Protein AF-A0A930JVX4-F1 (afdb_monomer)

Foldseek 3Di:
DDDDDDDDDPPVVVVPPVVPPPDPDDDPPDFQKKWFWQDKDDDDPVVVVLVVCLVVLVLVVSLVVVCVSRPPDQGDQLRMGSDPPDDPQWDFSDDDPFKTWIWRPPPRTMIIMITIDTLVSLVVCCVPPNDDPSGDPRSVVSVVVVVVVVVVVVVPPPDDPVVVVLVVVCVVPVQAQEWEDDDQKTKGKDPSQVVLCVQVVFDWDADPVRIIMGMDGNVCCVVSVVSCVVVVHHYDYHHDDHVRPPPPPVPPPPPPPPDDDDDDDDDDDDDDPPADDPVLLVVLLVLLCVLCPLPFKFFFDFPDFAAQQFADPVDSFGWTFTMWGDDDSFIWTWTDTPPDDPPDIDIDGSSRGGSVCSVVVSVRSNVRQQALDQAPVRWGFRDWDKDADPVDPLWIWIWTATSNHTDDTFIDDSVVVVCVVVVVAGSVNVCCVGVVLRRADADDPCQQQFQAAPVRAGWPDWDWDAACDPVDPNHRFIWIWTHGVPDTDDTFGDDPNLVSCNVSRRHHSNVSCCCTCVLVVLALVNLPPQAADPPQDFDDWDWDADPVGWIWIKTQSDQLGIFDIDTDDPSVVCSVPPVVSHHSRSVCSVTCRVSSVVSSPDDGDDPPPDDDD

Sequence (613 aa):
MEEKVKPLVEQEKAVWRDSESLSDKKTAKKSEVFYSSVAYLQAGEDIKDISAMHKRGHLNKLLTTVASYDHGEAINLNSTFKSPLQNKGDELLRENKNYAVVYNSVVGGTYEVFRKVQAQEVKMNIERYGLSENSTNDVKQLYKANESRTQKQSDSSSMSPIMKMYTSMKEQHPDALLLFRVGDSYKSYNEDAVKASKHLGIKLSSQQDGTKQVEFPKHELDKYLPMLIKAKERVAIADQVENILHKQETQSKRQEEDVKLDNHRNPQKPSETIGATSDQQQKFIDDIKAAMGTTRMVVLPDFGTQKGVVAGTGEDKGISLSRVYAWNDNISFAGSVPGDDSQKRRYYHPENICPEFYDYLVNEVKKATAPQLITENGQKVTSANLYESPKQEGKYFFYARLDGVGLHPKAVKPQDVEAFMKQELSVKDMFEKYYPTKMAKQLGKEDFDSLKLSDGNELTKFRVYKQRNEEKSHFGEYLLYAEMGNKRFHATPLSHDQLDAYFDRTQSKGQIAEKVIGEQLHLKSAYEKYKLPENIPVQEVRVRKVPEGDWLISVSLGDKGQTPERKVSSNDLYSLFKSKTATREQLAAKYLTEDIKDLSRSRPLERSQGLKI

Structure (mmCIF, N/CA/C/O backbone):
data_AF-A0A930JVX4-F1
#
_entry.id   AF-A0A930JVX4-F1
#
loop_
_atom_site.group_PDB
_atom_site.id
_atom_site.type_symbol
_atom_site.label_atom_id
_atom_site.label_alt_id
_atom_site.label_comp_id
_atom_site.label_asym_id
_atom_site.label_entity_id
_atom_site.label_seq_id
_atom_site.pdbx_PDB_ins_code
_atom_site.Cartn_x
_atom_site.Cartn_y
_atom_site.Cartn_z
_atom_site.occupancy
_atom_site.B_iso_or_equiv
_atom_site.auth_seq_id
_atom_site.auth_comp_id
_atom_site.auth_asym_id
_atom_site.auth_atom_id
_atom_site.pdbx_PDB_model_num
ATOM 1 N N . MET A 1 1 ? 21.991 68.937 -26.548 1.00 41.44 1 MET A N 1
ATOM 2 C CA . MET A 1 1 ? 21.622 68.935 -25.119 1.00 41.44 1 MET A CA 1
ATOM 3 C C . MET A 1 1 ? 21.530 67.481 -24.719 1.00 41.44 1 MET A C 1
ATOM 5 O O . MET A 1 1 ? 20.616 66.796 -25.147 1.00 41.44 1 MET A O 1
ATOM 9 N N . GLU A 1 2 ? 22.602 66.989 -24.103 1.00 29.86 2 GLU A N 1
ATOM 10 C CA . GLU A 1 2 ? 22.829 65.569 -23.835 1.00 29.86 2 GLU A CA 1
ATOM 11 C C . GLU A 1 2 ? 22.023 65.117 -22.618 1.00 29.86 2 GLU A C 1
ATOM 13 O O . GLU A 1 2 ? 22.307 65.505 -21.486 1.00 29.86 2 GLU A O 1
ATOM 18 N N . GLU A 1 3 ? 21.034 64.268 -22.863 1.00 33.31 3 GLU A N 1
ATOM 19 C CA . GLU A 1 3 ? 20.280 63.566 -21.837 1.00 33.31 3 GLU A CA 1
ATOM 20 C C . GLU A 1 3 ? 21.001 62.242 -21.537 1.00 33.31 3 GLU A C 1
ATOM 22 O O . GLU A 1 3 ? 20.939 61.274 -22.296 1.00 33.31 3 GLU A O 1
ATOM 27 N N . LYS A 1 4 ? 21.782 62.219 -20.449 1.00 34.03 4 LYS A N 1
ATOM 28 C CA . LYS A 1 4 ? 22.441 61.007 -19.947 1.00 34.03 4 LYS A CA 1
ATOM 29 C C . LYS A 1 4 ? 21.495 60.258 -19.013 1.00 34.03 4 LYS A C 1
ATOM 31 O O . LYS A 1 4 ? 21.389 60.584 -17.834 1.00 34.03 4 LYS A O 1
ATOM 36 N N . VAL A 1 5 ? 20.874 59.206 -19.535 1.00 42.16 5 VAL A N 1
ATOM 37 C CA . VAL A 1 5 ? 20.213 58.162 -18.743 1.00 42.16 5 VAL A CA 1
ATOM 38 C C . VAL A 1 5 ? 21.284 57.345 -18.005 1.00 42.16 5 VAL A C 1
ATOM 40 O O . VAL A 1 5 ? 22.182 56.774 -18.624 1.00 42.16 5 VAL A O 1
ATOM 43 N N . LYS A 1 6 ? 21.201 57.307 -16.669 1.00 33.81 6 LYS A N 1
ATOM 44 C CA . LYS A 1 6 ? 21.972 56.424 -15.773 1.00 33.81 6 LYS A CA 1
ATOM 45 C C . LYS A 1 6 ? 21.055 55.336 -15.172 1.00 33.81 6 LYS A C 1
ATOM 47 O O . LYS A 1 6 ? 19.844 55.532 -15.140 1.00 33.81 6 LYS A O 1
ATOM 52 N N . PRO A 1 7 ? 21.612 54.181 -14.754 1.00 34.09 7 PRO A N 1
ATOM 53 C CA . PRO A 1 7 ? 20.937 52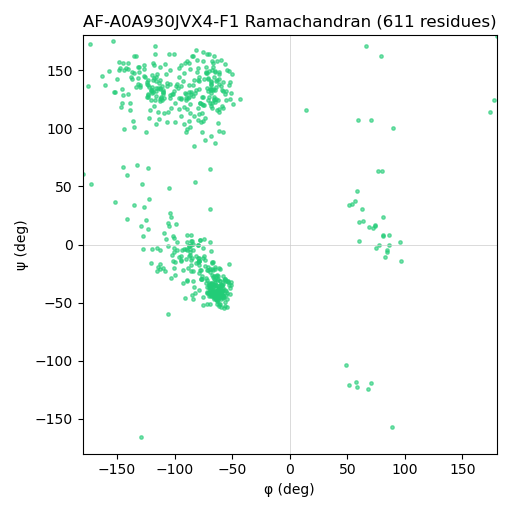.886 -14.835 1.00 34.09 7 PRO A CA 1
ATOM 54 C C . PRO A 1 7 ? 20.113 52.475 -13.603 1.00 34.09 7 PRO A C 1
ATOM 56 O O . PRO A 1 7 ? 20.364 52.867 -12.466 1.00 34.09 7 PRO A O 1
ATOM 59 N N . LEU A 1 8 ? 19.154 51.598 -13.892 1.00 34.72 8 LEU A N 1
ATOM 60 C CA . LEU A 1 8 ? 18.123 50.991 -13.053 1.00 34.72 8 LEU A CA 1
ATOM 61 C C . LEU A 1 8 ? 18.694 49.987 -12.018 1.00 34.72 8 LEU A C 1
ATOM 63 O O . LEU A 1 8 ? 18.449 48.792 -12.123 1.00 34.72 8 LEU A O 1
ATOM 67 N N . VAL A 1 9 ? 19.504 50.438 -11.049 1.00 38.50 9 VAL A N 1
ATOM 68 C CA . VAL A 1 9 ? 20.032 49.573 -9.954 1.00 38.50 9 VAL A CA 1
ATOM 69 C C . VAL A 1 9 ? 19.772 50.142 -8.544 1.00 38.50 9 VAL A C 1
ATOM 71 O O . VAL A 1 9 ? 19.993 49.462 -7.546 1.00 38.50 9 VAL A O 1
ATOM 74 N N . GLU A 1 10 ? 19.204 51.344 -8.412 1.00 36.34 10 GLU A N 1
ATOM 75 C CA . GLU A 1 10 ? 18.922 51.951 -7.094 1.00 36.34 10 GLU A CA 1
ATOM 76 C C . GLU A 1 10 ? 17.445 51.961 -6.667 1.00 36.34 10 GLU A C 1
ATOM 78 O O . GLU A 1 10 ? 17.151 52.331 -5.533 1.00 36.34 10 GLU A O 1
ATOM 83 N N . GLN A 1 11 ? 16.512 51.470 -7.491 1.00 36.12 11 GLN A N 1
ATOM 84 C CA . GLN A 1 11 ? 15.092 51.393 -7.104 1.00 36.12 11 GLN A CA 1
ATOM 85 C C . GLN A 1 11 ? 14.681 50.080 -6.406 1.00 36.12 11 GLN A C 1
ATOM 87 O O . GLN A 1 11 ? 13.644 50.050 -5.751 1.00 36.12 11 GLN A O 1
ATOM 92 N N . GLU A 1 12 ? 15.509 49.028 -6.415 1.00 32.38 12 GLU A N 1
ATOM 93 C CA . GLU A 1 12 ? 15.200 47.771 -5.699 1.00 32.38 12 GLU A CA 1
ATOM 94 C C . GLU A 1 12 ? 15.645 47.753 -4.224 1.00 32.38 12 GLU A C 1
ATOM 96 O O . GLU A 1 12 ? 15.236 46.876 -3.465 1.00 32.38 12 GLU A O 1
ATOM 101 N N . LYS A 1 13 ? 16.420 48.744 -3.758 1.00 32.72 13 LYS A N 1
ATOM 102 C CA . LYS A 1 13 ? 16.841 48.837 -2.342 1.00 32.72 13 LYS A CA 1
ATOM 103 C C . LYS A 1 13 ? 15.915 49.672 -1.449 1.00 32.72 13 LYS A C 1
ATOM 105 O O . LYS A 1 13 ? 16.140 49.718 -0.240 1.00 32.72 13 LYS A O 1
ATOM 110 N N . ALA A 1 14 ? 14.877 50.295 -2.011 1.00 33.25 14 ALA A N 1
ATOM 111 C CA . ALA A 1 14 ? 13.924 51.122 -1.263 1.00 33.25 14 ALA A CA 1
ATOM 112 C C . ALA A 1 14 ? 12.600 50.407 -0.923 1.00 33.25 14 ALA A C 1
ATOM 114 O O . ALA A 1 14 ? 11.895 50.853 -0.029 1.00 33.25 14 ALA A O 1
ATOM 115 N N . VAL A 1 15 ? 12.283 49.269 -1.554 1.00 33.72 15 VAL A N 1
ATOM 116 C CA . VAL A 1 15 ? 11.044 48.503 -1.273 1.00 33.72 15 VAL A CA 1
ATOM 117 C C . VAL A 1 15 ? 11.213 47.496 -0.118 1.00 33.72 15 VAL A C 1
ATOM 119 O O . VAL A 1 15 ? 10.236 46.979 0.409 1.00 33.72 15 VAL A O 1
ATOM 122 N N . TRP A 1 16 ? 12.443 47.270 0.355 1.00 30.09 16 TRP A N 1
ATOM 123 C CA . TRP A 1 16 ? 12.765 46.299 1.417 1.00 30.09 16 TRP A CA 1
ATOM 124 C C . TRP A 1 16 ? 13.080 46.918 2.792 1.00 30.09 16 TRP A C 1
ATOM 126 O O . TRP A 1 16 ? 13.657 46.242 3.638 1.00 30.09 16 TRP A O 1
ATOM 136 N N . ARG A 1 17 ? 12.737 48.193 3.042 1.00 28.42 17 ARG A N 1
ATOM 137 C CA . ARG A 1 17 ? 12.886 48.812 4.381 1.00 28.42 17 ARG A CA 1
ATOM 138 C C . ARG A 1 17 ? 11.587 49.178 5.094 1.00 28.42 17 ARG A C 1
ATOM 140 O O . ARG A 1 17 ? 11.613 49.287 6.312 1.00 28.42 17 ARG A O 1
ATOM 147 N N . ASP A 1 18 ? 10.458 49.242 4.391 1.00 28.66 18 ASP A N 1
ATOM 148 C CA . ASP A 1 18 ? 9.159 49.538 5.021 1.00 28.66 18 ASP A CA 1
ATOM 149 C C . ASP A 1 18 ? 8.317 48.286 5.331 1.00 28.66 18 ASP A C 1
ATOM 151 O O . ASP A 1 18 ? 7.228 48.384 5.890 1.00 28.66 18 ASP A O 1
ATOM 155 N N . SER A 1 19 ? 8.831 47.082 5.054 1.00 30.16 19 SER A N 1
ATOM 156 C CA . SER A 1 19 ? 8.215 45.817 5.487 1.00 30.16 19 SER A CA 1
ATOM 157 C C . SER A 1 19 ? 8.693 45.330 6.863 1.00 30.16 19 SER A C 1
ATOM 159 O O . SER A 1 19 ? 8.290 44.254 7.298 1.00 30.16 19 SER A O 1
ATOM 161 N N . GLU A 1 20 ? 9.555 46.084 7.554 1.00 30.00 20 GLU A N 1
ATOM 162 C CA . GLU A 1 20 ? 10.169 45.677 8.831 1.00 30.00 20 GLU A CA 1
ATOM 163 C C . GLU A 1 20 ? 9.580 46.398 10.061 1.00 30.00 20 GLU A C 1
ATOM 165 O O . GLU A 1 20 ? 10.175 46.393 11.135 1.00 30.00 20 GLU A O 1
ATOM 170 N N . SER A 1 21 ? 8.387 46.997 9.946 1.00 32.22 21 SER A N 1
ATOM 171 C CA . SER A 1 21 ? 7.728 47.669 11.082 1.00 32.22 21 SER A CA 1
ATOM 172 C C . SER A 1 21 ? 6.207 47.488 11.177 1.00 32.22 21 SER A C 1
ATOM 174 O O . SER A 1 21 ? 5.545 48.254 11.867 1.00 32.22 21 SER A O 1
ATOM 176 N N . LEU A 1 22 ? 5.630 46.448 10.563 1.00 32.62 22 LEU A N 1
ATOM 177 C CA . LEU A 1 22 ? 4.221 46.066 10.765 1.00 32.62 22 LEU A CA 1
ATOM 178 C C . LEU A 1 22 ? 4.040 44.537 10.706 1.00 32.62 22 LEU A C 1
ATOM 180 O O . LEU A 1 22 ? 3.395 44.001 9.811 1.00 32.62 22 LEU A O 1
ATOM 184 N N . SER A 1 23 ? 4.603 43.806 11.673 1.00 28.00 23 SER A N 1
ATOM 185 C CA . SER A 1 23 ? 4.149 42.436 11.981 1.00 28.00 23 SER A CA 1
ATOM 186 C C . SER A 1 23 ? 4.374 42.019 13.441 1.00 28.00 23 SER A C 1
ATOM 188 O O . SER A 1 23 ? 4.585 40.850 13.747 1.00 28.00 23 SER A O 1
ATOM 190 N N . ASP A 1 24 ? 4.213 42.950 14.382 1.00 37.25 24 ASP A N 1
ATOM 191 C CA . ASP A 1 24 ? 3.929 42.591 15.773 1.00 37.25 24 ASP A CA 1
ATOM 192 C C . ASP A 1 24 ? 2.424 42.336 15.943 1.00 37.25 24 ASP A C 1
ATOM 194 O O . ASP A 1 24 ? 1.664 43.234 16.310 1.00 37.25 24 ASP A O 1
ATOM 198 N N . LYS A 1 25 ? 1.984 41.102 15.644 1.00 32.69 25 LYS A N 1
ATOM 199 C CA . LYS A 1 25 ? 0.933 40.356 16.377 1.00 32.69 25 LYS A CA 1
ATOM 200 C C . LYS A 1 25 ? 0.642 38.994 15.726 1.00 32.69 25 LYS A C 1
ATOM 202 O O . LYS A 1 25 ? 0.213 38.910 14.583 1.00 32.69 25 LYS A O 1
ATOM 207 N N . LYS A 1 26 ? 0.781 37.951 16.559 1.00 34.94 26 LYS A N 1
ATOM 208 C CA . LYS A 1 26 ? 0.507 36.511 16.351 1.00 34.94 26 LYS A CA 1
ATOM 209 C C . LYS A 1 26 ? 1.529 35.720 15.521 1.00 34.94 26 LYS A C 1
ATOM 211 O O . LYS A 1 26 ? 1.190 35.062 14.545 1.00 34.94 26 LYS A O 1
ATOM 216 N N . THR A 1 27 ? 2.757 35.635 16.026 1.00 27.08 27 THR A N 1
ATOM 217 C CA . THR A 1 27 ? 3.623 34.469 15.796 1.00 27.08 27 THR A CA 1
ATOM 218 C C . THR A 1 27 ? 3.336 33.395 16.852 1.00 27.08 27 THR A C 1
ATOM 220 O O . THR A 1 27 ? 3.450 33.629 18.057 1.00 27.08 27 THR A O 1
ATOM 223 N N . ALA A 1 28 ? 2.942 32.196 16.414 1.00 31.52 28 ALA A N 1
ATOM 224 C CA . ALA A 1 28 ? 2.941 31.012 17.266 1.00 31.52 28 ALA A CA 1
ATOM 225 C C . ALA A 1 28 ? 4.386 30.749 17.718 1.00 31.52 28 ALA A C 1
ATOM 227 O O . ALA A 1 28 ? 5.281 30.532 16.901 1.00 31.52 28 ALA A O 1
ATOM 228 N N . LYS A 1 29 ? 4.633 30.841 19.026 1.00 33.97 29 LYS A N 1
ATOM 229 C CA . LYS A 1 29 ? 5.962 30.676 19.622 1.00 33.97 29 LYS A CA 1
ATOM 230 C C . LYS A 1 29 ? 6.465 29.255 19.321 1.00 33.97 29 LYS A C 1
ATOM 232 O O . LYS A 1 29 ? 5.869 28.297 19.804 1.00 33.97 29 LYS A O 1
ATOM 237 N N . LYS A 1 30 ? 7.535 29.121 18.523 1.00 38.88 30 LYS A N 1
ATOM 238 C CA . LYS A 1 30 ? 8.221 27.845 18.241 1.00 38.88 30 LYS A CA 1
ATOM 239 C C . LYS A 1 30 ? 8.494 27.133 19.574 1.00 38.88 30 LYS A C 1
ATOM 241 O O . LYS A 1 30 ? 9.112 27.726 20.457 1.00 38.88 30 LYS A O 1
ATOM 246 N N . SER A 1 31 ? 7.964 25.923 19.752 1.00 57.25 31 SER A N 1
ATOM 247 C CA . SER A 1 31 ? 8.104 25.176 21.004 1.00 57.25 31 SER A CA 1
ATOM 248 C C . SER A 1 31 ? 9.573 24.820 21.248 1.00 57.25 31 SER A C 1
ATOM 250 O O . SER A 1 31 ? 10.286 24.395 20.339 1.00 57.25 31 SER A O 1
ATOM 252 N N . GLU A 1 32 ? 10.041 25.060 22.472 1.00 80.88 32 GLU A N 1
ATOM 253 C CA . GLU A 1 32 ? 11.412 24.774 22.905 1.00 80.88 32 GLU A CA 1
ATOM 254 C C . GLU A 1 32 ? 11.618 23.248 22.985 1.00 80.88 32 GLU A C 1
ATOM 256 O O . GLU A 1 32 ? 10.752 22.535 23.498 1.00 80.88 32 GLU A O 1
ATOM 261 N N . VAL A 1 33 ? 12.732 22.744 22.445 1.00 90.56 33 VAL A N 1
ATOM 262 C CA . VAL A 1 33 ? 13.052 21.305 22.357 1.00 90.56 33 VAL A CA 1
ATOM 263 C C . VAL A 1 33 ? 14.099 20.947 23.411 1.00 90.56 33 VAL A C 1
ATOM 265 O O . VAL A 1 33 ? 15.060 21.687 23.600 1.00 90.56 33 VAL A O 1
ATOM 268 N N . PHE A 1 34 ? 13.916 19.803 24.064 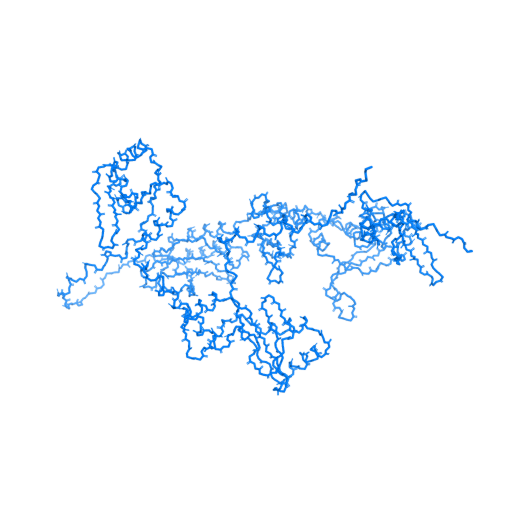1.00 92.75 34 PHE A N 1
ATOM 269 C CA . PHE A 1 34 ? 14.822 19.205 25.042 1.00 92.75 34 PHE A CA 1
ATOM 270 C C . PHE A 1 34 ? 15.331 17.846 24.532 1.00 92.75 34 PHE A C 1
ATOM 272 O O . PHE A 1 34 ? 14.762 17.263 23.612 1.00 92.75 34 PHE A O 1
ATOM 279 N N . TYR A 1 35 ? 16.398 17.339 25.138 1.00 93.12 35 TYR A N 1
ATOM 280 C CA . TYR A 1 35 ? 17.109 16.114 24.789 1.00 93.12 35 TYR A CA 1
ATOM 281 C C . TYR A 1 35 ? 17.107 15.189 26.005 1.00 93.12 35 TYR A C 1
ATOM 283 O O . TYR A 1 35 ? 17.768 15.487 26.994 1.00 93.12 35 TYR A O 1
ATOM 291 N N . SER A 1 36 ? 16.347 14.096 25.952 1.00 91.75 36 SER A N 1
ATOM 292 C CA . SER A 1 36 ? 16.261 13.092 27.020 1.00 91.75 36 SER A CA 1
ATOM 293 C C . SER A 1 36 ? 17.146 11.898 26.682 1.00 91.75 36 SER A C 1
ATOM 295 O O . SER A 1 36 ? 16.978 11.311 25.614 1.00 91.75 36 SER A O 1
ATOM 297 N N . SER A 1 37 ? 18.110 11.568 27.540 1.00 89.62 37 SER A N 1
ATOM 298 C CA . SER A 1 37 ? 19.012 10.430 27.325 1.00 89.62 37 SER A CA 1
ATOM 299 C C . SER A 1 37 ? 18.229 9.122 27.415 1.00 89.62 37 SER A C 1
ATOM 301 O O . SER A 1 37 ? 17.581 8.860 28.431 1.00 89.62 37 SER A O 1
ATOM 303 N N . VAL A 1 38 ? 18.271 8.326 26.343 1.00 87.38 38 VAL A N 1
ATOM 304 C CA . VAL A 1 38 ? 17.557 7.039 26.223 1.00 87.38 38 VAL A CA 1
ATOM 305 C C . VAL A 1 38 ? 18.500 5.841 26.164 1.00 87.38 38 VAL A C 1
ATOM 307 O O . VAL A 1 38 ? 18.087 4.729 26.474 1.00 87.38 38 VAL A O 1
ATOM 310 N N . ALA A 1 39 ? 19.765 6.048 25.792 1.00 84.56 39 ALA A N 1
ATOM 311 C CA . ALA A 1 39 ? 20.780 5.001 25.813 1.00 84.56 39 ALA A CA 1
ATOM 312 C C . ALA A 1 39 ? 22.178 5.598 26.006 1.00 84.56 39 ALA A C 1
ATOM 314 O O . ALA A 1 39 ? 22.571 6.512 25.280 1.00 84.56 39 ALA A O 1
ATOM 315 N N . TYR A 1 40 ? 22.942 5.030 26.939 1.00 85.06 40 TYR A N 1
ATOM 316 C CA . TYR A 1 40 ? 24.351 5.341 27.173 1.00 85.06 40 TYR A CA 1
ATOM 317 C C . TYR A 1 40 ? 25.189 4.083 26.928 1.00 85.06 40 TYR A C 1
ATOM 319 O O . TYR A 1 40 ? 24.981 3.057 27.576 1.00 85.06 40 TYR A O 1
ATOM 327 N N . LEU A 1 41 ? 26.112 4.142 25.967 1.00 83.12 41 LEU A N 1
ATOM 328 C CA . LEU A 1 41 ? 26.872 2.993 25.481 1.00 83.12 41 LEU A CA 1
ATOM 329 C C . LEU A 1 41 ? 28.362 3.158 25.811 1.00 83.12 41 LEU A C 1
ATOM 331 O O . LEU A 1 41 ? 29.051 4.019 25.253 1.00 83.12 41 LEU A O 1
ATOM 335 N N . GLN A 1 42 ? 28.864 2.281 26.685 1.00 76.44 42 GLN A N 1
ATOM 336 C CA . GLN A 1 42 ? 30.272 2.172 27.076 1.00 76.44 42 GLN A CA 1
ATOM 337 C C . GLN A 1 42 ? 30.741 0.709 26.973 1.00 76.44 42 GLN A C 1
ATOM 339 O O . GLN A 1 42 ? 29.984 -0.186 27.318 1.00 76.44 42 GLN A O 1
ATOM 344 N N . ALA A 1 43 ? 31.950 0.495 26.429 1.00 63.44 43 ALA A N 1
ATOM 345 C CA . ALA A 1 43 ? 32.648 -0.780 26.154 1.00 63.44 43 ALA A CA 1
ATOM 346 C C . ALA A 1 43 ? 31.837 -2.112 26.206 1.00 63.44 43 ALA A C 1
ATOM 348 O O . ALA A 1 43 ? 31.444 -2.573 27.271 1.00 63.44 43 ALA A O 1
ATOM 349 N N . GLY A 1 44 ? 31.716 -2.805 25.061 1.00 61.12 44 GLY A N 1
ATOM 350 C CA . GLY A 1 44 ? 31.066 -4.123 24.912 1.00 61.12 44 GLY A CA 1
ATOM 351 C C . GLY A 1 44 ? 31.102 -4.634 23.459 1.00 61.12 44 GLY A C 1
ATOM 352 O O . GLY A 1 44 ? 31.626 -3.936 22.584 1.00 61.12 44 GLY A O 1
ATOM 353 N N . GLU A 1 45 ? 30.565 -5.832 23.172 1.00 54.00 45 GLU A N 1
ATOM 354 C CA . GLU A 1 45 ? 30.489 -6.363 21.791 1.00 54.00 45 GLU A CA 1
ATOM 355 C C . GLU A 1 45 ? 29.648 -5.468 20.865 1.00 54.00 45 GLU A C 1
ATOM 357 O O . GLU A 1 45 ? 30.065 -5.215 19.734 1.00 54.00 45 GLU A O 1
ATOM 362 N N . ASP A 1 46 ? 28.579 -4.861 21.387 1.00 55.06 46 ASP A N 1
ATOM 363 C CA . ASP A 1 46 ? 27.659 -3.988 20.639 1.00 55.06 46 ASP A CA 1
ATOM 364 C C . ASP A 1 46 ? 28.296 -2.665 20.163 1.00 55.06 46 ASP A C 1
ATOM 366 O O . ASP A 1 46 ? 27.854 -2.050 19.191 1.00 55.06 46 ASP A O 1
ATOM 370 N N . ILE A 1 47 ? 29.386 -2.219 20.800 1.00 72.69 47 ILE A N 1
ATOM 371 C CA . ILE A 1 47 ? 30.066 -0.961 20.443 1.00 72.69 47 ILE A CA 1
ATOM 372 C C . ILE A 1 47 ? 31.072 -1.162 19.312 1.00 72.69 47 ILE A C 1
ATOM 374 O O . ILE A 1 47 ? 31.440 -0.190 18.648 1.00 72.69 47 ILE A O 1
ATOM 378 N N . LYS A 1 48 ? 31.499 -2.401 19.029 1.00 77.38 48 LYS A N 1
ATOM 379 C CA . LYS A 1 48 ? 32.421 -2.674 17.914 1.00 77.38 48 LYS A CA 1
ATOM 380 C C . LYS A 1 48 ? 31.806 -2.232 16.588 1.00 77.38 48 LYS A C 1
ATOM 382 O O . LYS A 1 48 ? 32.462 -1.528 15.817 1.00 77.38 48 LYS A O 1
ATOM 387 N N . ASP A 1 49 ? 30.535 -2.557 16.376 1.00 79.25 49 ASP A N 1
ATOM 388 C CA . ASP A 1 49 ? 29.808 -2.206 15.158 1.00 79.25 49 ASP A CA 1
ATOM 389 C C . ASP A 1 49 ? 29.497 -0.709 15.082 1.00 79.25 49 ASP A C 1
ATOM 391 O O . ASP A 1 49 ? 29.683 -0.090 14.032 1.00 79.25 49 ASP A O 1
ATOM 395 N N . ILE A 1 50 ? 29.101 -0.092 16.200 1.00 83.81 50 ILE A N 1
ATOM 396 C CA . ILE A 1 50 ? 28.831 1.353 16.278 1.00 83.81 50 ILE A CA 1
ATOM 397 C C . ILE A 1 50 ? 30.113 2.159 16.028 1.00 83.81 50 ILE A C 1
ATOM 399 O O . ILE A 1 50 ? 30.124 3.072 15.201 1.00 83.81 50 ILE A O 1
ATOM 403 N N . SER A 1 51 ? 31.222 1.767 16.656 1.00 82.62 51 SER A N 1
ATOM 404 C CA . SER A 1 51 ? 32.542 2.374 16.462 1.00 82.62 51 SER A CA 1
ATOM 405 C C . SER A 1 51 ? 33.056 2.187 15.034 1.00 82.62 51 SER A C 1
ATOM 407 O O . SER A 1 51 ? 33.581 3.127 14.434 1.00 82.62 51 SER A O 1
ATOM 409 N N . ALA A 1 52 ? 32.852 1.010 14.431 1.00 83.69 52 ALA A N 1
ATOM 410 C CA . ALA A 1 52 ? 33.188 0.773 13.030 1.00 83.69 52 ALA A CA 1
ATOM 411 C C . ALA A 1 52 ? 32.351 1.646 12.079 1.00 83.69 52 ALA A C 1
ATOM 413 O O . ALA A 1 52 ? 32.894 2.195 11.118 1.00 83.69 52 ALA A O 1
ATOM 414 N N . MET A 1 53 ? 31.050 1.815 12.345 1.00 86.19 53 MET A N 1
ATOM 415 C CA . MET A 1 53 ? 30.172 2.692 11.563 1.00 86.19 53 MET A CA 1
ATOM 416 C C . MET A 1 53 ? 30.565 4.164 11.685 1.00 86.19 53 MET A C 1
ATOM 418 O O . MET A 1 53 ? 30.576 4.862 10.670 1.00 86.19 53 MET A O 1
ATOM 422 N N . HIS A 1 54 ? 30.936 4.615 12.886 1.00 87.25 54 HIS A N 1
ATOM 423 C CA . HIS A 1 54 ? 31.445 5.964 13.113 1.00 87.25 54 HIS A CA 1
ATOM 424 C C . HIS A 1 54 ? 32.746 6.197 12.328 1.00 87.25 54 HIS A C 1
ATOM 426 O O . HIS A 1 54 ? 32.807 7.115 11.512 1.00 87.25 54 HIS A O 1
ATOM 432 N N . LYS A 1 55 ? 33.740 5.305 12.457 1.00 86.00 55 LYS A N 1
ATOM 433 C CA . LYS A 1 55 ? 35.028 5.404 11.739 1.00 86.00 55 LYS A CA 1
ATOM 434 C C . LYS A 1 55 ? 34.887 5.376 10.213 1.00 86.00 55 LYS A C 1
ATOM 436 O O . LYS A 1 55 ? 35.688 5.988 9.518 1.00 86.00 55 LYS A O 1
ATOM 441 N N . ARG A 1 56 ? 33.884 4.667 9.682 1.00 86.69 56 ARG A N 1
ATOM 442 C CA . ARG A 1 56 ? 33.589 4.588 8.236 1.00 86.69 56 ARG A CA 1
ATOM 443 C C . ARG A 1 56 ? 32.703 5.735 7.723 1.00 86.69 56 ARG A C 1
ATOM 445 O O . ARG A 1 56 ? 32.368 5.749 6.543 1.00 86.69 56 ARG A O 1
ATOM 452 N N . GLY A 1 57 ? 32.287 6.669 8.584 1.00 83.62 57 GLY A N 1
ATOM 453 C CA . GLY A 1 57 ? 31.443 7.810 8.208 1.00 83.62 57 GLY A CA 1
ATOM 454 C C . GLY A 1 57 ? 29.973 7.463 7.931 1.00 83.62 57 GLY A C 1
ATOM 455 O O . GLY A 1 57 ? 29.241 8.264 7.349 1.00 83.62 57 GLY A O 1
ATOM 456 N N . HIS A 1 58 ? 29.488 6.289 8.347 1.00 87.12 58 HIS A N 1
ATOM 457 C CA . HIS A 1 58 ? 28.107 5.843 8.114 1.00 87.12 58 HIS A CA 1
ATOM 458 C C . HIS A 1 58 ? 27.111 6.427 9.136 1.00 87.12 58 HIS A C 1
ATOM 460 O O . HIS A 1 58 ? 26.333 5.700 9.755 1.00 87.12 58 HIS A O 1
ATOM 466 N N . LEU A 1 59 ? 27.098 7.754 9.289 1.00 82.31 59 LEU A N 1
ATOM 467 C CA . LEU A 1 59 ? 26.380 8.467 10.357 1.00 82.31 59 LEU A CA 1
ATOM 468 C C . LEU A 1 59 ? 24.852 8.248 10.351 1.00 82.31 59 LEU A C 1
ATOM 470 O O . LEU A 1 59 ? 24.241 8.152 11.411 1.00 82.31 59 LEU A O 1
ATOM 474 N N . ASN A 1 60 ? 24.219 8.108 9.179 1.00 80.19 60 ASN A N 1
ATOM 475 C CA . ASN A 1 60 ? 22.773 7.830 9.091 1.00 80.19 60 ASN A CA 1
ATOM 476 C C . ASN A 1 60 ? 22.420 6.406 9.558 1.00 80.19 60 ASN A C 1
ATOM 478 O O . ASN A 1 60 ? 21.384 6.194 10.192 1.00 80.19 60 ASN A O 1
ATOM 482 N N . LYS A 1 61 ? 23.280 5.427 9.240 1.00 81.31 61 LYS A N 1
ATOM 483 C CA . LYS A 1 61 ? 23.105 4.038 9.679 1.00 81.31 61 LYS A CA 1
ATOM 484 C C . LYS A 1 61 ? 23.335 3.940 11.184 1.00 81.31 61 LYS A C 1
ATOM 486 O O . LYS A 1 61 ? 22.504 3.361 11.869 1.00 81.31 61 LYS A O 1
ATOM 491 N N . LEU A 1 62 ? 24.378 4.610 11.680 1.00 82.00 62 LEU A N 1
ATOM 492 C CA . LEU A 1 62 ? 24.671 4.742 13.104 1.00 82.00 62 LEU A CA 1
ATOM 493 C C . LEU A 1 62 ? 23.468 5.307 13.868 1.00 82.00 62 LEU A C 1
ATOM 495 O O . LEU A 1 62 ? 22.987 4.636 14.770 1.00 82.00 62 LEU A O 1
ATOM 499 N N . LEU A 1 63 ? 22.921 6.459 13.451 1.00 83.25 63 LEU A N 1
ATOM 500 C CA . LEU A 1 63 ? 21.733 7.070 14.066 1.00 83.25 63 LEU A CA 1
ATOM 501 C C . LEU A 1 63 ? 20.530 6.115 14.099 1.00 83.25 63 LEU A C 1
ATOM 503 O O . LEU A 1 63 ? 19.812 6.071 15.089 1.00 83.25 63 LEU A O 1
ATOM 507 N N . THR A 1 64 ? 20.319 5.338 13.034 1.00 82.50 64 THR A N 1
ATOM 508 C CA . THR A 1 64 ? 19.212 4.371 12.961 1.00 82.50 64 THR A CA 1
ATOM 509 C C . THR A 1 64 ? 19.423 3.192 13.912 1.00 82.50 64 THR A C 1
ATOM 511 O O . THR A 1 64 ? 18.486 2.798 14.598 1.00 82.50 64 THR A O 1
ATOM 514 N N . THR A 1 65 ? 20.640 2.643 13.967 1.00 82.19 65 THR A N 1
ATOM 515 C CA . THR A 1 65 ? 20.992 1.527 14.855 1.00 82.19 65 THR A CA 1
ATOM 516 C C . THR A 1 65 ? 20.920 1.935 16.319 1.00 82.19 65 THR A C 1
ATOM 518 O O . THR A 1 65 ? 20.365 1.207 17.127 1.00 82.19 65 THR A O 1
ATOM 521 N N . VAL A 1 66 ? 21.439 3.106 16.686 1.00 78.81 66 VAL A N 1
ATOM 522 C CA . VAL A 1 66 ? 21.421 3.522 18.094 1.00 78.81 66 VAL A CA 1
ATOM 523 C C . VAL A 1 66 ? 20.034 4.006 18.542 1.00 78.81 66 VAL A C 1
ATOM 525 O O . VAL A 1 66 ? 19.669 3.821 19.696 1.00 78.81 66 VAL A O 1
ATOM 528 N N . ALA A 1 67 ? 19.205 4.524 17.627 1.00 81.44 67 ALA A N 1
ATOM 529 C CA . ALA A 1 67 ? 17.808 4.853 17.922 1.00 81.44 67 ALA A CA 1
ATOM 530 C C . ALA A 1 67 ? 16.921 3.617 18.165 1.00 81.44 67 ALA A C 1
ATOM 532 O O . ALA A 1 67 ? 15.880 3.754 18.797 1.00 81.44 67 ALA A O 1
ATOM 533 N N . SER A 1 68 ? 17.294 2.412 17.705 1.00 80.56 68 SER A N 1
ATOM 534 C CA . SER A 1 68 ? 16.513 1.198 18.005 1.00 80.56 68 SER A CA 1
ATOM 535 C C . SER A 1 68 ? 16.673 0.692 19.440 1.00 80.56 68 SER A C 1
ATOM 537 O O . SER A 1 68 ? 15.918 -0.188 19.836 1.00 80.56 68 SER A O 1
ATOM 539 N N . TYR A 1 69 ? 17.623 1.231 20.211 1.00 77.50 69 TYR A N 1
ATOM 540 C CA . TYR A 1 69 ? 17.741 0.951 21.649 1.00 77.50 69 TYR A CA 1
ATOM 541 C C . TYR A 1 69 ? 16.681 1.685 22.474 1.00 77.50 69 TYR A C 1
ATOM 543 O O . TYR A 1 69 ? 16.506 1.393 23.655 1.00 77.50 69 TYR A O 1
ATOM 551 N N . ASP A 1 70 ? 15.966 2.627 21.860 1.00 81.31 70 ASP A N 1
ATOM 552 C CA . ASP A 1 70 ? 14.863 3.308 22.502 1.00 81.31 70 ASP A CA 1
ATOM 553 C C . ASP A 1 70 ? 13.567 2.481 22.417 1.00 81.31 70 ASP A C 1
ATOM 555 O O . ASP A 1 70 ? 12.961 2.333 21.353 1.00 81.31 70 ASP A O 1
ATOM 559 N N . HIS A 1 71 ? 13.120 1.972 23.566 1.00 72.69 71 HIS A N 1
ATOM 560 C CA . HIS A 1 71 ? 11.921 1.141 23.697 1.00 72.69 71 HIS A CA 1
ATOM 561 C C . HIS A 1 71 ? 10.634 1.948 23.946 1.00 72.69 71 HIS A C 1
ATOM 563 O O . HIS A 1 71 ? 9.581 1.363 24.203 1.00 72.69 71 HIS A O 1
ATOM 569 N N . GLY A 1 72 ? 10.681 3.283 23.849 1.00 68.25 72 GLY A N 1
ATOM 570 C CA . GLY A 1 72 ? 9.490 4.123 24.007 1.00 68.25 72 GLY A CA 1
ATOM 571 C C . GLY A 1 72 ? 9.102 4.383 25.464 1.00 68.25 72 GLY A C 1
ATOM 572 O O . GLY A 1 72 ? 7.944 4.684 25.748 1.00 68.25 72 GLY A O 1
ATOM 573 N N . GLU A 1 73 ? 10.056 4.274 26.389 1.00 70.88 73 GLU A N 1
ATOM 574 C CA . GLU A 1 73 ? 9.835 4.543 27.812 1.00 70.88 73 GLU A CA 1
ATOM 575 C C . GLU A 1 73 ? 9.506 6.025 28.075 1.00 70.88 73 GLU A C 1
ATOM 577 O O . GLU A 1 73 ? 9.737 6.906 27.230 1.00 70.88 73 GLU A O 1
ATOM 582 N N . ALA A 1 74 ? 8.934 6.294 29.255 1.00 69.81 74 ALA A N 1
ATOM 583 C CA . ALA A 1 74 ? 8.670 7.651 29.717 1.00 69.81 74 ALA A CA 1
ATOM 584 C C . ALA A 1 74 ? 9.985 8.435 29.852 1.00 69.81 74 ALA A C 1
ATOM 586 O O . ALA A 1 74 ? 11.003 7.889 30.272 1.00 69.81 74 ALA A O 1
ATOM 587 N N . ILE A 1 75 ? 9.956 9.724 29.508 1.00 81.44 75 ILE A N 1
ATOM 588 C CA . ILE A 1 75 ? 11.143 10.583 29.575 1.00 81.44 75 ILE A CA 1
ATOM 589 C C . ILE A 1 75 ? 11.682 10.647 31.009 1.00 81.44 75 ILE A C 1
ATOM 591 O O . ILE A 1 75 ? 10.919 10.795 31.965 1.00 81.44 75 ILE A O 1
ATOM 595 N N . ASN A 1 76 ? 13.002 10.555 31.158 1.00 81.69 76 ASN A N 1
ATOM 596 C CA . ASN A 1 76 ? 13.651 10.616 32.461 1.00 81.69 76 ASN A CA 1
ATOM 597 C C . ASN A 1 76 ? 14.098 12.056 32.752 1.00 81.69 76 ASN A C 1
ATOM 599 O O . ASN A 1 76 ? 15.014 12.585 32.117 1.00 81.69 76 ASN A O 1
ATOM 603 N N . LEU A 1 77 ? 13.452 12.711 33.720 1.00 85.19 77 LEU A N 1
ATOM 604 C CA . LEU A 1 77 ? 13.725 14.111 34.074 1.00 85.19 77 LEU A CA 1
ATOM 605 C C . LEU A 1 77 ? 15.137 14.337 34.647 1.00 85.19 77 LEU A C 1
ATOM 607 O O . LEU A 1 77 ? 15.639 15.462 34.600 1.00 85.19 77 LEU A O 1
ATOM 611 N N . ASN A 1 78 ? 15.800 13.285 35.138 1.00 86.94 78 ASN A N 1
ATOM 612 C CA . ASN A 1 78 ? 17.171 13.350 35.658 1.00 86.94 78 ASN A CA 1
ATOM 613 C C . ASN A 1 78 ? 18.225 13.363 34.539 1.00 86.94 78 ASN A C 1
ATOM 615 O O . ASN A 1 78 ? 19.359 13.765 34.775 1.00 86.94 78 ASN A O 1
ATOM 619 N N . SER A 1 79 ? 17.852 12.961 33.322 1.00 88.25 79 SER A N 1
ATOM 620 C CA . SER A 1 79 ? 18.730 12.925 32.145 1.00 88.25 79 SER A CA 1
ATOM 621 C C . SER A 1 79 ? 18.139 13.671 30.941 1.00 88.25 79 SER A C 1
ATOM 623 O O . SER A 1 79 ? 18.363 13.299 29.790 1.00 88.25 79 SER A O 1
ATOM 625 N N . THR A 1 80 ? 17.369 14.736 31.194 1.00 89.81 80 THR A N 1
ATOM 626 C CA . THR A 1 80 ? 16.763 15.584 30.154 1.00 89.81 80 THR A CA 1
ATOM 627 C C . THR A 1 80 ? 17.367 16.985 30.156 1.00 89.81 80 THR A C 1
ATOM 629 O O . THR A 1 80 ? 17.327 17.664 31.174 1.00 89.81 80 THR A O 1
ATOM 632 N N . PHE A 1 81 ? 17.878 17.456 29.021 1.00 91.00 81 PHE A N 1
ATOM 633 C CA . PHE A 1 81 ? 18.686 18.678 28.922 1.00 91.00 81 PHE A CA 1
ATOM 634 C C . PHE A 1 81 ? 18.242 19.585 27.765 1.00 91.00 81 PHE A C 1
ATOM 636 O O . PHE A 1 81 ? 17.570 19.136 26.842 1.00 91.00 81 PHE A O 1
ATOM 643 N N . LYS A 1 82 ? 18.629 20.865 27.761 1.00 90.88 82 LYS A N 1
ATOM 644 C CA . LYS A 1 82 ? 18.389 21.782 26.623 1.00 90.88 82 LYS A CA 1
ATOM 645 C C . LYS A 1 82 ? 19.366 21.578 25.464 1.00 90.88 82 LYS A C 1
ATOM 647 O O . LYS A 1 82 ? 19.069 21.954 24.334 1.00 90.88 82 LYS A O 1
ATOM 652 N N . SER A 1 83 ? 20.521 20.986 25.743 1.00 90.69 83 SER A N 1
ATOM 653 C CA . SER A 1 83 ? 21.562 20.651 24.769 1.00 90.69 83 SER A CA 1
ATOM 654 C C . SER A 1 83 ? 21.910 19.168 24.899 1.00 90.69 83 SER A C 1
ATOM 656 O O . SER A 1 83 ? 21.907 18.666 26.016 1.00 90.69 83 SER A O 1
ATOM 658 N N . PRO A 1 84 ? 22.239 18.442 23.823 1.00 89.62 84 PRO A N 1
ATOM 659 C CA . PRO A 1 84 ? 22.739 17.074 23.942 1.00 89.62 84 PRO A CA 1
ATOM 660 C C . PRO A 1 84 ? 24.231 17.026 24.331 1.00 89.62 84 PRO A C 1
ATOM 662 O O . PRO A 1 84 ? 24.720 15.981 24.729 1.00 89.62 84 PRO A O 1
ATOM 665 N N . LEU A 1 85 ? 24.961 18.145 24.232 1.00 91.69 85 LEU A N 1
ATOM 666 C CA . LEU A 1 85 ? 26.381 18.241 24.594 1.00 91.69 85 LEU A CA 1
ATOM 667 C C . LEU A 1 85 ? 26.506 18.644 26.067 1.00 91.69 85 LEU A C 1
ATOM 669 O O . LEU A 1 85 ? 26.386 19.830 26.385 1.00 91.69 85 LEU A O 1
ATOM 673 N N . GLN A 1 86 ? 26.685 17.665 26.952 1.00 86.75 86 GLN A N 1
ATOM 674 C CA . GLN A 1 86 ? 26.664 17.853 28.408 1.00 86.75 86 GLN A CA 1
ATOM 675 C C . GLN A 1 86 ? 28.059 17.864 29.033 1.00 86.75 86 GLN A C 1
ATOM 677 O O . GLN A 1 86 ? 28.283 18.529 30.044 1.00 86.75 86 GLN A O 1
ATOM 682 N N . ASN A 1 87 ? 29.012 17.166 28.421 1.00 85.50 87 ASN A N 1
ATOM 683 C CA . ASN A 1 87 ? 30.341 16.944 28.965 1.00 85.50 87 ASN A CA 1
ATOM 684 C C . ASN A 1 87 ? 31.431 17.537 28.066 1.00 85.50 87 ASN A C 1
ATOM 686 O O . ASN A 1 87 ? 31.291 17.700 26.852 1.00 85.50 87 ASN A O 1
ATOM 690 N N . LYS A 1 88 ? 32.585 17.838 28.668 1.00 81.44 88 LYS A N 1
ATOM 691 C CA . LYS A 1 88 ? 33.765 18.270 27.915 1.00 81.44 88 LYS A CA 1
ATOM 692 C C . LYS A 1 88 ? 34.248 17.117 27.027 1.00 81.44 88 LYS A C 1
ATOM 694 O O . LYS A 1 88 ? 34.550 16.039 27.531 1.00 81.44 88 LYS A O 1
ATOM 699 N N . GLY A 1 89 ? 34.360 17.372 25.725 1.00 83.25 89 GLY A N 1
ATOM 700 C CA . GLY A 1 89 ? 34.747 16.362 24.735 1.00 83.25 89 GLY A CA 1
ATOM 701 C C . GLY A 1 89 ? 33.580 15.681 24.021 1.00 83.25 89 GLY A C 1
ATOM 702 O O . GLY A 1 89 ? 33.840 14.808 23.194 1.00 83.25 89 GLY A O 1
ATOM 703 N N . ASP A 1 90 ? 32.340 16.082 24.318 1.00 89.75 90 ASP A N 1
ATOM 704 C CA . ASP A 1 90 ? 31.156 15.682 23.560 1.00 89.75 90 ASP A CA 1
ATOM 705 C C . ASP A 1 90 ? 31.169 16.304 22.158 1.00 89.75 90 ASP A C 1
ATOM 707 O O . ASP A 1 90 ? 31.314 17.517 21.989 1.00 89.75 90 ASP A O 1
ATOM 711 N N . GLU A 1 91 ? 30.955 15.465 21.153 1.00 89.38 91 GLU A N 1
ATOM 712 C CA . GLU A 1 91 ? 30.801 15.840 19.754 1.00 89.38 91 GLU A CA 1
ATOM 713 C C . GLU A 1 91 ? 29.456 15.328 19.229 1.00 89.38 91 GLU A C 1
ATOM 715 O O . GLU A 1 91 ? 29.137 14.141 19.334 1.00 89.38 91 GLU A O 1
ATOM 720 N N . LEU A 1 92 ? 28.650 16.221 18.646 1.00 92.06 92 LEU A N 1
ATOM 721 C CA . LEU A 1 92 ? 27.393 15.839 18.005 1.00 92.06 92 LEU A CA 1
ATOM 722 C C . LEU A 1 92 ? 27.697 15.173 16.659 1.00 92.06 92 LEU A C 1
ATOM 724 O O . LEU A 1 92 ? 28.013 15.853 15.685 1.00 92.06 92 LEU A O 1
ATOM 728 N N . LEU A 1 93 ? 27.536 13.854 16.582 1.00 89.81 93 LEU A N 1
ATOM 729 C CA . LEU A 1 93 ? 27.803 13.103 15.355 1.00 89.81 93 LEU A CA 1
ATOM 730 C C . LEU A 1 93 ? 26.701 13.284 14.312 1.00 89.81 93 LEU A C 1
ATOM 732 O O . LEU A 1 93 ? 26.963 13.437 13.116 1.00 89.81 93 LEU A O 1
ATOM 736 N N . ARG A 1 94 ? 25.438 13.203 14.744 1.00 91.38 94 ARG A N 1
ATOM 737 C CA . ARG A 1 94 ? 24.271 13.328 13.864 1.00 91.38 94 ARG A CA 1
ATOM 738 C C . ARG A 1 94 ? 23.011 13.610 14.668 1.00 91.38 94 ARG A C 1
ATOM 740 O O . ARG A 1 94 ? 22.810 13.032 15.732 1.00 91.38 94 ARG A O 1
ATOM 747 N N . GLU A 1 95 ? 22.115 14.408 14.099 1.00 91.94 95 GLU A N 1
ATOM 748 C CA . GLU A 1 95 ? 20.752 14.575 14.598 1.00 91.94 95 GLU A CA 1
ATOM 749 C C . GLU A 1 95 ? 19.708 14.445 13.481 1.00 91.94 95 GLU A C 1
ATOM 751 O O . GLU A 1 95 ? 19.985 14.707 12.309 1.00 91.94 95 GLU A O 1
ATOM 756 N N . ASN A 1 96 ? 18.499 14.026 13.851 1.00 87.81 96 ASN A N 1
ATOM 757 C CA . ASN A 1 96 ? 17.292 14.115 13.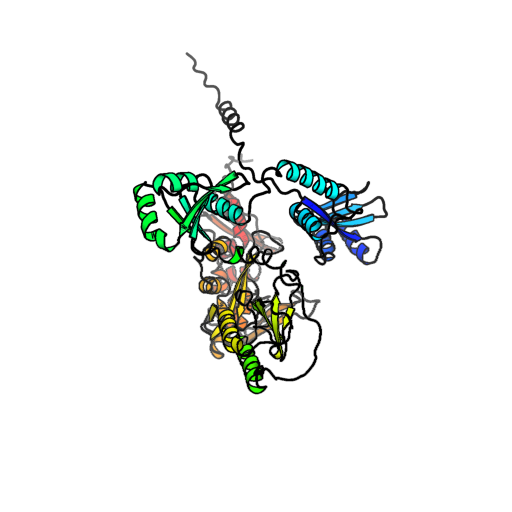031 1.00 87.81 96 ASN A CA 1
ATOM 758 C C . ASN A 1 96 ? 16.154 14.776 13.840 1.00 87.81 96 ASN A C 1
ATOM 760 O O . ASN A 1 96 ? 16.399 15.394 14.878 1.00 87.81 96 ASN A O 1
ATOM 764 N N . LYS A 1 97 ? 14.902 14.679 13.367 1.00 86.31 97 LYS A N 1
ATOM 765 C CA . LYS A 1 97 ? 13.736 15.275 14.045 1.00 86.31 97 LYS A CA 1
ATOM 766 C C . LYS A 1 97 ? 13.505 14.721 15.462 1.00 86.31 97 LYS A C 1
ATOM 768 O O . LYS A 1 97 ? 13.042 15.465 16.319 1.00 86.31 97 LYS A O 1
ATOM 773 N N . ASN A 1 98 ? 13.851 13.457 15.706 1.00 88.25 98 ASN A N 1
ATOM 774 C CA . ASN A 1 98 ? 13.475 12.721 16.915 1.00 88.25 98 ASN A CA 1
ATOM 775 C C . ASN A 1 98 ? 14.670 12.331 17.794 1.00 88.25 98 ASN A C 1
ATOM 777 O O . ASN A 1 98 ? 14.474 12.107 18.980 1.00 88.25 98 ASN A O 1
ATOM 781 N N . TYR A 1 99 ? 15.883 12.240 17.243 1.00 91.75 99 TYR A N 1
ATOM 782 C CA . TYR A 1 99 ? 17.058 11.725 17.947 1.00 91.75 99 TYR A CA 1
ATOM 783 C C . TYR A 1 99 ? 18.330 12.514 17.633 1.00 91.75 99 TYR A C 1
ATOM 785 O O . TYR A 1 99 ? 18.497 13.031 16.526 1.00 91.75 99 TYR A O 1
ATOM 793 N N . ALA A 1 100 ? 19.247 12.548 18.595 1.00 91.50 100 ALA A N 1
ATOM 794 C CA . ALA A 1 100 ? 20.609 13.049 18.454 1.00 91.50 100 ALA A CA 1
ATOM 795 C C . ALA A 1 100 ? 21.599 12.038 19.039 1.00 91.50 100 ALA A C 1
ATOM 797 O O . ALA A 1 100 ? 21.303 11.396 20.045 1.00 91.50 100 ALA A O 1
ATOM 798 N N . VAL A 1 101 ? 22.761 11.895 18.401 1.00 91.94 101 VAL A N 1
ATOM 799 C CA . VAL A 1 101 ? 23.823 10.991 18.857 1.00 91.94 101 VAL A CA 1
ATOM 800 C C . VAL A 1 101 ? 25.078 11.783 19.130 1.00 91.94 101 VAL A C 1
ATOM 802 O O . VAL A 1 101 ? 25.581 12.485 18.248 1.00 91.94 101 VAL A O 1
ATOM 805 N N . VAL A 1 102 ? 25.575 11.633 20.348 1.00 91.56 102 VAL A N 1
ATOM 806 C CA . VAL A 1 102 ? 26.759 12.312 20.854 1.00 91.56 102 VAL A CA 1
ATOM 807 C C . VAL A 1 102 ? 27.847 11.284 21.098 1.00 91.56 102 VAL A C 1
ATOM 809 O O . VAL A 1 102 ? 27.580 10.185 21.578 1.00 91.56 102 VAL A O 1
ATOM 812 N N . TYR A 1 103 ? 29.071 11.637 20.732 1.00 90.94 103 TYR A N 1
ATOM 813 C CA . TYR A 1 103 ? 30.258 10.841 20.994 1.00 90.94 103 TYR A CA 1
ATOM 814 C C . TYR A 1 103 ? 31.199 11.600 21.914 1.00 90.94 103 TYR A C 1
ATOM 816 O O . TYR A 1 103 ? 31.504 12.760 21.648 1.00 90.94 103 TYR A O 1
ATOM 824 N N . ASN A 1 104 ? 31.691 10.945 22.964 1.00 88.31 104 ASN A N 1
ATOM 825 C CA . ASN A 1 104 ? 32.687 11.528 23.853 1.00 88.31 104 ASN A CA 1
ATOM 826 C C . ASN A 1 104 ? 34.043 10.838 23.668 1.00 88.31 104 ASN A C 1
ATOM 828 O O . ASN A 1 104 ? 34.232 9.668 24.010 1.00 88.31 104 ASN A O 1
ATOM 832 N N . SER A 1 105 ? 35.012 11.591 23.145 1.00 82.12 105 SER A N 1
ATOM 833 C CA . SER A 1 105 ? 36.371 11.100 22.874 1.00 82.12 105 SER A CA 1
ATOM 834 C C . SER A 1 105 ? 37.280 11.041 24.110 1.00 82.12 105 SER A C 1
ATOM 836 O O . SER A 1 105 ? 38.322 10.389 24.071 1.00 82.12 105 SER A O 1
ATOM 838 N N . VAL A 1 106 ? 36.896 11.697 25.207 1.00 79.44 106 VAL A N 1
ATOM 839 C CA . VAL A 1 106 ? 37.726 11.894 26.406 1.00 79.44 106 VAL A CA 1
ATOM 840 C C . VAL A 1 106 ? 37.559 10.747 27.406 1.00 79.44 106 VAL A C 1
ATOM 842 O O . VAL A 1 106 ? 38.512 10.393 28.096 1.00 79.44 106 VAL A O 1
ATOM 845 N N . VAL A 1 107 ? 36.384 10.112 27.452 1.00 66.75 107 VAL A N 1
ATOM 846 C CA . VAL A 1 107 ? 36.057 9.032 28.404 1.00 66.75 107 VAL A CA 1
ATOM 847 C C . VAL A 1 107 ? 36.069 7.658 27.718 1.00 66.75 107 VAL A C 1
ATOM 849 O O . VAL A 1 107 ? 35.135 6.871 27.822 1.00 66.75 107 VAL A O 1
ATOM 852 N N . GLY A 1 108 ? 37.126 7.354 26.960 1.00 64.31 108 GLY A N 1
ATOM 853 C CA . GLY A 1 108 ? 37.295 6.031 26.339 1.00 64.31 108 GLY A CA 1
ATOM 854 C C . GLY A 1 108 ? 36.385 5.741 25.135 1.00 64.31 108 GLY A C 1
ATOM 855 O O . GLY A 1 108 ? 36.275 4.584 24.735 1.00 64.31 108 GLY A O 1
ATOM 856 N N . GLY A 1 109 ? 35.773 6.769 24.533 1.00 77.94 109 GLY A N 1
ATOM 857 C CA . GLY A 1 109 ? 34.986 6.647 23.303 1.00 77.94 109 GLY A CA 1
ATOM 858 C C . GLY A 1 109 ? 33.565 6.132 23.532 1.00 77.94 109 GLY A C 1
ATOM 859 O O . GLY A 1 109 ? 33.219 5.055 23.041 1.00 77.94 109 GLY A O 1
ATOM 860 N N . THR A 1 110 ? 32.746 6.887 24.265 1.00 85.38 110 THR A N 1
ATOM 861 C CA . THR A 1 110 ? 31.347 6.530 24.560 1.00 85.38 110 THR A CA 1
ATOM 862 C C . THR A 1 110 ? 30.373 7.156 23.571 1.00 85.38 110 THR A C 1
ATOM 864 O O . THR A 1 110 ? 30.668 8.183 22.959 1.00 85.38 110 THR A O 1
ATOM 867 N N . TYR A 1 111 ? 29.210 6.520 23.409 1.00 87.50 111 TYR A N 1
ATOM 868 C CA . TYR A 1 111 ? 28.106 7.044 22.606 1.00 87.50 111 TYR A CA 1
ATOM 869 C C . TYR A 1 111 ? 26.883 7.239 23.492 1.00 87.50 111 TYR A C 1
ATOM 871 O O . TYR A 1 111 ? 26.498 6.327 24.220 1.00 87.50 111 TYR A O 1
ATOM 879 N N . GLU A 1 112 ? 26.246 8.397 23.386 1.00 89.94 112 GLU A N 1
ATOM 880 C CA . GLU A 1 112 ? 24.993 8.690 24.072 1.00 89.94 112 GLU A CA 1
ATOM 881 C C . GLU A 1 112 ? 23.915 9.075 23.059 1.00 89.94 112 GLU A C 1
ATOM 883 O O . GLU A 1 112 ? 24.159 9.819 22.102 1.00 89.94 112 GLU A O 1
ATOM 888 N N . VAL A 1 113 ? 22.719 8.521 23.249 1.00 89.19 113 VAL A N 1
ATOM 889 C CA . VAL A 1 113 ? 21.558 8.735 22.386 1.00 89.19 113 VAL A CA 1
ATOM 890 C C . VAL A 1 113 ? 20.530 9.548 23.143 1.00 89.19 113 VAL A C 1
ATOM 892 O O . VAL A 1 113 ? 20.044 9.139 24.196 1.00 89.19 113 VAL A O 1
ATOM 895 N N . PHE A 1 114 ? 20.142 10.669 22.551 1.00 92.50 114 PHE A N 1
ATOM 896 C CA . PHE A 1 114 ? 19.113 11.543 23.084 1.00 92.50 114 PHE A CA 1
ATOM 897 C C . PHE A 1 114 ? 17.861 11.497 22.217 1.00 92.50 114 PHE A C 1
ATOM 899 O O . PHE A 1 114 ? 17.947 11.697 21.005 1.00 92.50 114 PHE A O 1
ATOM 906 N N . ARG A 1 115 ? 16.691 11.322 22.835 1.00 92.75 115 ARG A N 1
ATOM 907 C CA . ARG A 1 115 ? 15.386 11.590 22.223 1.00 92.75 115 ARG A CA 1
ATOM 908 C C . ARG A 1 115 ? 15.071 13.084 22.331 1.00 92.75 115 ARG A C 1
ATOM 910 O O . ARG A 1 115 ? 15.153 13.663 23.414 1.00 92.75 115 ARG A O 1
ATOM 917 N N . LYS A 1 116 ? 14.678 13.711 21.223 1.00 92.75 116 LYS A N 1
ATOM 918 C CA . LYS A 1 116 ? 14.156 15.082 21.184 1.00 92.75 116 LYS A CA 1
ATOM 919 C C . LYS A 1 116 ? 12.722 15.095 21.702 1.00 92.75 116 LYS A C 1
ATOM 921 O O . LYS A 1 116 ? 11.852 14.440 21.136 1.00 92.75 116 LYS A O 1
ATOM 926 N N . VAL A 1 117 ? 12.481 15.861 22.758 1.00 90.25 117 VAL A N 1
ATOM 927 C CA . VAL A 1 117 ? 11.193 15.954 23.456 1.00 90.25 117 VAL A CA 1
ATOM 928 C C . VAL A 1 117 ? 10.763 17.413 23.532 1.00 90.25 117 VAL A C 1
ATOM 930 O O . VAL A 1 117 ? 11.591 18.319 23.634 1.00 90.25 117 VAL A O 1
ATOM 933 N N . GLN A 1 118 ? 9.465 17.680 23.433 1.00 91.25 118 GLN A N 1
ATOM 934 C CA . GLN A 1 118 ? 8.966 19.057 23.464 1.00 91.25 118 GLN A CA 1
ATOM 935 C C . GLN A 1 118 ? 8.889 19.567 24.904 1.00 91.25 118 GLN A C 1
ATOM 937 O O . GLN A 1 118 ? 8.543 18.816 25.814 1.00 91.25 118 GLN A O 1
ATOM 942 N N . ALA A 1 119 ? 9.097 20.867 25.122 1.00 86.38 119 ALA A N 1
ATOM 943 C CA . ALA A 1 119 ? 8.951 21.474 26.448 1.00 86.38 119 ALA A CA 1
ATOM 944 C C . ALA A 1 119 ? 7.580 21.193 27.089 1.00 86.38 119 ALA A C 1
ATOM 946 O O . ALA A 1 119 ? 7.486 21.063 28.305 1.00 86.38 119 ALA A O 1
ATOM 947 N N . GLN A 1 120 ? 6.517 21.077 26.283 1.00 81.62 120 GLN A N 1
ATOM 948 C CA . GLN A 1 120 ? 5.182 20.733 26.776 1.00 81.62 120 GLN A CA 1
ATOM 949 C C . GLN A 1 120 ? 5.117 19.306 27.338 1.00 81.62 120 GLN A C 1
ATOM 951 O O . GLN A 1 120 ? 4.450 19.077 28.339 1.00 81.62 120 GLN A O 1
ATOM 956 N N . GLU A 1 121 ? 5.835 18.359 26.738 1.00 83.25 121 GLU A N 1
ATOM 957 C CA . GLU A 1 121 ? 5.925 16.978 27.217 1.00 83.25 121 GLU A CA 1
ATOM 958 C C . GLU A 1 121 ? 6.710 16.893 28.530 1.00 83.25 121 GLU A C 1
ATOM 960 O O . GLU A 1 121 ? 6.260 16.239 29.468 1.00 83.25 121 GLU A O 1
ATOM 965 N N . VAL A 1 122 ? 7.813 17.646 28.642 1.00 81.62 122 VAL A N 1
ATOM 966 C CA . VAL A 1 122 ? 8.570 17.790 29.899 1.00 81.62 122 VAL A CA 1
ATOM 967 C C . VAL A 1 122 ? 7.680 18.363 31.006 1.00 81.62 122 VAL A C 1
ATOM 969 O O . VAL A 1 122 ? 7.672 17.841 32.117 1.00 81.62 122 VAL A O 1
ATOM 972 N N . LYS A 1 123 ? 6.868 19.384 30.699 1.00 84.19 123 LYS A N 1
ATOM 973 C CA . LYS A 1 123 ? 5.906 19.967 31.651 1.00 84.19 123 LYS A CA 1
ATOM 974 C C . LYS A 1 123 ? 4.837 18.976 32.092 1.00 84.19 123 LYS A C 1
ATOM 976 O O . LYS A 1 123 ? 4.634 18.825 33.289 1.00 84.19 123 LYS A O 1
ATOM 981 N N . MET A 1 124 ? 4.202 18.277 31.150 1.00 75.88 124 MET A N 1
ATOM 982 C CA . MET A 1 124 ? 3.202 17.254 31.474 1.00 75.88 124 MET A CA 1
ATOM 983 C C . MET A 1 124 ? 3.801 16.135 32.332 1.00 75.88 124 MET A C 1
ATOM 985 O O . MET A 1 124 ? 3.126 15.612 33.213 1.00 75.88 124 MET A O 1
ATOM 989 N N . ASN A 1 125 ? 5.068 15.774 32.108 1.00 78.56 125 ASN A N 1
ATOM 990 C CA . ASN A 1 125 ? 5.755 14.773 32.918 1.00 78.56 125 ASN A CA 1
ATOM 991 C C . ASN A 1 125 ? 5.992 15.274 34.358 1.00 78.56 125 ASN A C 1
ATOM 993 O O . ASN A 1 125 ? 5.688 14.548 35.302 1.00 78.56 125 ASN A O 1
ATOM 997 N N . ILE A 1 126 ? 6.403 16.537 34.537 1.00 79.62 126 ILE A N 1
ATOM 998 C CA . ILE A 1 126 ? 6.516 17.169 35.866 1.00 79.62 126 ILE A CA 1
ATOM 999 C C . ILE A 1 126 ? 5.150 17.259 36.565 1.00 79.62 126 ILE A C 1
ATOM 1001 O O . ILE A 1 126 ? 5.052 16.956 37.749 1.00 79.62 126 ILE A O 1
ATOM 1005 N N . GLU A 1 127 ? 4.087 17.649 35.857 1.00 75.50 127 GLU A N 1
ATOM 1006 C CA . GLU A 1 127 ? 2.725 17.726 36.413 1.00 75.50 127 GLU A CA 1
ATOM 1007 C C . GLU A 1 127 ? 2.197 16.348 36.837 1.00 75.50 127 GLU A C 1
ATOM 1009 O O . GLU A 1 127 ? 1.480 16.232 37.829 1.00 75.50 127 GLU A O 1
ATOM 1014 N N . ARG A 1 128 ? 2.565 15.297 36.095 1.00 66.25 128 ARG A N 1
ATOM 1015 C CA . ARG A 1 128 ? 2.088 13.930 36.322 1.00 66.25 128 ARG A CA 1
ATOM 1016 C C . ARG A 1 128 ? 2.865 13.179 37.403 1.00 66.25 128 ARG A C 1
ATOM 1018 O O . ARG A 1 128 ? 2.258 12.389 38.121 1.00 66.25 128 ARG A O 1
ATOM 1025 N N . TYR A 1 129 ? 4.178 13.386 37.502 1.00 69.38 129 TYR A N 1
ATOM 1026 C CA . TYR A 1 129 ? 5.065 12.599 38.372 1.00 69.38 129 TYR A CA 1
ATOM 1027 C C . TYR A 1 129 ? 5.792 13.427 39.442 1.00 69.38 129 TYR A C 1
ATOM 1029 O O . TYR A 1 129 ? 6.473 12.862 40.295 1.00 69.38 129 TYR A O 1
ATOM 1037 N N . GLY A 1 130 ? 5.620 14.750 39.433 1.00 73.06 130 GLY A N 1
ATOM 1038 C CA . GLY A 1 130 ? 6.340 15.675 40.301 1.00 73.06 130 GLY A CA 1
ATOM 1039 C C . GLY A 1 130 ? 7.760 15.972 39.809 1.00 73.06 130 GLY A C 1
ATOM 1040 O O . GLY A 1 130 ? 8.339 15.255 38.992 1.00 73.06 130 GLY A O 1
ATOM 1041 N N . LEU A 1 131 ? 8.342 17.062 40.313 1.00 80.25 131 LEU A N 1
ATOM 1042 C CA . LEU A 1 131 ? 9.736 17.414 40.052 1.00 80.25 131 LEU A CA 1
ATOM 1043 C C . LEU A 1 131 ? 10.640 16.716 41.077 1.00 80.25 131 LEU A C 1
ATOM 1045 O O . LEU A 1 131 ? 10.601 17.042 42.261 1.00 80.25 131 LEU A O 1
ATOM 1049 N N . SER A 1 132 ? 11.475 15.776 40.630 1.00 75.19 132 SER A N 1
ATOM 1050 C CA . SER A 1 132 ? 12.457 15.115 41.502 1.00 75.19 132 SER A CA 1
ATOM 1051 C C . SER A 1 132 ? 13.613 16.057 41.865 1.00 75.19 132 SER A C 1
ATOM 1053 O O . SER A 1 132 ? 14.049 16.853 41.025 1.00 75.19 132 SER A O 1
ATOM 1055 N N . GLU A 1 133 ? 14.187 15.913 43.065 1.00 75.81 133 GLU A N 1
ATOM 1056 C CA . GLU A 1 133 ? 15.420 16.612 43.467 1.00 75.81 133 GLU A CA 1
ATOM 1057 C C . GLU A 1 133 ? 16.593 16.338 42.516 1.00 75.81 133 GLU A C 1
ATOM 1059 O O . GLU A 1 133 ? 17.412 17.228 42.283 1.00 75.81 133 GLU A O 1
ATOM 1064 N N . ASN A 1 134 ? 16.628 15.159 41.891 1.00 78.56 134 ASN A N 1
ATOM 1065 C CA . ASN A 1 134 ? 17.676 14.752 40.952 1.00 78.56 134 ASN A CA 1
ATOM 1066 C C . ASN A 1 134 ? 17.441 15.244 39.513 1.00 78.56 134 ASN A C 1
ATOM 1068 O O . ASN A 1 134 ? 18.269 14.987 38.641 1.00 78.56 134 ASN A O 1
ATOM 1072 N N . SER A 1 135 ? 16.347 15.973 39.255 1.00 85.94 135 SER A N 1
ATOM 1073 C CA . SER A 1 135 ? 16.065 16.529 37.926 1.00 85.94 135 SER A CA 1
ATOM 1074 C C . SER A 1 135 ? 17.169 17.498 37.498 1.00 85.94 135 SER A C 1
ATOM 1076 O O . SER A 1 135 ? 17.748 18.213 38.331 1.00 85.94 135 SER A O 1
ATOM 1078 N N . THR A 1 136 ? 17.435 17.575 36.196 1.00 88.81 136 THR A N 1
ATOM 1079 C CA . THR A 1 136 ? 18.483 18.455 35.660 1.00 88.81 136 THR A CA 1
ATOM 1080 C C . THR A 1 136 ? 18.181 19.936 35.926 1.00 88.81 136 THR A C 1
ATOM 1082 O O . THR A 1 136 ? 17.032 20.350 36.125 1.00 88.81 136 THR A O 1
ATOM 1085 N N . ASN A 1 137 ? 19.222 20.774 35.902 1.00 86.56 137 ASN A N 1
ATOM 1086 C CA . ASN A 1 137 ? 19.064 22.224 36.063 1.00 86.56 137 ASN A CA 1
ATOM 1087 C C . ASN A 1 137 ? 18.175 22.834 34.973 1.00 86.56 137 ASN A C 1
ATOM 1089 O O . ASN A 1 137 ? 17.394 23.736 35.264 1.00 86.56 137 ASN A O 1
ATOM 1093 N N . ASP A 1 138 ? 18.240 22.305 33.754 1.00 88.31 138 ASP A N 1
ATOM 1094 C CA . ASP A 1 138 ? 17.416 22.730 32.624 1.00 88.31 138 ASP A CA 1
ATOM 1095 C C . ASP A 1 138 ? 15.921 22.471 32.861 1.00 88.31 138 ASP A C 1
ATOM 1097 O O . ASP A 1 138 ? 15.087 23.349 32.622 1.00 88.31 138 ASP A O 1
ATOM 1101 N N . VAL A 1 139 ? 15.578 21.294 33.394 1.00 87.00 139 VAL A N 1
ATOM 1102 C CA . VAL A 1 139 ? 14.202 20.927 33.767 1.00 87.00 139 VAL A CA 1
ATOM 1103 C C . VAL A 1 139 ? 13.719 21.782 34.945 1.00 87.00 139 VAL A C 1
ATOM 1105 O O . VAL A 1 139 ? 12.608 22.316 34.917 1.00 87.00 139 VAL A O 1
ATOM 1108 N N . LYS A 1 140 ? 14.571 22.003 35.954 1.00 87.38 140 LYS A N 1
ATOM 1109 C CA . LYS A 1 140 ? 14.269 22.878 37.102 1.00 87.38 140 LYS A CA 1
ATOM 1110 C C . LYS A 1 140 ? 14.053 24.335 36.683 1.00 87.38 140 LYS A C 1
ATOM 1112 O O . LYS A 1 140 ? 13.161 25.000 37.207 1.00 87.38 140 LYS A O 1
ATOM 1117 N N . GLN A 1 141 ? 14.840 24.845 35.738 1.00 85.62 141 GLN A N 1
ATOM 1118 C CA . GLN A 1 141 ? 14.660 26.187 35.181 1.00 85.62 141 GLN A CA 1
ATOM 1119 C C . GLN A 1 141 ? 13.365 26.292 34.377 1.00 85.62 141 GLN A C 1
ATOM 1121 O O . GLN A 1 141 ? 12.654 27.286 34.516 1.00 85.62 141 GLN A O 1
ATOM 1126 N N . LEU A 1 142 ? 13.029 25.268 33.582 1.00 86.56 142 LEU A N 1
ATOM 1127 C CA . LEU A 1 142 ? 11.754 25.207 32.866 1.00 86.56 142 LEU A CA 1
ATOM 1128 C C . LEU A 1 142 ? 10.572 25.275 33.842 1.00 86.56 142 LEU A C 1
ATOM 1130 O O . LEU A 1 142 ? 9.633 26.030 33.596 1.00 86.56 142 LEU A O 1
ATOM 1134 N N . TYR A 1 143 ? 10.646 24.542 34.956 1.00 83.50 143 TYR A N 1
ATOM 1135 C CA . TYR A 1 143 ? 9.634 24.555 36.012 1.00 83.50 143 TYR A CA 1
ATOM 1136 C C . TYR A 1 143 ? 9.502 25.937 36.678 1.00 83.50 143 TYR A C 1
ATOM 1138 O O . TYR A 1 143 ? 8.414 26.511 36.682 1.00 83.50 143 TYR A O 1
ATOM 1146 N N . LYS A 1 144 ? 10.613 26.539 37.129 1.00 81.81 144 LYS A N 1
ATOM 1147 C CA . LYS A 1 144 ? 10.628 27.877 37.760 1.00 81.81 144 LYS A CA 1
ATOM 1148 C C . LYS A 1 144 ? 10.144 28.990 36.825 1.00 81.81 144 LYS A C 1
ATOM 1150 O O . LYS A 1 144 ? 9.409 29.889 37.237 1.00 81.81 144 LYS A O 1
ATOM 1155 N N . ALA A 1 145 ? 10.529 28.936 35.549 1.00 75.44 145 ALA A N 1
ATOM 1156 C CA . ALA A 1 145 ? 10.057 29.873 34.532 1.00 75.44 145 ALA A CA 1
ATOM 1157 C C . ALA A 1 145 ? 8.551 29.721 34.267 1.00 75.44 145 ALA A C 1
ATOM 1159 O O . ALA A 1 145 ? 7.890 30.697 33.906 1.00 75.44 145 ALA A O 1
ATOM 1160 N N . ASN A 1 146 ? 8.010 28.511 34.452 1.00 66.56 146 ASN A N 1
ATOM 1161 C CA . ASN A 1 146 ? 6.579 28.258 34.389 1.00 66.56 146 ASN A CA 1
ATOM 1162 C C . ASN A 1 146 ? 5.883 28.853 35.618 1.00 66.56 146 ASN A C 1
ATOM 1164 O O . ASN A 1 146 ? 5.004 29.672 35.407 1.00 66.56 146 ASN A O 1
ATOM 1168 N N . GLU A 1 147 ? 6.335 28.580 36.852 1.00 59.31 147 GLU A N 1
ATOM 1169 C CA . GLU A 1 147 ? 5.772 29.167 38.091 1.00 59.31 147 GLU A CA 1
ATOM 1170 C C . GLU A 1 147 ? 5.740 30.703 38.066 1.00 59.31 147 GLU A C 1
ATOM 1172 O O . GLU A 1 147 ? 4.732 31.315 38.415 1.00 59.31 147 GLU A O 1
ATOM 1177 N N . SER A 1 148 ? 6.805 31.332 37.559 1.00 51.28 148 SER A N 1
ATOM 1178 C CA . SER A 1 148 ? 6.901 32.793 37.394 1.00 51.28 148 SER A CA 1
ATOM 1179 C C . SER A 1 148 ? 5.885 33.341 36.380 1.00 51.28 148 SER A C 1
ATOM 1181 O O . SER A 1 148 ? 5.435 34.484 36.477 1.00 51.28 148 SER A O 1
ATOM 1183 N N . ARG A 1 149 ? 5.524 32.530 35.376 1.00 50.44 149 ARG A N 1
ATOM 1184 C CA . ARG A 1 149 ? 4.468 32.829 34.399 1.00 50.44 149 ARG A CA 1
ATOM 1185 C C . ARG A 1 149 ? 3.084 32.582 34.986 1.00 50.44 149 ARG A C 1
ATOM 1187 O O . ARG A 1 149 ? 2.208 33.408 34.758 1.00 50.44 149 ARG A O 1
ATOM 1194 N N . THR A 1 150 ? 2.903 31.521 35.771 1.00 40.53 150 THR A N 1
ATOM 1195 C CA . THR A 1 150 ? 1.635 31.200 36.436 1.00 40.53 150 THR A CA 1
ATOM 1196 C C . THR A 1 150 ? 1.284 32.226 37.516 1.00 40.53 150 THR A C 1
ATOM 1198 O O . THR A 1 150 ? 0.122 32.598 37.616 1.00 40.53 150 THR A O 1
ATOM 1201 N N . GLN A 1 151 ? 2.266 32.782 38.239 1.00 41.47 151 GLN A N 1
ATOM 1202 C CA . GLN A 1 151 ? 2.058 33.883 39.199 1.00 41.47 151 GLN A CA 1
ATOM 1203 C C . GLN A 1 151 ? 1.728 35.234 38.540 1.00 41.47 151 GLN A C 1
ATOM 1205 O O . GLN A 1 151 ? 1.110 36.089 39.162 1.00 41.47 151 GLN A O 1
ATOM 1210 N N . LYS A 1 152 ? 2.084 35.442 37.265 1.00 38.34 152 LYS A N 1
ATOM 1211 C CA . LYS A 1 152 ? 1.660 36.626 36.488 1.00 38.34 152 LYS A CA 1
ATOM 1212 C C . LYS A 1 152 ? 0.297 36.441 35.804 1.00 38.34 152 LYS A C 1
ATOM 1214 O O . LYS A 1 152 ? -0.218 37.380 35.206 1.00 38.34 152 LYS A O 1
ATOM 1219 N N . GLN A 1 153 ? -0.268 35.234 35.876 1.00 37.12 153 GLN A N 1
ATOM 1220 C CA . GLN A 1 153 ? -1.557 34.838 35.297 1.00 37.12 153 GLN A CA 1
ATOM 1221 C C . GLN A 1 153 ? -2.596 34.458 36.374 1.00 37.12 153 GLN A C 1
ATOM 1223 O O . GLN A 1 153 ? -3.755 34.189 36.050 1.00 37.12 153 GLN A O 1
ATOM 1228 N N . SER A 1 154 ? -2.203 34.478 37.655 1.00 30.83 154 SER A N 1
ATOM 1229 C CA . SER A 1 154 ? -3.028 34.105 38.809 1.00 30.83 154 SER A CA 1
ATOM 1230 C C . SER A 1 154 ? -4.016 35.176 39.277 1.00 30.83 154 SER A C 1
ATOM 1232 O O . SER A 1 154 ? -4.821 34.867 40.147 1.00 30.83 154 SER A O 1
ATOM 1234 N N . ASP A 1 155 ? -4.073 36.352 38.644 1.00 37.28 155 ASP A N 1
ATOM 1235 C CA . ASP A 1 155 ? -5.179 37.313 38.838 1.00 37.28 155 ASP A CA 1
ATOM 1236 C C . ASP A 1 155 ? -6.459 36.929 38.057 1.00 37.28 155 ASP A C 1
ATOM 1238 O O . ASP A 1 155 ? -7.450 37.651 38.078 1.00 37.28 155 ASP A O 1
ATOM 1242 N N . SER A 1 156 ? -6.481 35.770 37.378 1.00 36.16 156 SER A N 1
ATOM 1243 C CA . SER A 1 156 ? -7.642 35.295 36.593 1.00 36.16 156 SER A CA 1
ATOM 1244 C C . SER A 1 156 ? -8.087 33.854 36.893 1.00 36.16 156 SER A C 1
ATOM 1246 O O . SER A 1 156 ? -8.842 33.254 36.128 1.00 36.16 156 SER A O 1
ATOM 1248 N N . SER A 1 157 ? -7.641 33.267 38.009 1.00 34.72 157 SER A N 1
ATOM 1249 C CA . SER A 1 157 ? -7.864 31.841 38.322 1.00 34.72 157 SER A CA 1
ATOM 1250 C C . SER A 1 157 ? -8.955 31.548 39.366 1.00 34.72 157 SER A C 1
ATOM 1252 O O . SER A 1 157 ? -8.973 30.466 39.944 1.00 34.72 157 SER A O 1
ATOM 1254 N N . SER A 1 158 ? -9.917 32.459 39.557 1.00 40.41 158 SER A N 1
ATOM 1255 C CA . SER A 1 158 ? -11.121 32.232 40.382 1.00 40.41 158 SER A CA 1
ATOM 1256 C C . SER A 1 158 ? -12.396 31.927 39.577 1.00 40.41 158 SER A C 1
ATOM 1258 O O . SER A 1 158 ? -13.478 31.845 40.152 1.00 40.41 158 SER A O 1
ATOM 1260 N N . MET A 1 159 ? -12.322 31.744 38.251 1.00 49.88 159 MET A N 1
ATOM 1261 C CA . MET A 1 159 ? -13.529 31.529 37.440 1.00 49.88 159 MET A CA 1
ATOM 1262 C C . MET A 1 159 ? -14.078 30.095 37.550 1.00 49.88 159 MET A C 1
ATOM 1264 O O . MET A 1 159 ? -13.400 29.121 37.205 1.00 49.88 159 MET A O 1
ATOM 1268 N N . SER A 1 160 ? -15.343 29.992 37.979 1.00 62.28 160 SER A N 1
ATOM 1269 C CA . SER A 1 160 ? -16.154 28.763 38.022 1.00 62.28 160 SER A CA 1
ATOM 1270 C C . SER A 1 160 ? -16.130 27.992 36.683 1.00 62.28 160 SER A C 1
ATOM 1272 O O . SER A 1 160 ? -16.084 28.621 35.622 1.00 62.28 160 SER A O 1
ATOM 1274 N N . PRO A 1 161 ? -16.200 26.642 36.676 1.00 61.12 161 PRO A N 1
ATOM 1275 C CA . PRO A 1 161 ? -16.244 25.832 35.450 1.00 61.12 161 PRO A CA 1
ATOM 1276 C C . PRO A 1 161 ? -17.311 26.274 34.437 1.00 61.12 161 PRO A C 1
ATOM 1278 O O . PRO A 1 161 ? -17.064 26.245 33.233 1.00 61.12 161 PRO A O 1
ATOM 1281 N N . ILE A 1 162 ? -18.463 26.751 34.921 1.00 64.19 162 ILE A N 1
ATOM 1282 C CA . ILE A 1 162 ? -19.543 27.291 34.081 1.00 64.19 162 ILE A CA 1
ATOM 1283 C C . ILE A 1 162 ? -19.104 28.593 33.394 1.00 64.19 162 ILE A C 1
ATOM 1285 O O . ILE A 1 162 ? -19.357 28.771 32.206 1.00 64.19 162 ILE A O 1
ATOM 1289 N N . MET A 1 163 ? -18.362 29.460 34.092 1.00 70.62 163 MET A N 1
ATOM 1290 C CA . MET A 1 163 ? -17.827 30.702 33.521 1.00 70.62 163 MET A CA 1
ATOM 1291 C C . MET A 1 163 ? -16.748 30.446 32.469 1.00 70.62 163 MET A C 1
ATOM 1293 O O . MET A 1 163 ? -16.675 31.171 31.484 1.00 70.62 163 MET A O 1
ATOM 1297 N N . LYS A 1 164 ? -15.945 29.383 32.612 1.00 71.50 164 LYS A N 1
ATOM 1298 C CA . LYS A 1 164 ? -14.977 28.990 31.572 1.00 71.50 164 LYS A CA 1
ATOM 1299 C C . LYS A 1 164 ? -15.676 28.585 30.273 1.00 71.50 164 LYS A C 1
ATOM 1301 O O . LYS A 1 164 ? -15.249 28.994 29.196 1.00 71.50 164 LYS A O 1
ATOM 1306 N N . MET A 1 165 ? -16.764 27.821 30.377 1.00 66.88 165 MET A N 1
ATOM 1307 C CA . MET A 1 165 ? -17.553 27.421 29.210 1.00 66.88 165 MET A CA 1
ATOM 1308 C C . MET A 1 165 ? -18.297 28.610 28.593 1.00 66.88 165 MET A C 1
ATOM 1310 O O . MET A 1 165 ? -18.312 28.750 27.372 1.00 66.88 165 MET A O 1
ATOM 1314 N N . TYR A 1 166 ? -18.824 29.503 29.435 1.00 74.31 166 TYR A N 1
ATOM 1315 C CA . TYR A 1 166 ? -19.440 30.755 29.003 1.00 74.31 166 TYR A CA 1
ATOM 1316 C C . TYR A 1 166 ? -18.478 31.606 28.169 1.00 74.31 166 TYR A C 1
ATOM 1318 O O . TYR A 1 166 ? -18.794 31.972 27.039 1.00 74.31 166 TYR A O 1
ATOM 1326 N N . THR A 1 167 ? -17.277 31.868 28.692 1.00 76.50 167 THR A N 1
ATOM 1327 C CA . THR A 1 167 ? -16.254 32.663 28.002 1.00 76.50 167 THR A CA 1
ATOM 1328 C C . THR A 1 167 ? -15.828 32.009 26.689 1.00 76.50 167 THR A C 1
ATOM 1330 O O . THR A 1 167 ? -15.751 32.691 25.673 1.00 76.50 167 THR A O 1
ATOM 1333 N N . SER A 1 168 ? -15.635 30.686 26.667 1.00 76.12 168 SER A N 1
ATOM 1334 C CA . SER A 1 168 ? -15.254 29.968 25.443 1.00 76.12 168 SER A CA 1
ATOM 1335 C C . SER A 1 168 ? -16.330 30.031 24.349 1.00 76.12 168 SER A C 1
ATOM 1337 O O . SER A 1 168 ? -16.002 30.255 23.185 1.00 76.12 168 SER A O 1
ATOM 1339 N N . MET A 1 169 ? -17.616 29.899 24.698 1.00 74.69 169 MET A N 1
ATOM 1340 C CA . MET A 1 169 ? -18.703 30.061 23.720 1.00 74.69 169 MET A CA 1
ATOM 1341 C C . MET A 1 169 ? -18.860 31.516 23.271 1.00 74.69 169 MET A C 1
ATOM 1343 O O . MET A 1 169 ? -19.161 31.774 22.106 1.00 74.69 169 MET A O 1
ATOM 1347 N N . LYS A 1 170 ? -18.602 32.478 24.164 1.00 78.56 170 LYS A N 1
ATOM 1348 C CA . LYS A 1 170 ? -18.626 33.902 23.823 1.00 78.56 170 LYS A CA 1
ATOM 1349 C C . LYS A 1 170 ? -17.500 34.297 22.869 1.00 78.56 170 LYS A C 1
ATOM 1351 O O . LYS A 1 170 ? -17.717 35.140 22.008 1.00 78.56 170 LYS A O 1
ATOM 1356 N N . GLU A 1 171 ? -16.331 33.666 22.961 1.00 80.06 171 GLU A N 1
ATOM 1357 C CA . GLU A 1 171 ? -15.246 33.855 21.989 1.00 80.06 171 GLU A CA 1
ATOM 1358 C C . GLU A 1 171 ? -15.624 33.367 20.583 1.00 80.06 171 GLU A C 1
ATOM 1360 O O . GLU A 1 171 ? -15.227 33.981 19.594 1.00 80.06 171 GLU A O 1
ATOM 1365 N N . GLN A 1 172 ? -16.410 32.290 20.482 1.00 73.00 172 GLN A N 1
ATOM 1366 C CA . GLN A 1 172 ? -16.899 31.770 19.198 1.00 73.00 172 GLN A CA 1
ATOM 1367 C C . GLN A 1 172 ? -18.049 32.613 18.625 1.00 73.00 172 GLN A C 1
ATOM 1369 O O . GLN A 1 172 ? -18.189 32.718 17.406 1.00 73.00 172 GLN A O 1
ATOM 1374 N N . HIS A 1 173 ? -18.844 33.242 19.496 1.00 74.88 173 HIS A N 1
ATOM 1375 C CA . HIS A 1 173 ? -20.006 34.055 19.130 1.00 74.88 173 HIS A CA 1
ATOM 1376 C C . HIS A 1 173 ? -20.012 35.411 19.865 1.00 74.88 173 HIS A C 1
ATOM 1378 O O . HIS A 1 173 ? -20.865 35.650 20.728 1.00 74.88 173 HIS A O 1
ATOM 1384 N N . PRO A 1 174 ? -19.076 36.327 19.546 1.00 80.19 174 PRO A N 1
ATOM 1385 C CA . PRO A 1 174 ? -18.928 37.590 20.274 1.00 80.19 174 PRO A CA 1
ATOM 1386 C C . PRO A 1 174 ? -20.118 38.540 20.074 1.00 80.19 174 PRO A C 1
ATOM 1388 O O . PRO A 1 174 ? -20.414 39.357 20.946 1.00 80.19 174 PRO A O 1
ATOM 1391 N N . ASP A 1 175 ? -20.819 38.419 18.945 1.00 78.19 175 ASP A N 1
ATOM 1392 C CA . ASP A 1 175 ? -21.954 39.250 18.541 1.00 78.19 175 ASP A CA 1
ATOM 1393 C C . ASP A 1 175 ? -23.317 38.729 19.028 1.00 78.19 175 ASP A C 1
ATOM 1395 O O . ASP A 1 175 ? -24.325 39.409 18.834 1.00 78.19 175 ASP A O 1
ATOM 1399 N N . ALA A 1 176 ? -23.363 37.557 19.672 1.00 82.75 176 ALA A N 1
ATOM 1400 C CA . ALA A 1 176 ? -24.598 36.952 20.165 1.00 82.75 176 ALA A CA 1
ATOM 1401 C C . ALA A 1 176 ? -24.725 37.038 21.693 1.00 82.75 176 ALA A C 1
ATOM 1403 O O . ALA A 1 176 ? -23.775 36.764 22.425 1.00 82.75 176 ALA A O 1
ATOM 1404 N N . LEU A 1 177 ? -25.913 37.380 22.186 1.00 88.69 177 LEU A N 1
ATOM 1405 C CA . LEU A 1 177 ? -26.307 37.286 23.588 1.00 88.69 177 LEU A CA 1
ATOM 1406 C C . LEU A 1 177 ? -26.547 35.814 23.941 1.00 88.69 177 LEU A C 1
ATOM 1408 O O . LEU A 1 177 ? -27.414 35.169 23.349 1.00 88.69 177 LEU A O 1
ATOM 1412 N N . LEU A 1 178 ? -25.789 35.289 24.904 1.00 87.75 178 LEU A N 1
ATOM 1413 C CA . LEU A 1 178 ? -25.862 33.881 25.298 1.00 87.75 178 LEU A CA 1
ATOM 1414 C C . LEU A 1 178 ? -26.874 33.654 26.429 1.00 87.75 178 LEU A C 1
ATOM 1416 O O . LEU A 1 178 ? -26.828 34.324 27.466 1.00 87.75 178 LEU A O 1
ATOM 1420 N N . LEU A 1 179 ? -27.755 32.672 26.230 1.00 87.50 179 LEU A N 1
ATOM 1421 C CA . LEU A 1 179 ? -28.666 32.117 27.231 1.00 87.50 179 LEU A CA 1
ATOM 1422 C C . LEU A 1 179 ? -28.262 30.667 27.525 1.00 87.50 179 LEU A C 1
ATOM 1424 O O . LEU A 1 179 ? -28.473 29.776 26.705 1.00 87.50 179 LEU A O 1
ATOM 1428 N N . PHE A 1 180 ? -27.685 30.427 28.700 1.00 86.12 180 PHE A N 1
ATOM 1429 C CA . PHE A 1 180 ? -27.275 29.102 29.160 1.00 86.12 180 PHE A CA 1
ATOM 1430 C C . PHE A 1 180 ? -28.360 28.459 30.011 1.00 86.12 180 PHE A C 1
ATOM 1432 O O . PHE A 1 180 ? -28.763 29.025 31.026 1.00 86.12 180 PHE A O 1
ATOM 1439 N N . ARG A 1 181 ? -28.794 27.253 29.648 1.00 82.81 181 ARG A N 1
ATOM 1440 C CA . ARG A 1 181 ? -29.712 26.476 30.473 1.00 82.81 181 ARG A CA 1
ATOM 1441 C C . ARG A 1 181 ? -28.957 25.791 31.605 1.00 82.81 181 ARG A C 1
ATOM 1443 O O . ARG A 1 181 ? -28.096 24.940 31.381 1.00 82.81 181 ARG A O 1
ATOM 1450 N N . VAL A 1 182 ? -29.303 26.164 32.830 1.00 76.50 182 VAL A N 1
ATOM 1451 C CA . VAL A 1 182 ? -28.728 25.628 34.065 1.00 76.50 182 VAL A CA 1
ATOM 1452 C C . VAL A 1 182 ? -29.896 25.112 34.904 1.00 76.50 182 VAL A C 1
ATOM 1454 O O . VAL A 1 182 ? -30.586 25.889 35.559 1.00 76.50 182 VAL A O 1
ATOM 1457 N N . GLY A 1 183 ? -30.160 23.804 34.829 1.00 75.12 183 GLY A N 1
ATOM 1458 C CA . GLY A 1 183 ? -31.355 23.190 35.417 1.00 75.12 183 GLY A CA 1
ATOM 1459 C C . GLY A 1 183 ? -32.641 23.624 34.700 1.00 75.12 183 GLY A C 1
ATOM 1460 O O . GLY A 1 183 ? -32.766 23.469 33.480 1.00 75.12 183 GLY A O 1
ATOM 1461 N N . ASP A 1 184 ? -33.591 24.180 35.455 1.00 78.69 184 ASP A N 1
ATOM 1462 C CA . ASP A 1 184 ? -34.892 24.636 34.938 1.00 78.69 184 ASP A CA 1
ATOM 1463 C C . ASP A 1 184 ? -34.964 26.155 34.678 1.00 78.69 184 ASP A C 1
ATOM 1465 O O . ASP A 1 184 ? -36.043 26.723 34.519 1.00 78.69 184 ASP A O 1
ATOM 1469 N N . SER A 1 185 ? -33.808 26.819 34.592 1.00 82.50 185 SER A N 1
ATOM 1470 C CA . SER A 1 185 ? -33.699 28.253 34.303 1.00 82.50 185 SER A CA 1
ATOM 1471 C C . SER A 1 185 ? -32.683 28.539 33.196 1.00 82.50 185 SER A C 1
ATOM 1473 O O . SER A 1 185 ? -31.693 27.818 33.038 1.00 82.50 185 SER A O 1
ATOM 1475 N N . TYR A 1 186 ? -32.881 29.641 32.469 1.00 85.88 186 TYR A N 1
ATOM 1476 C CA . TYR A 1 186 ? -31.853 30.234 31.613 1.00 85.88 186 TYR A CA 1
ATOM 1477 C C . TYR A 1 186 ? -31.104 31.330 32.354 1.00 85.88 186 TYR A C 1
ATOM 1479 O O . TYR A 1 186 ? -31.715 32.176 33.006 1.00 85.88 186 TYR A O 1
ATOM 1487 N N . LYS A 1 187 ? -29.779 31.334 32.206 1.00 88.06 187 LYS A N 1
ATOM 1488 C CA . LYS A 1 187 ? -28.865 32.312 32.791 1.00 88.06 187 LYS A CA 1
ATOM 1489 C C . LYS A 1 187 ? -28.030 32.991 31.713 1.00 88.06 187 LYS A C 1
ATOM 1491 O O . LYS A 1 187 ? -27.578 32.353 30.765 1.00 88.06 187 LYS A O 1
ATOM 1496 N N . SER A 1 188 ? -27.792 34.283 31.884 1.00 86.56 188 SER A N 1
ATOM 1497 C CA . SER A 1 188 ? -26.825 35.055 31.100 1.00 86.56 188 SER A CA 1
ATOM 1498 C C . SER A 1 188 ? -25.869 35.768 32.048 1.00 86.56 188 SER A C 1
ATOM 1500 O O . SER A 1 188 ? -26.267 36.088 33.173 1.00 86.56 188 SER A O 1
ATOM 1502 N N . TYR A 1 189 ? -24.628 36.011 31.619 1.00 87.12 189 TYR A N 1
ATOM 1503 C CA . TYR A 1 189 ? -23.548 36.487 32.488 1.00 87.12 189 TYR A CA 1
ATOM 1504 C C . TYR A 1 189 ? -22.872 37.755 31.938 1.00 87.12 189 TYR A C 1
ATOM 1506 O O . TYR A 1 189 ? -22.863 38.025 30.738 1.00 87.12 189 TYR A O 1
ATOM 1514 N N . ASN A 1 190 ? -22.287 38.549 32.836 1.00 85.56 190 ASN A N 1
ATOM 1515 C CA . ASN A 1 190 ? -21.512 39.758 32.559 1.00 85.56 190 ASN A CA 1
ATOM 1516 C C . ASN A 1 190 ? -22.231 40.765 31.643 1.00 85.56 190 ASN A C 1
ATOM 1518 O O . ASN A 1 190 ? -23.290 41.281 32.001 1.00 85.56 190 ASN A O 1
ATOM 1522 N N . GLU A 1 191 ? -21.645 41.107 30.496 1.00 85.12 191 GLU A N 1
ATOM 1523 C CA . GLU A 1 191 ? -22.174 42.130 29.586 1.00 85.12 191 GLU A CA 1
ATOM 1524 C C . GLU A 1 191 ? -23.532 41.735 28.998 1.00 85.12 191 GLU A C 1
ATOM 1526 O O . GLU A 1 191 ? -24.430 42.571 28.882 1.00 85.12 191 GLU A O 1
ATOM 1531 N N . ASP A 1 192 ? -23.713 40.449 28.704 1.00 86.69 192 ASP A N 1
ATOM 1532 C CA . ASP A 1 192 ? -24.969 39.916 28.185 1.00 86.69 192 ASP A CA 1
ATOM 1533 C C . ASP A 1 192 ? -26.063 39.939 29.257 1.00 86.69 192 ASP A C 1
ATOM 1535 O O . ASP A 1 192 ? -27.206 40.274 28.953 1.00 86.69 192 ASP A O 1
ATOM 1539 N N . ALA A 1 193 ? -25.708 39.719 30.529 1.00 87.69 193 ALA A N 1
ATOM 1540 C CA . ALA A 1 193 ? -26.630 39.888 31.651 1.00 87.69 193 ALA A CA 1
ATOM 1541 C C . ALA A 1 193 ? -27.113 41.341 31.787 1.00 87.69 193 ALA A C 1
ATOM 1543 O O . ALA A 1 193 ? -28.292 41.585 32.035 1.00 87.69 193 ALA A O 1
ATOM 1544 N N . VAL A 1 194 ? -26.227 42.325 31.591 1.00 86.31 194 VAL A N 1
ATOM 1545 C CA . VAL A 1 194 ? -26.603 43.751 31.626 1.00 86.31 194 VAL A CA 1
ATOM 1546 C C . VAL A 1 194 ? -27.556 44.089 30.477 1.00 86.31 194 VAL A C 1
ATOM 1548 O O . VAL A 1 194 ? -28.565 44.765 30.694 1.00 86.31 194 VAL A O 1
ATOM 1551 N N . LYS A 1 195 ? -27.282 43.582 29.268 1.00 86.62 195 LYS A N 1
ATOM 1552 C CA . LYS A 1 195 ? -28.169 43.747 28.106 1.00 86.62 195 LYS A CA 1
ATOM 1553 C C . LYS A 1 195 ? -29.518 43.062 28.323 1.00 86.62 195 LYS A C 1
ATOM 1555 O O . LYS A 1 195 ? -30.553 43.683 28.092 1.00 86.62 195 LYS A O 1
ATOM 1560 N N . ALA A 1 196 ? -29.521 41.821 28.802 1.00 86.56 196 ALA A N 1
ATOM 1561 C CA . ALA A 1 196 ? -30.735 41.065 29.086 1.00 86.56 196 ALA A CA 1
ATOM 1562 C C . ALA A 1 196 ? -31.576 41.753 30.171 1.00 86.56 196 ALA A C 1
ATOM 1564 O O . ALA A 1 196 ? -32.770 41.951 29.978 1.00 86.56 196 ALA A O 1
ATOM 1565 N N . SER A 1 197 ? -30.960 42.213 31.266 1.00 91.00 197 SER A N 1
ATOM 1566 C CA . SER A 1 197 ? -31.650 42.939 32.344 1.00 91.00 197 SER A CA 1
ATOM 1567 C C . SER A 1 197 ? -32.370 44.184 31.822 1.00 91.00 197 SER A C 1
ATOM 1569 O O . SER A 1 197 ? -33.545 44.396 32.124 1.00 91.00 197 SER A O 1
ATOM 1571 N N . LYS A 1 198 ? -31.696 44.974 30.976 1.00 88.88 198 LYS A N 1
ATOM 1572 C CA . LYS A 1 198 ? -32.253 46.207 30.407 1.00 88.88 198 LYS A CA 1
ATOM 1573 C C . LYS A 1 198 ? -33.445 45.951 29.480 1.00 88.88 198 LYS A C 1
ATOM 1575 O O . LYS A 1 198 ? -34.419 46.694 29.541 1.00 88.88 198 LYS A O 1
ATOM 1580 N N . HIS A 1 199 ? -33.368 44.936 28.619 1.00 87.25 199 HIS A N 1
ATOM 1581 C CA . HIS A 1 199 ? -34.413 44.656 27.626 1.00 87.25 199 HIS A CA 1
ATOM 1582 C C . HIS A 1 199 ? -35.577 43.829 28.182 1.00 87.25 199 HIS A C 1
ATOM 1584 O O . HIS A 1 199 ? -36.711 43.997 27.740 1.00 87.25 199 HIS A O 1
ATOM 1590 N N . LEU A 1 200 ? -35.309 42.947 29.147 1.00 86.81 200 LEU A N 1
ATOM 1591 C CA . LEU A 1 200 ? -36.306 42.045 29.729 1.00 86.81 200 LEU A CA 1
ATOM 1592 C C . LEU A 1 200 ? -36.947 42.600 31.008 1.00 86.81 200 LEU A C 1
ATOM 1594 O O . LEU A 1 200 ? -37.948 42.058 31.470 1.00 86.81 200 LEU A O 1
ATOM 1598 N N . GLY A 1 201 ? -36.375 43.654 31.602 1.00 82.69 201 GLY A N 1
ATOM 1599 C CA . GLY A 1 201 ? -36.829 44.210 32.880 1.00 82.69 201 GLY A CA 1
ATOM 1600 C C . GLY A 1 201 ? -36.562 43.292 34.079 1.00 82.69 201 GLY A C 1
ATOM 1601 O O . GLY A 1 201 ? -37.143 43.484 35.145 1.00 82.69 201 GLY A O 1
ATOM 1602 N N . ILE A 1 202 ? -35.700 42.284 33.915 1.00 88.31 202 ILE A N 1
ATOM 1603 C CA . ILE A 1 202 ? -35.339 41.337 34.974 1.00 88.31 202 ILE A CA 1
ATOM 1604 C C . ILE A 1 202 ? -34.221 41.946 35.820 1.00 88.31 202 ILE A C 1
ATOM 1606 O O . ILE A 1 202 ? -33.270 42.528 35.293 1.00 88.31 202 ILE A O 1
ATOM 1610 N N . LYS A 1 203 ? -34.316 41.809 37.145 1.00 86.00 203 LYS A N 1
ATOM 1611 C CA . LYS A 1 203 ? -33.331 42.356 38.082 1.00 86.00 203 LYS A CA 1
ATOM 1612 C C . LYS A 1 203 ? -31.949 41.728 37.855 1.00 86.00 203 LYS A C 1
ATOM 1614 O O . LYS A 1 203 ? -31.793 40.513 37.932 1.00 86.00 203 LYS A O 1
ATOM 1619 N N . LEU A 1 204 ? -30.941 42.570 37.629 1.00 86.75 204 LEU A N 1
ATOM 1620 C CA . LEU A 1 204 ? -29.542 42.152 37.559 1.00 86.75 204 LEU A CA 1
ATOM 1621 C C . LEU A 1 204 ? -29.048 41.749 38.954 1.00 86.75 204 LEU A C 1
ATOM 1623 O O . LEU A 1 204 ? -29.157 42.530 39.902 1.00 86.75 204 LEU A O 1
ATOM 1627 N N . SER A 1 205 ? -28.483 40.552 39.078 1.00 80.00 205 SER A N 1
ATOM 1628 C CA . SER A 1 205 ? -27.850 40.074 40.311 1.00 80.00 205 SER A CA 1
ATOM 1629 C C . SER A 1 205 ? -26.329 40.047 40.150 1.00 80.00 205 SER A C 1
ATOM 1631 O O . SER A 1 205 ? -25.826 39.847 39.047 1.00 80.00 205 SER A O 1
ATOM 1633 N N . SER A 1 206 ? -25.586 40.304 41.229 1.00 78.31 206 SER A N 1
ATOM 1634 C CA . SER A 1 206 ? -24.118 40.286 41.231 1.00 78.31 206 SER A CA 1
ATOM 1635 C C . SER A 1 206 ? -23.634 39.300 42.285 1.00 78.31 206 SER A C 1
ATOM 1637 O O . SER A 1 206 ? -24.074 39.366 43.432 1.00 78.31 206 SER A O 1
ATOM 1639 N N . GLN A 1 207 ? -22.747 38.392 41.896 1.00 73.44 207 GLN A N 1
ATOM 1640 C CA . GLN A 1 207 ? -22.137 37.409 42.785 1.00 73.44 207 GLN A CA 1
ATOM 1641 C C . GLN A 1 207 ? -20.905 38.008 43.496 1.00 73.44 207 GLN A C 1
ATOM 1643 O O . GLN A 1 207 ? -20.398 39.061 43.099 1.00 73.44 207 GLN A O 1
ATOM 1648 N N . GLN A 1 208 ? -20.454 37.376 44.588 1.00 62.66 208 GLN A N 1
ATOM 1649 C CA . GLN A 1 208 ? -19.344 37.861 45.432 1.00 62.66 208 GLN A CA 1
ATOM 1650 C C . GLN A 1 208 ? -18.001 37.975 44.687 1.00 62.66 208 GLN A C 1
ATOM 1652 O O . GLN A 1 208 ? -17.127 38.721 45.115 1.00 62.66 208 GLN A O 1
ATOM 1657 N N . ASP A 1 209 ? -17.852 37.272 43.565 1.00 59.22 209 ASP A N 1
ATOM 1658 C CA . ASP A 1 209 ? -16.695 37.304 42.665 1.00 59.22 209 ASP A CA 1
ATOM 1659 C C . ASP A 1 209 ? -16.762 38.440 41.619 1.00 59.22 209 ASP A C 1
ATOM 1661 O O . ASP A 1 209 ? -15.881 38.551 40.769 1.00 59.22 209 ASP A O 1
ATOM 1665 N N . GLY A 1 210 ? -17.800 39.285 41.668 1.00 69.31 210 GLY A N 1
ATOM 1666 C CA . GLY A 1 210 ? -18.028 40.382 40.724 1.00 69.31 210 GLY A CA 1
ATOM 1667 C C . GLY A 1 210 ? -18.782 39.984 39.450 1.00 69.31 210 GLY A C 1
ATOM 1668 O O . GLY A 1 210 ? -19.062 40.854 38.620 1.00 69.31 210 GLY A O 1
ATOM 1669 N N . THR A 1 211 ? -19.158 38.710 39.292 1.00 78.31 211 THR A N 1
ATOM 1670 C CA . THR A 1 211 ? -19.908 38.227 38.125 1.00 78.31 211 THR A CA 1
ATOM 1671 C C . THR A 1 211 ? -21.347 38.745 38.158 1.00 78.31 211 THR A C 1
ATOM 1673 O O . THR A 1 211 ? -22.089 38.518 39.116 1.00 78.31 211 THR A O 1
ATOM 1676 N N . LYS A 1 212 ? -21.775 39.427 37.089 1.00 84.88 212 LYS A N 1
ATOM 1677 C CA . LYS A 1 212 ? -23.169 39.877 36.911 1.00 84.88 212 LYS A CA 1
ATOM 1678 C C . LYS A 1 212 ? -23.981 38.776 36.236 1.00 84.88 212 LYS A C 1
ATOM 1680 O O . LYS A 1 212 ? -23.495 38.199 35.271 1.00 84.88 212 LYS A O 1
ATOM 1685 N N . GLN A 1 213 ? -25.205 38.508 36.680 1.00 87.38 213 GLN A N 1
ATOM 1686 C CA . GLN A 1 213 ? -26.073 37.503 36.064 1.00 87.38 213 GLN A CA 1
ATOM 1687 C C . GLN A 1 213 ? -27.557 37.894 36.072 1.00 87.38 213 GLN A C 1
ATOM 1689 O O . GLN A 1 213 ? -28.041 38.588 36.975 1.00 87.38 213 GLN A O 1
ATOM 1694 N N . VAL A 1 214 ? -28.274 37.412 35.060 1.00 86.75 214 VAL A N 1
ATOM 1695 C CA . VAL A 1 214 ? -29.740 37.451 34.952 1.00 86.75 214 VAL A CA 1
ATOM 1696 C C . VAL A 1 214 ? -30.235 36.027 34.777 1.00 86.75 214 VAL A C 1
ATOM 1698 O O . VAL A 1 214 ? -29.650 35.275 34.001 1.00 86.75 214 VAL A O 1
ATOM 1701 N N . GLU A 1 215 ? -31.309 35.683 35.481 1.00 89.06 215 GLU A N 1
ATOM 1702 C CA . GLU A 1 215 ? -31.926 34.360 35.457 1.00 89.06 215 GLU A CA 1
ATOM 1703 C C . GLU A 1 215 ? -33.441 34.478 35.261 1.00 89.06 215 GLU A C 1
ATOM 1705 O O . GLU A 1 215 ? -34.072 35.341 35.873 1.00 89.06 215 GLU A O 1
ATOM 1710 N N . PHE A 1 216 ? -34.020 33.609 34.430 1.00 87.25 216 PHE A N 1
ATOM 1711 C CA . PHE A 1 216 ? -35.469 33.415 34.344 1.00 87.25 216 PHE A CA 1
ATOM 1712 C C . PHE A 1 216 ? -35.827 31.935 34.124 1.00 87.25 216 PHE A C 1
ATOM 1714 O O . PHE A 1 216 ? -35.025 31.200 33.538 1.00 87.25 216 PHE A O 1
ATOM 1721 N N . PRO A 1 217 ? -37.015 31.481 34.566 1.00 87.88 217 PRO A N 1
ATOM 1722 C CA . PRO A 1 217 ? -37.442 30.092 34.405 1.00 87.88 217 PRO A CA 1
ATOM 1723 C C . PRO A 1 217 ? -37.542 29.671 32.937 1.00 87.88 217 PRO A C 1
ATOM 1725 O O . PRO A 1 217 ? -37.951 30.457 32.083 1.00 87.88 217 PRO A O 1
ATOM 1728 N N . LYS A 1 218 ? -37.250 28.404 32.632 1.00 86.25 218 LYS A N 1
ATOM 1729 C CA . LYS A 1 218 ? -37.262 27.853 31.267 1.00 86.25 218 LYS A CA 1
ATOM 1730 C C . LYS A 1 218 ? -38.569 28.134 30.523 1.00 86.25 218 LYS A C 1
ATOM 1732 O O . LYS A 1 218 ? -38.542 28.496 29.351 1.00 86.25 218 LYS A O 1
ATOM 1737 N N . HIS A 1 219 ? -39.705 27.987 31.199 1.00 85.75 219 HIS A N 1
ATOM 1738 C CA . HIS A 1 219 ? -41.021 28.204 30.597 1.00 85.75 219 HIS A CA 1
ATOM 1739 C C . HIS A 1 219 ? -41.287 29.673 30.214 1.00 85.75 219 HIS A C 1
ATOM 1741 O O . HIS A 1 219 ? -42.198 29.941 29.439 1.00 85.75 219 HIS A O 1
ATOM 1747 N N . GLU A 1 220 ? -40.494 30.630 30.710 1.00 87.25 220 GLU A N 1
ATOM 1748 C CA . GLU A 1 220 ? -40.577 32.038 30.306 1.00 87.25 220 GLU A CA 1
ATOM 1749 C C . GLU A 1 220 ? -39.726 32.370 29.068 1.00 87.25 220 GLU A C 1
ATOM 1751 O O . GLU A 1 220 ? -39.753 33.505 28.585 1.00 87.25 220 GLU A O 1
ATOM 1756 N N . LEU A 1 221 ? -38.996 31.402 28.501 1.00 88.50 221 LEU A N 1
ATOM 1757 C CA . LEU A 1 221 ? -38.200 31.618 27.289 1.00 88.50 221 LEU A CA 1
ATOM 1758 C C . LEU A 1 221 ? -39.057 32.100 26.116 1.00 88.50 221 LEU A C 1
ATOM 1760 O O . LEU A 1 221 ? -38.695 33.077 25.465 1.00 88.50 221 LEU A O 1
ATOM 1764 N N . ASP A 1 222 ? -40.220 31.488 25.897 1.00 84.75 222 ASP A N 1
ATOM 1765 C CA . ASP A 1 222 ? -41.122 31.845 24.794 1.00 84.75 222 ASP A CA 1
ATOM 1766 C C . ASP A 1 222 ? -41.688 33.269 24.926 1.00 84.75 222 ASP A C 1
ATOM 1768 O O . ASP A 1 222 ? -42.077 33.896 23.940 1.00 84.75 222 ASP A O 1
ATOM 1772 N N . LYS A 1 223 ? -41.679 33.820 26.144 1.00 89.06 223 LYS A N 1
ATOM 1773 C CA . LYS A 1 223 ? -42.069 35.202 26.441 1.00 89.06 223 LYS A CA 1
ATOM 1774 C C . LYS A 1 223 ? -40.910 36.178 26.227 1.00 89.06 223 LYS A C 1
ATOM 1776 O O . LYS A 1 223 ? -41.113 37.247 25.650 1.00 89.06 223 LYS A O 1
ATOM 1781 N N . TYR A 1 224 ? -39.701 35.834 26.674 1.00 89.25 224 TYR A N 1
ATOM 1782 C CA . TYR A 1 224 ? -38.554 36.749 26.679 1.00 89.25 224 TYR A CA 1
ATOM 1783 C C . TYR A 1 224 ? -37.720 36.729 25.397 1.00 89.25 224 TYR A C 1
ATOM 1785 O O . TYR A 1 224 ? -37.196 37.769 24.989 1.00 89.25 224 TYR A O 1
ATOM 1793 N N . LEU A 1 225 ? -37.637 35.590 24.714 1.00 88.12 225 LEU A N 1
ATOM 1794 C CA . LEU A 1 225 ? -36.885 35.460 23.471 1.00 88.12 225 LEU A CA 1
ATOM 1795 C C . LEU A 1 225 ? -37.383 36.441 22.387 1.00 88.12 225 LEU A C 1
ATOM 1797 O O . LEU A 1 225 ? -36.554 37.173 21.841 1.00 88.12 225 LEU A O 1
ATOM 1801 N N . PRO A 1 226 ? -38.701 36.598 22.129 1.00 88.44 226 PRO A N 1
ATOM 1802 C CA . PRO A 1 226 ? -39.184 37.582 21.157 1.00 88.44 226 PRO A CA 1
ATOM 1803 C C . PRO A 1 226 ? -38.844 39.034 21.519 1.00 88.44 226 PRO A C 1
ATOM 1805 O O . PRO A 1 226 ? -38.681 39.864 20.624 1.00 88.44 226 PRO A O 1
ATOM 1808 N N . MET A 1 227 ? -38.733 39.365 22.810 1.00 88.19 227 MET A N 1
ATOM 1809 C CA . MET A 1 227 ? -38.378 40.716 23.264 1.00 88.19 227 MET A CA 1
ATOM 1810 C C . MET A 1 227 ? -36.916 41.049 22.942 1.00 88.19 227 MET A C 1
ATOM 1812 O O . MET A 1 227 ? -36.637 42.145 22.457 1.00 88.19 227 MET A O 1
ATOM 1816 N N . LEU A 1 228 ? -36.001 40.093 23.133 1.00 88.25 228 LEU A N 1
ATOM 1817 C CA . LEU A 1 228 ? -34.585 40.248 22.778 1.00 88.25 228 LEU A CA 1
ATOM 1818 C C . LEU A 1 228 ? -34.388 40.370 21.262 1.00 88.25 228 LEU A C 1
ATOM 1820 O O . LEU A 1 228 ? -33.662 41.249 20.801 1.00 88.25 228 LEU A O 1
ATOM 1824 N N . ILE A 1 229 ? -35.101 39.555 20.480 1.00 88.25 229 ILE A N 1
ATOM 1825 C CA . ILE A 1 229 ? -35.044 39.624 19.014 1.00 88.25 229 ILE A CA 1
ATOM 1826 C C . ILE A 1 229 ? -35.602 40.964 18.503 1.00 88.25 229 ILE A C 1
ATOM 1828 O O . ILE A 1 229 ? -35.004 41.588 17.625 1.00 88.25 229 ILE A O 1
ATOM 1832 N N . LYS A 1 230 ? -36.702 41.474 19.083 1.00 86.38 230 LYS A N 1
ATOM 1833 C CA . LYS A 1 230 ? -37.240 42.813 18.759 1.00 86.38 230 LYS A CA 1
ATOM 1834 C C . LYS A 1 230 ? -36.274 43.944 19.115 1.00 86.38 230 LYS A C 1
ATOM 1836 O O . LYS A 1 230 ? -36.253 44.957 18.419 1.00 86.38 230 LYS A O 1
ATOM 1841 N N . ALA A 1 231 ? -35.454 43.761 20.147 1.00 84.62 231 ALA A N 1
ATOM 1842 C CA . ALA A 1 231 ? -34.377 44.681 20.506 1.00 84.62 231 ALA A CA 1
ATOM 1843 C C . ALA A 1 231 ? -33.159 44.612 19.558 1.00 84.62 231 ALA A C 1
ATOM 1845 O O . ALA A 1 231 ? -32.177 45.315 19.784 1.00 84.62 231 ALA A O 1
ATOM 1846 N N . LYS A 1 232 ? -33.236 43.822 18.473 1.00 85.81 232 LYS A N 1
ATOM 1847 C CA . LYS A 1 232 ? -32.165 43.571 17.492 1.00 85.81 232 LYS A CA 1
ATOM 1848 C C . LYS A 1 232 ? -30.931 42.871 18.073 1.00 85.81 232 LYS A C 1
ATOM 1850 O O . LYS A 1 232 ? -29.868 42.911 17.458 1.00 85.81 232 LYS A O 1
ATOM 1855 N N . GLU A 1 233 ? -31.066 42.199 19.213 1.00 86.56 233 GLU A N 1
ATOM 1856 C CA . GLU A 1 233 ? -30.002 41.350 19.749 1.00 86.56 233 GLU A CA 1
ATOM 1857 C C . GLU A 1 233 ? -30.039 39.986 19.044 1.00 86.56 233 GLU A C 1
ATOM 1859 O O . GLU A 1 233 ? -31.098 39.366 18.909 1.00 86.56 233 GLU A O 1
ATOM 1864 N N . ARG A 1 234 ? -28.881 39.493 18.593 1.00 86.50 234 ARG A N 1
ATOM 1865 C CA . ARG A 1 234 ? -28.746 38.104 18.130 1.00 86.50 234 ARG A CA 1
ATOM 1866 C C . ARG A 1 234 ? -28.665 37.223 19.368 1.00 86.50 234 ARG A C 1
ATOM 1868 O O . ARG A 1 234 ? -27.781 37.438 20.184 1.00 86.50 234 ARG A O 1
ATOM 1875 N N . VAL A 1 235 ? -29.561 36.256 19.531 1.00 87.44 235 VAL A N 1
ATOM 1876 C CA . VAL A 1 235 ? -29.601 35.410 20.736 1.00 87.44 235 VAL A CA 1
ATOM 1877 C C . VAL A 1 235 ? -29.156 33.993 20.395 1.00 87.44 235 VAL A C 1
ATOM 1879 O O . VAL A 1 235 ? -29.629 33.418 19.417 1.00 87.44 235 VAL A O 1
ATOM 1882 N N . ALA A 1 236 ? -28.264 33.430 21.208 1.00 85.81 236 ALA A N 1
ATOM 1883 C CA . ALA A 1 236 ? -27.821 32.043 21.125 1.00 85.81 236 ALA A CA 1
ATOM 1884 C C . ALA A 1 236 ? -28.229 31.292 22.403 1.00 85.81 236 ALA A C 1
ATOM 1886 O O . ALA A 1 236 ? -27.966 31.751 23.515 1.00 85.81 236 ALA A O 1
ATOM 1887 N N . ILE A 1 237 ? -28.898 30.149 22.236 1.00 85.12 237 ILE A N 1
ATOM 1888 C CA . ILE A 1 237 ? -29.464 29.341 23.326 1.00 85.12 237 ILE A CA 1
ATOM 1889 C C . ILE A 1 237 ? -28.637 28.061 23.465 1.00 85.12 237 ILE A C 1
ATOM 1891 O O . ILE A 1 237 ? -28.460 27.333 22.490 1.00 85.12 237 ILE A O 1
ATOM 1895 N N . ALA A 1 238 ? -28.138 27.785 24.670 1.00 81.88 238 ALA A N 1
ATOM 1896 C CA . ALA A 1 238 ? -27.338 26.605 24.992 1.00 81.88 238 ALA A CA 1
ATOM 1897 C C . ALA A 1 238 ? -28.084 25.717 26.005 1.00 81.88 238 ALA A C 1
ATOM 1899 O O . ALA A 1 238 ? -28.135 26.037 27.190 1.00 81.88 238 ALA A O 1
ATOM 1900 N N . ASP A 1 239 ? -28.668 24.605 25.540 1.00 68.44 239 ASP A N 1
ATOM 1901 C CA . ASP A 1 239 ? -29.713 23.862 26.269 1.00 68.44 239 ASP A CA 1
ATOM 1902 C C . ASP A 1 239 ? -29.261 22.687 27.158 1.00 68.44 239 ASP A C 1
ATOM 1904 O O . ASP A 1 239 ? -30.090 22.116 27.867 1.00 68.44 239 ASP A O 1
ATOM 1908 N N . GLN A 1 240 ? -27.977 22.319 27.179 1.00 53.12 240 GLN A N 1
ATOM 1909 C CA . GLN A 1 240 ? -27.493 21.165 27.955 1.00 53.12 240 GLN A CA 1
ATOM 1910 C C . GLN A 1 240 ? -26.205 21.464 28.732 1.00 53.12 240 GLN A C 1
ATOM 1912 O O . GLN A 1 240 ? -25.106 21.392 28.186 1.00 53.12 240 GLN A O 1
ATOM 1917 N N . VAL A 1 241 ? -26.341 21.723 30.041 1.00 51.62 241 VAL A N 1
ATOM 1918 C CA . VAL A 1 241 ? -25.225 21.767 31.014 1.00 51.62 241 VAL A CA 1
ATOM 1919 C C . VAL A 1 241 ? -25.582 21.026 32.319 1.00 51.62 241 VAL A C 1
ATOM 1921 O O . VAL A 1 241 ? -25.181 21.405 33.416 1.00 51.62 241 VAL A O 1
ATOM 1924 N N . GLU A 1 242 ? -26.361 19.945 32.247 1.00 47.00 242 GLU A N 1
ATOM 1925 C CA . GLU A 1 242 ? -26.813 19.217 33.451 1.00 47.00 242 GLU A CA 1
ATOM 1926 C C . GLU A 1 242 ? -25.699 18.378 34.114 1.00 47.00 242 GLU A C 1
ATOM 1928 O O . GLU A 1 242 ? -25.756 18.098 35.312 1.00 47.00 242 GLU A O 1
ATOM 1933 N N . ASN A 1 243 ? -24.609 18.078 33.399 1.00 45.72 243 ASN A N 1
ATOM 1934 C CA . ASN A 1 243 ? -23.494 17.275 33.923 1.00 45.72 243 ASN A CA 1
ATOM 1935 C C . ASN A 1 243 ? -22.520 18.023 34.865 1.00 45.72 243 ASN A C 1
ATOM 1937 O O . ASN A 1 243 ? -21.528 17.436 35.294 1.00 45.72 243 ASN A O 1
ATOM 1941 N N . ILE A 1 244 ? -22.771 19.296 35.214 1.00 41.09 244 ILE A N 1
ATOM 1942 C CA . ILE A 1 244 ? -21.839 20.109 36.031 1.00 41.09 244 ILE A CA 1
ATOM 1943 C C . ILE A 1 244 ? -22.370 20.403 37.454 1.00 41.09 244 ILE A C 1
ATOM 1945 O O . ILE A 1 244 ? -21.574 20.648 38.359 1.00 41.09 244 ILE A O 1
ATOM 1949 N N . LEU A 1 245 ? -23.683 20.307 37.711 1.00 39.94 245 LEU A N 1
ATOM 1950 C CA . LEU A 1 245 ? -24.280 20.717 39.000 1.00 39.94 245 LEU A CA 1
ATOM 1951 C C . LEU A 1 245 ? -24.325 19.619 40.080 1.00 39.94 245 LEU A C 1
ATOM 1953 O O . LEU A 1 245 ? -24.345 19.930 41.269 1.00 39.94 245 LEU A O 1
ATOM 1957 N N . HIS A 1 246 ? -24.241 18.337 39.711 1.00 40.00 246 HIS A N 1
ATOM 1958 C CA . HIS A 1 246 ? -24.349 17.212 40.659 1.00 40.00 246 HIS A CA 1
ATOM 1959 C C . HIS A 1 246 ? -23.168 17.062 41.645 1.00 40.00 246 HIS A C 1
ATOM 1961 O O . HIS A 1 246 ? -23.151 16.132 42.449 1.00 40.00 246 HIS A O 1
ATOM 1967 N N . LYS A 1 247 ? -22.176 17.964 41.615 1.00 37.41 247 LYS A N 1
ATOM 1968 C CA . LYS A 1 247 ? -21.040 17.964 42.554 1.00 37.41 247 LYS A CA 1
ATOM 1969 C C . LYS A 1 247 ? -21.142 18.971 43.704 1.00 37.41 247 LYS A C 1
ATOM 1971 O O . LYS A 1 247 ? -20.285 18.910 44.577 1.00 37.41 247 LYS A O 1
ATOM 1976 N N . GLN A 1 248 ? -22.135 19.868 43.740 1.00 33.94 248 GLN A N 1
ATOM 1977 C CA . GLN A 1 248 ? -22.189 20.924 44.772 1.00 33.94 248 GLN A CA 1
ATOM 1978 C C . GLN A 1 248 ? -23.372 20.832 45.751 1.00 33.94 248 GLN A C 1
ATOM 1980 O O . GLN A 1 248 ? -23.255 21.334 46.864 1.00 33.94 248 GLN A O 1
ATOM 1985 N N . GLU A 1 249 ? -24.457 20.119 45.435 1.00 33.31 249 GLU A N 1
ATOM 1986 C CA . GLU A 1 249 ? -25.606 20.004 46.359 1.00 33.31 249 GLU A CA 1
ATOM 1987 C C . GLU A 1 249 ? -25.473 18.874 47.400 1.00 33.31 249 GLU A C 1
ATOM 1989 O O . GLU A 1 249 ? -26.178 18.862 48.408 1.00 33.31 249 GLU A O 1
ATOM 1994 N N . THR A 1 250 ? -24.522 17.951 47.233 1.00 33.78 250 THR A N 1
ATOM 1995 C CA . THR A 1 250 ? -24.322 16.813 48.151 1.00 33.78 250 THR A CA 1
ATOM 1996 C C . THR A 1 250 ? -23.472 17.134 49.388 1.00 33.78 250 THR A C 1
ATOM 1998 O O . THR A 1 250 ? -23.341 16.274 50.259 1.00 33.78 250 THR A O 1
ATOM 2001 N N . GLN A 1 251 ? -22.903 18.343 49.497 1.00 35.12 251 GLN A N 1
ATOM 2002 C CA . GLN A 1 251 ? -22.006 18.730 50.601 1.00 35.12 251 GLN A CA 1
ATOM 2003 C C . GLN A 1 251 ? -22.652 19.605 51.691 1.00 35.12 251 GLN A C 1
ATOM 2005 O O . GLN A 1 251 ? -22.061 19.741 52.756 1.00 35.12 251 GLN A O 1
ATOM 2010 N N . SER A 1 252 ? -23.876 20.116 51.507 1.00 31.08 252 SER A N 1
ATOM 2011 C CA . SER A 1 252 ? -24.540 20.979 52.510 1.00 31.08 252 SER A CA 1
ATOM 2012 C C . SER A 1 252 ? -25.728 20.337 53.242 1.00 31.08 252 SER A C 1
ATOM 2014 O O . SER A 1 252 ? -26.425 21.022 53.979 1.00 31.08 252 SER A O 1
ATOM 2016 N N . LYS A 1 253 ? -25.953 19.023 53.091 1.00 31.58 253 LYS A N 1
ATOM 2017 C CA . LYS A 1 253 ? -26.997 18.270 53.825 1.00 31.58 253 LYS A CA 1
ATOM 2018 C C . LYS A 1 253 ? -26.478 17.047 54.604 1.00 31.58 253 LYS A C 1
ATOM 2020 O O . LYS A 1 253 ? -27.243 16.143 54.903 1.00 31.58 253 LYS A O 1
ATOM 2025 N N . ARG A 1 254 ? -25.181 16.990 54.935 1.00 32.34 254 ARG A N 1
ATOM 2026 C CA . ARG A 1 254 ? -24.578 15.894 55.736 1.00 32.34 254 ARG A CA 1
ATOM 2027 C C . ARG A 1 254 ? -23.892 16.376 57.016 1.00 32.34 254 ARG A C 1
ATOM 2029 O O . ARG A 1 254 ? -22.820 15.897 57.366 1.00 32.34 254 ARG A O 1
ATOM 2036 N N . GLN A 1 255 ? -24.490 17.346 57.693 1.00 30.83 255 GLN A N 1
ATOM 2037 C CA . GLN A 1 255 ? -24.114 17.729 59.055 1.00 30.83 255 GLN A CA 1
ATOM 2038 C C . GLN A 1 255 ? -25.384 18.048 59.840 1.00 30.83 255 GLN A C 1
ATOM 2040 O O . GLN A 1 255 ? -25.584 19.185 60.221 1.00 30.83 255 GLN A O 1
ATOM 2045 N N . GLU A 1 256 ? -26.280 17.071 59.971 1.00 28.22 256 GLU A N 1
ATOM 2046 C CA . GLU A 1 256 ? -27.399 17.065 60.929 1.00 28.22 256 GLU A CA 1
ATOM 2047 C C . GLU A 1 256 ? -28.176 15.751 60.748 1.00 28.22 256 GLU A C 1
ATOM 2049 O O . GLU A 1 256 ? -29.315 15.755 60.321 1.00 28.22 256 GLU A O 1
ATOM 2054 N N . GLU A 1 257 ? -27.525 14.603 60.958 1.00 29.97 257 GLU A N 1
ATOM 2055 C CA . GLU A 1 257 ? -28.193 13.314 61.245 1.00 29.97 257 GLU A CA 1
ATOM 2056 C C . GLU A 1 257 ? -27.133 12.260 61.621 1.00 29.97 257 GLU A C 1
ATOM 2058 O O . GLU A 1 257 ? -27.059 11.174 61.067 1.00 29.97 257 GLU A O 1
ATOM 2063 N N . ASP A 1 258 ? -26.271 12.607 62.581 1.00 26.44 258 ASP A N 1
ATOM 2064 C CA . ASP A 1 258 ? -25.417 11.651 63.300 1.00 26.44 258 ASP A CA 1
ATOM 2065 C C . ASP A 1 258 ? -25.696 11.794 64.801 1.00 26.44 258 ASP A C 1
ATOM 2067 O O . ASP A 1 258 ? -24.865 12.241 65.585 1.00 26.44 258 ASP A O 1
ATOM 2071 N N . VAL A 1 259 ? -26.920 11.447 65.213 1.00 29.67 259 VAL A N 1
ATOM 2072 C CA . VAL A 1 259 ? -27.192 10.982 66.579 1.00 29.67 259 VAL A CA 1
ATOM 2073 C C . VAL A 1 259 ? -28.310 9.937 66.510 1.00 29.67 259 VAL A C 1
ATOM 2075 O O . VAL A 1 259 ? -29.435 10.261 66.138 1.00 29.67 259 VAL A O 1
ATOM 2078 N N . LYS A 1 260 ? -27.999 8.729 67.004 1.00 26.53 260 LYS A N 1
ATOM 2079 C CA . LYS A 1 260 ? -28.883 7.585 67.330 1.00 26.53 260 LYS A CA 1
ATOM 2080 C C . LYS A 1 260 ? -29.131 6.577 66.195 1.00 26.53 260 LYS A C 1
ATOM 2082 O O . LYS A 1 260 ? -30.054 6.736 65.412 1.00 26.53 260 LYS A O 1
ATOM 2087 N N . LEU A 1 261 ? -28.423 5.443 66.217 1.00 27.34 261 LEU A N 1
ATOM 2088 C CA . LEU A 1 261 ? -28.868 4.221 66.915 1.00 27.34 261 LEU A CA 1
ATOM 2089 C C . LEU A 1 261 ? -27.905 3.054 66.635 1.00 27.34 261 LEU A C 1
ATOM 2091 O O . LEU A 1 261 ? -27.822 2.547 65.521 1.00 27.34 261 LEU A O 1
ATOM 2095 N N . ASP A 1 262 ? -27.229 2.613 67.695 1.00 24.64 262 ASP A N 1
ATOM 2096 C CA . ASP A 1 262 ? -26.576 1.309 67.787 1.00 24.64 262 ASP A CA 1
ATOM 2097 C C . ASP A 1 262 ? -27.596 0.200 68.099 1.00 24.64 262 ASP A C 1
ATOM 2099 O O . ASP A 1 262 ? -28.566 0.412 68.829 1.00 24.64 262 ASP A O 1
ATOM 2103 N N . ASN A 1 263 ? -27.256 -1.010 67.640 1.00 27.31 263 ASN A N 1
ATOM 2104 C CA . ASN A 1 263 ? -27.766 -2.334 68.026 1.00 27.31 263 ASN A CA 1
ATOM 2105 C C . ASN A 1 263 ? -29.206 -2.722 67.631 1.00 27.31 263 ASN A C 1
ATOM 2107 O O . ASN A 1 263 ? -30.164 -2.385 68.318 1.00 27.31 263 ASN A O 1
ATOM 2111 N N . HIS A 1 264 ? -29.335 -3.630 66.652 1.00 31.19 264 HIS A N 1
ATOM 2112 C CA . HIS A 1 264 ? -29.624 -5.061 66.897 1.00 31.19 264 HIS A CA 1
ATOM 2113 C C . HIS A 1 264 ? -29.600 -5.887 65.591 1.00 31.19 264 HIS A C 1
ATOM 2115 O O . HIS A 1 264 ? -30.154 -5.498 64.567 1.00 31.19 264 HIS A O 1
ATOM 2121 N N . ARG A 1 265 ? -28.972 -7.070 65.658 1.00 26.28 265 ARG A N 1
ATOM 2122 C CA . ARG A 1 265 ? -29.046 -8.166 64.672 1.00 26.28 265 ARG A CA 1
ATOM 2123 C C . ARG A 1 265 ? -30.446 -8.798 64.660 1.00 26.28 265 ARG A C 1
ATOM 2125 O O . ARG A 1 265 ? -30.919 -9.123 65.743 1.00 26.28 265 ARG A O 1
ATOM 2132 N N . ASN A 1 266 ? -31.012 -9.104 63.481 1.00 28.27 266 ASN A N 1
ATOM 2133 C CA . ASN A 1 266 ? -31.440 -10.461 63.049 1.00 28.27 266 ASN A CA 1
ATOM 2134 C C . ASN A 1 266 ? -31.914 -10.468 61.560 1.00 28.27 266 ASN A C 1
ATOM 2136 O O . ASN A 1 266 ? -31.916 -9.396 60.959 1.00 28.27 266 ASN A O 1
ATOM 2140 N N . PRO A 1 267 ? -32.209 -11.613 60.894 1.00 39.56 267 PRO A N 1
ATOM 2141 C CA . PRO A 1 267 ? -31.595 -11.966 59.615 1.00 39.56 267 PRO A CA 1
ATOM 2142 C C . PRO A 1 267 ? -32.594 -12.069 58.438 1.00 39.56 267 PRO A C 1
ATOM 2144 O O . PRO A 1 267 ? -33.804 -12.109 58.616 1.00 39.56 267 PRO A O 1
ATOM 2147 N N . GLN A 1 268 ? -32.038 -12.198 57.229 1.00 30.39 268 GLN A N 1
ATOM 2148 C CA . GLN A 1 268 ? -32.660 -12.766 56.020 1.00 30.39 268 GLN A CA 1
ATOM 2149 C C . GLN A 1 268 ? -33.945 -12.117 55.462 1.00 30.39 268 GLN A C 1
ATOM 2151 O O . GLN A 1 268 ? -35.068 -12.394 55.873 1.00 30.39 268 GLN A O 1
ATOM 2156 N N . LYS A 1 269 ? -33.762 -11.427 54.330 1.00 26.03 269 LYS A N 1
ATOM 2157 C CA . LYS A 1 269 ? -34.677 -11.485 53.181 1.00 26.03 269 LYS A CA 1
ATOM 2158 C C . LYS A 1 269 ? -33.819 -11.526 51.905 1.00 26.03 269 LYS A C 1
ATOM 2160 O O . LYS A 1 269 ? -32.985 -10.635 51.751 1.00 26.03 269 LYS A O 1
ATOM 2165 N N . PRO A 1 270 ? -33.932 -12.544 51.035 1.00 29.44 270 PRO A N 1
ATOM 2166 C CA . PRO A 1 270 ? -33.151 -12.596 49.805 1.00 29.44 270 PRO A CA 1
ATOM 2167 C C . PRO A 1 270 ? -33.741 -11.599 48.801 1.00 29.44 270 PRO A C 1
ATOM 2169 O O . PRO A 1 270 ? -34.910 -11.705 48.439 1.00 29.44 270 PRO A O 1
ATOM 2172 N N . SER A 1 271 ? -32.955 -10.615 48.361 1.00 28.78 271 SER A N 1
ATOM 2173 C CA . SER A 1 271 ? -33.244 -9.930 47.102 1.00 28.78 271 SER A CA 1
ATOM 2174 C C . SER A 1 271 ? -32.735 -10.829 45.981 1.00 28.78 271 SER A C 1
ATOM 2176 O O . SER A 1 271 ? -31.526 -10.985 45.812 1.00 28.78 271 SER A O 1
ATOM 2178 N N . GLU A 1 272 ? -33.652 -11.463 45.262 1.00 33.38 272 GLU A N 1
ATOM 2179 C CA . GLU A 1 272 ? -33.362 -12.177 44.023 1.00 33.38 272 GLU A CA 1
ATOM 2180 C C . GLU A 1 272 ? -32.807 -11.191 42.989 1.00 33.38 272 GLU A C 1
ATOM 2182 O O . GLU A 1 272 ? -33.543 -10.474 42.315 1.00 33.38 272 GLU A O 1
ATOM 2187 N N . THR A 1 273 ? -31.484 -11.143 42.863 1.00 33.59 273 THR A N 1
ATOM 2188 C CA . THR A 1 273 ? -30.835 -10.736 41.620 1.00 33.59 273 THR A CA 1
ATOM 2189 C C . THR A 1 273 ? -31.024 -11.907 40.662 1.00 33.59 273 THR A C 1
ATOM 2191 O O . THR A 1 273 ? -30.445 -12.973 40.874 1.00 33.59 273 THR A O 1
ATOM 2194 N N . ILE A 1 274 ? -31.872 -11.756 39.644 1.00 43.53 274 ILE A N 1
ATOM 2195 C CA . ILE A 1 274 ? -32.022 -12.765 38.590 1.00 43.53 274 ILE A CA 1
ATOM 2196 C C . ILE A 1 274 ? -30.710 -12.765 37.795 1.00 43.53 274 ILE A C 1
ATOM 2198 O O . ILE A 1 274 ? -30.502 -11.935 36.916 1.00 43.53 274 ILE A O 1
ATOM 2202 N N . GLY A 1 275 ? -29.775 -13.641 38.162 1.00 53.03 275 GLY A N 1
ATOM 2203 C CA . GLY A 1 275 ? -28.557 -13.870 37.390 1.00 53.03 275 GLY A CA 1
ATOM 2204 C C . GLY A 1 275 ? -28.890 -14.479 36.026 1.00 53.03 275 GLY A C 1
ATOM 2205 O O . GLY A 1 275 ? -29.863 -15.226 35.900 1.00 53.03 275 GLY A O 1
ATOM 2206 N N . ALA A 1 276 ? -28.085 -14.163 35.008 1.00 61.47 276 ALA A N 1
ATOM 2207 C CA . ALA A 1 276 ? -28.195 -14.775 33.686 1.00 61.47 276 ALA A CA 1
ATOM 2208 C C . ALA A 1 276 ? -28.173 -16.305 33.804 1.00 61.47 276 ALA A C 1
ATOM 2210 O O . ALA A 1 276 ? -27.354 -16.866 34.534 1.00 61.47 276 ALA A O 1
ATOM 2211 N N . THR A 1 277 ? -29.031 -16.997 33.057 1.00 74.31 277 THR A N 1
ATOM 2212 C CA . THR A 1 277 ? -28.872 -18.450 32.899 1.00 74.31 277 THR A CA 1
ATOM 2213 C C . THR A 1 277 ? -27.603 -18.751 32.094 1.00 74.31 277 THR A C 1
ATOM 2215 O O . THR A 1 277 ? -27.215 -17.968 31.222 1.00 74.31 277 THR A O 1
ATOM 2218 N N . SER A 1 278 ? -26.974 -19.905 32.343 1.00 78.56 278 SER A N 1
ATOM 2219 C CA . SER A 1 278 ? -25.784 -20.347 31.593 1.00 78.56 278 SER A CA 1
ATOM 2220 C C . SER A 1 278 ? -26.013 -20.325 30.073 1.00 78.56 278 SER A C 1
ATOM 2222 O O . SER A 1 278 ? -25.110 -19.970 29.318 1.00 78.56 278 SER A O 1
ATOM 2224 N N . ASP A 1 279 ? -27.233 -20.635 29.622 1.00 83.00 279 ASP A N 1
ATOM 2225 C CA . ASP A 1 279 ? -27.606 -20.642 28.203 1.00 83.00 279 ASP A CA 1
ATOM 2226 C C . ASP A 1 279 ? -27.685 -19.229 27.606 1.00 83.00 279 ASP A C 1
ATOM 2228 O O . ASP A 1 279 ? -27.207 -18.991 26.496 1.00 83.00 279 ASP A O 1
ATOM 2232 N N . GLN A 1 280 ? -28.252 -18.264 28.341 1.00 84.25 280 GLN A N 1
ATOM 2233 C CA . GLN A 1 280 ? -28.307 -16.861 27.907 1.00 84.25 280 GLN A CA 1
ATOM 2234 C C . GLN A 1 280 ? -26.908 -16.261 27.772 1.00 84.25 280 GLN A C 1
ATOM 2236 O O . GLN A 1 280 ? -26.630 -15.535 26.817 1.00 84.25 280 GLN A O 1
ATOM 2241 N N . GLN A 1 281 ? -26.021 -16.586 28.709 1.00 84.38 281 GLN A N 1
ATOM 2242 C CA . GLN A 1 281 ? -24.644 -16.120 28.683 1.00 84.38 281 GLN A CA 1
ATOM 2243 C C . GLN A 1 281 ? -23.851 -16.743 27.528 1.00 84.38 281 GLN A C 1
ATOM 2245 O O . GLN A 1 281 ? -23.134 -16.032 26.820 1.00 84.38 281 GLN A O 1
ATOM 2250 N N . GLN A 1 282 ? -23.997 -18.052 27.298 1.00 87.44 282 GLN A N 1
ATOM 2251 C CA . GLN A 1 282 ? -23.332 -18.719 26.181 1.00 87.44 282 GLN A CA 1
ATOM 2252 C C . GLN A 1 282 ? -23.811 -18.152 24.839 1.00 87.44 282 GLN A C 1
ATOM 2254 O O . GLN A 1 282 ? -22.991 -17.819 23.985 1.00 87.44 282 GLN A O 1
ATOM 2259 N N . LYS A 1 283 ? -25.122 -17.924 24.693 1.00 90.38 283 LYS A N 1
ATOM 2260 C CA . LYS A 1 283 ? -25.690 -17.273 23.508 1.00 90.38 283 LYS A CA 1
ATOM 2261 C C . LYS A 1 283 ? -25.106 -15.873 23.282 1.00 90.38 283 LYS A C 1
ATOM 2263 O O . LYS A 1 283 ? -24.749 -15.544 22.157 1.00 90.38 283 LYS A O 1
ATOM 2268 N N . PHE A 1 284 ? -24.957 -15.063 24.332 1.00 90.75 284 PHE A N 1
ATOM 2269 C CA . PHE A 1 284 ? -24.336 -13.737 24.232 1.00 90.75 284 PHE A CA 1
ATOM 2270 C C . PHE A 1 284 ? -22.879 -13.802 23.753 1.00 90.75 284 PHE A C 1
ATOM 2272 O O . PHE A 1 284 ? -22.476 -13.031 22.880 1.00 90.75 284 PHE A O 1
ATOM 2279 N N . ILE A 1 285 ? -22.095 -14.745 24.283 1.00 88.69 285 ILE A N 1
ATOM 2280 C CA . ILE A 1 285 ? -20.715 -14.990 23.841 1.00 88.69 285 ILE A CA 1
ATOM 2281 C C . ILE A 1 285 ? -20.694 -15.365 22.355 1.00 88.69 285 ILE A C 1
ATOM 2283 O O . ILE A 1 285 ? -19.907 -14.799 21.592 1.00 88.69 285 ILE A O 1
ATOM 2287 N N . ASP A 1 286 ? -21.570 -16.274 21.932 1.00 89.44 286 ASP A N 1
ATOM 2288 C CA . ASP A 1 286 ? -21.644 -16.735 20.545 1.00 89.44 286 ASP A CA 1
ATOM 2289 C C . ASP A 1 286 ? -22.087 -15.613 19.592 1.00 89.44 286 ASP A C 1
ATOM 2291 O O . ASP A 1 286 ? -21.486 -15.441 18.531 1.00 89.44 286 ASP A O 1
ATOM 2295 N N . ASP A 1 287 ? -23.055 -14.782 19.990 1.00 91.38 287 ASP A N 1
ATOM 2296 C CA . ASP A 1 287 ? -23.531 -13.633 19.211 1.00 91.38 287 ASP A CA 1
ATOM 2297 C C . ASP A 1 287 ? -22.448 -12.551 19.049 1.00 91.38 287 ASP A C 1
ATOM 2299 O O . ASP A 1 287 ? -22.277 -11.998 17.956 1.00 91.38 287 ASP A O 1
ATOM 2303 N N . ILE A 1 288 ? -21.668 -12.265 20.100 1.00 90.50 288 ILE A N 1
ATOM 2304 C CA . ILE A 1 288 ? -20.525 -11.343 20.014 1.00 90.50 288 ILE A CA 1
ATOM 2305 C C . ILE A 1 288 ? -19.425 -11.937 19.128 1.00 90.50 288 ILE A C 1
ATOM 2307 O O . ILE A 1 288 ? -18.894 -11.224 18.276 1.00 90.50 288 ILE A O 1
ATOM 2311 N N . LYS A 1 289 ? -19.096 -13.230 19.263 1.00 87.31 289 LYS A N 1
ATOM 2312 C CA . LYS A 1 289 ? -18.116 -13.897 18.384 1.00 87.31 289 LYS A CA 1
ATOM 2313 C C . LYS A 1 289 ? -18.562 -13.853 16.924 1.00 87.31 289 LYS A C 1
ATOM 2315 O O . LYS A 1 289 ? -17.761 -13.513 16.054 1.00 87.31 289 LYS A O 1
ATOM 2320 N N . ALA A 1 290 ? -19.834 -14.139 16.658 1.00 87.50 290 ALA A N 1
ATOM 2321 C CA . ALA A 1 290 ? -20.411 -14.071 15.322 1.00 87.50 290 ALA A CA 1
ATOM 2322 C C . ALA A 1 290 ? -20.345 -12.648 14.747 1.00 87.50 290 ALA A C 1
ATOM 2324 O O . ALA A 1 290 ? -20.013 -12.479 13.573 1.00 87.50 290 ALA A O 1
ATOM 2325 N N . ALA A 1 291 ? -20.599 -11.624 15.569 1.00 86.69 291 ALA A N 1
ATOM 2326 C CA . ALA A 1 291 ? -20.466 -10.227 15.167 1.00 86.69 291 ALA A CA 1
ATOM 2327 C C . ALA A 1 291 ? -19.001 -9.831 14.895 1.00 86.69 291 ALA A C 1
ATOM 2329 O O . ALA A 1 291 ? -18.714 -9.179 13.895 1.00 86.69 291 ALA A O 1
ATOM 2330 N N . MET A 1 292 ? -18.056 -10.253 15.740 1.00 81.88 292 MET A N 1
ATOM 2331 C CA . MET A 1 292 ? -16.631 -9.934 15.584 1.00 81.88 292 MET A CA 1
ATOM 2332 C C . MET A 1 292 ? -15.966 -10.676 14.415 1.00 81.88 292 MET A C 1
ATOM 2334 O O . MET A 1 292 ? -15.029 -10.145 13.805 1.00 81.88 292 MET A O 1
ATOM 2338 N N . GLY A 1 293 ? -16.425 -11.886 14.084 1.00 80.56 293 GLY A N 1
ATOM 2339 C CA . GLY A 1 293 ? -15.831 -12.728 13.048 1.00 80.56 293 GLY A CA 1
ATOM 2340 C C . GLY A 1 293 ? -14.352 -13.010 13.331 1.00 80.56 293 GLY A C 1
ATOM 2341 O O . GLY A 1 293 ? -14.001 -13.589 14.353 1.00 80.56 293 GLY A O 1
ATOM 2342 N N . THR A 1 294 ? -13.460 -12.577 12.434 1.00 73.19 294 THR A N 1
ATOM 2343 C CA . THR A 1 294 ? -11.995 -12.715 12.586 1.00 73.19 294 THR A CA 1
ATOM 2344 C C . THR A 1 294 ? -11.340 -11.552 13.348 1.00 73.19 294 THR A C 1
ATOM 2346 O O . THR A 1 294 ? -10.121 -11.536 13.552 1.00 73.19 294 THR A O 1
ATOM 2349 N N . THR A 1 295 ? -12.121 -10.554 13.770 1.00 71.50 295 THR A N 1
ATOM 2350 C CA . THR A 1 295 ? -11.622 -9.337 14.420 1.00 71.50 295 THR A CA 1
ATOM 2351 C C . THR A 1 295 ? -11.222 -9.618 15.866 1.00 71.50 295 THR A C 1
ATOM 2353 O O . THR A 1 295 ? -12.020 -10.102 16.657 1.00 71.50 295 THR A O 1
ATOM 2356 N N . ARG A 1 296 ? -9.986 -9.265 16.248 1.00 77.19 296 ARG A N 1
ATOM 2357 C CA . ARG A 1 296 ? -9.477 -9.480 17.620 1.00 77.19 296 ARG A CA 1
ATOM 2358 C C . ARG A 1 296 ? -9.862 -8.385 18.613 1.00 77.19 296 ARG A C 1
ATOM 2360 O O . ARG A 1 296 ? -9.814 -8.612 19.817 1.00 77.19 296 ARG A O 1
ATOM 2367 N N . MET A 1 297 ? -10.172 -7.184 18.128 1.00 83.19 297 MET A N 1
ATOM 2368 C CA . MET A 1 297 ? -10.514 -6.041 18.971 1.00 83.19 297 MET A CA 1
ATOM 2369 C C . MET A 1 297 ? -11.447 -5.091 18.233 1.00 83.19 297 MET A C 1
ATOM 2371 O O . MET A 1 297 ? -11.165 -4.711 17.097 1.00 83.19 297 MET A O 1
ATOM 2375 N N . VAL A 1 298 ? -12.526 -4.700 18.901 1.00 81.00 298 VAL A N 1
ATOM 2376 C CA . VAL A 1 298 ? -13.508 -3.729 18.422 1.00 81.00 298 VAL A CA 1
ATOM 2377 C C . VAL A 1 298 ? -13.555 -2.582 19.418 1.00 81.00 298 VAL A C 1
ATOM 2379 O O . VAL A 1 298 ? -13.624 -2.808 20.627 1.00 81.00 298 VAL A O 1
ATOM 2382 N N . VAL A 1 299 ? -13.488 -1.352 18.916 1.00 80.00 299 VAL A N 1
ATOM 2383 C CA . VAL A 1 299 ? -13.728 -0.154 19.724 1.00 80.00 299 VAL A CA 1
ATOM 2384 C C . VAL A 1 299 ? -15.224 0.118 19.694 1.00 80.00 299 VAL A C 1
ATOM 2386 O O . VAL A 1 299 ? -15.813 0.181 18.618 1.00 80.00 299 VAL A O 1
ATOM 2389 N N . LEU A 1 300 ? -15.823 0.244 20.870 1.00 79.69 300 LEU A N 1
ATOM 2390 C CA . LEU A 1 300 ? -17.220 0.625 21.020 1.00 79.69 300 LEU A CA 1
ATOM 2391 C C . LEU A 1 300 ? -17.327 2.156 21.045 1.00 79.69 300 LEU A C 1
ATOM 2393 O O . LEU A 1 300 ? -16.372 2.820 21.470 1.00 79.69 300 LEU A O 1
ATOM 2397 N N . PRO A 1 301 ? -18.456 2.731 20.598 1.00 69.31 301 PRO A N 1
ATOM 2398 C CA . PRO A 1 301 ? -18.737 4.136 20.867 1.00 69.31 301 PRO A CA 1
ATOM 2399 C C . PRO A 1 301 ? -18.709 4.389 22.377 1.00 69.31 301 PRO A C 1
ATOM 2401 O O . PRO A 1 301 ? -18.915 3.467 23.169 1.00 69.31 301 PRO A O 1
ATOM 2404 N N . ASP A 1 302 ? -18.439 5.632 22.781 1.00 64.75 302 ASP A N 1
ATOM 2405 C CA . ASP A 1 302 ? -18.513 5.984 24.198 1.00 64.75 302 ASP A CA 1
ATOM 2406 C C . ASP A 1 302 ? -19.954 5.788 24.674 1.00 64.75 302 ASP A C 1
ATOM 2408 O O . ASP A 1 302 ? -20.851 6.568 24.353 1.00 64.75 302 ASP A O 1
ATOM 2412 N N . PHE A 1 303 ? -20.172 4.702 25.408 1.00 63.09 303 PHE A N 1
ATOM 2413 C CA . PHE A 1 303 ? -21.468 4.358 25.975 1.00 63.09 303 PHE A CA 1
ATOM 2414 C C . PHE A 1 303 ? -21.810 5.228 27.195 1.00 63.09 303 PHE A C 1
ATOM 2416 O O . PHE A 1 303 ? -22.894 5.122 27.774 1.00 63.09 303 PHE A O 1
ATOM 2423 N N . GLY A 1 304 ? -20.887 6.110 27.592 1.00 55.78 304 GLY A N 1
ATOM 2424 C CA . GLY A 1 304 ? -20.974 6.838 28.837 1.00 55.78 304 GLY A CA 1
ATOM 2425 C C . GLY A 1 304 ? -20.849 5.902 30.036 1.00 55.78 304 GLY A C 1
ATOM 2426 O O . GLY A 1 304 ? -20.821 4.676 29.957 1.00 55.78 304 GLY A O 1
ATOM 2427 N N . THR A 1 305 ? -20.732 6.507 31.205 1.00 63.06 305 THR A N 1
ATOM 2428 C CA . THR A 1 305 ? -20.707 5.787 32.475 1.00 63.06 305 THR A CA 1
ATOM 2429 C C . THR A 1 305 ? -22.133 5.362 32.830 1.00 63.06 305 THR A C 1
ATOM 2431 O O . THR A 1 305 ? -22.921 6.205 33.254 1.00 63.06 305 THR A O 1
ATOM 2434 N N . GLN A 1 306 ? -22.475 4.077 32.687 1.00 68.25 306 GLN A N 1
ATOM 2435 C CA . GLN A 1 306 ? -23.791 3.562 33.090 1.00 68.25 306 GLN A CA 1
ATOM 2436 C C . GLN A 1 306 ? -23.692 2.659 34.320 1.00 68.25 306 GLN A C 1
ATOM 2438 O O . GLN A 1 306 ? -22.858 1.753 34.384 1.00 68.25 306 GLN A O 1
ATOM 2443 N N . LYS A 1 307 ? -24.523 2.938 35.332 1.00 70.81 307 LYS A N 1
ATOM 2444 C CA . LYS A 1 307 ? -24.627 2.103 36.536 1.00 70.81 307 LYS A CA 1
ATOM 2445 C C . LYS A 1 307 ? -25.260 0.758 36.184 1.00 70.81 307 LYS A C 1
ATOM 2447 O O . LYS A 1 307 ? -26.202 0.714 35.403 1.00 70.81 307 LYS A O 1
ATOM 2452 N N . GLY A 1 308 ? -24.745 -0.317 36.778 1.00 69.50 308 GLY A N 1
ATOM 2453 C CA . GLY A 1 308 ? -25.321 -1.657 36.640 1.00 69.50 308 GLY A CA 1
ATOM 2454 C C . GLY A 1 308 ? -24.958 -2.411 35.359 1.00 69.50 308 GLY A C 1
ATOM 2455 O O . GLY A 1 308 ? -25.510 -3.477 35.142 1.00 69.50 308 GLY A O 1
ATOM 2456 N N . VAL A 1 309 ? -24.030 -1.918 34.526 1.00 76.06 309 VAL A N 1
ATOM 2457 C CA . VAL A 1 309 ? -23.563 -2.652 33.327 1.00 76.06 309 VAL A CA 1
ATOM 2458 C C . VAL A 1 309 ? -22.813 -3.934 33.696 1.00 76.06 309 VAL A C 1
ATOM 2460 O O . VAL A 1 309 ? -22.899 -4.931 32.979 1.00 76.06 309 VAL A O 1
ATOM 2463 N N . VAL A 1 310 ? -22.065 -3.904 34.804 1.00 72.75 310 VAL A N 1
ATOM 2464 C CA . VAL A 1 310 ? -21.278 -5.041 35.287 1.00 72.75 310 VAL A CA 1
ATOM 2465 C C . VAL A 1 310 ? -21.798 -5.493 36.653 1.00 72.75 310 VAL A C 1
ATOM 2467 O O . VAL A 1 310 ? -21.844 -4.700 37.594 1.00 72.75 310 VAL A O 1
ATOM 2470 N N . ALA A 1 311 ? -22.158 -6.766 36.768 1.00 64.06 311 ALA A N 1
ATOM 2471 C CA . ALA A 1 311 ? -22.529 -7.443 37.997 1.00 64.06 311 ALA A CA 1
ATOM 2472 C C . ALA A 1 311 ? -21.307 -7.661 38.909 1.00 64.06 311 ALA A C 1
ATOM 2474 O O . ALA A 1 311 ? -20.212 -7.990 38.456 1.00 64.06 311 ALA A O 1
ATOM 2475 N N . GLY A 1 312 ? -21.504 -7.517 40.223 1.00 55.47 312 GLY A N 1
ATOM 2476 C CA . GLY A 1 312 ? -20.568 -8.040 41.226 1.00 55.47 312 GLY A CA 1
ATOM 2477 C C . GLY A 1 312 ? -19.376 -7.158 41.614 1.00 55.47 312 GLY A C 1
ATOM 2478 O O . GLY A 1 312 ? -18.534 -7.615 42.380 1.00 55.47 312 GLY A O 1
ATOM 2479 N N . THR A 1 313 ? -19.282 -5.899 41.176 1.00 51.84 313 THR A N 1
ATOM 2480 C CA . THR A 1 313 ? -18.145 -5.037 41.564 1.00 51.84 313 THR A CA 1
ATOM 2481 C C . THR A 1 313 ? -18.264 -4.427 42.964 1.00 51.84 313 THR A C 1
ATOM 2483 O O . THR A 1 313 ? -17.295 -3.845 43.441 1.00 51.84 313 THR A O 1
ATOM 2486 N N . GLY A 1 314 ? -19.425 -4.498 43.632 1.00 50.44 314 GLY A N 1
ATOM 2487 C CA . GLY A 1 314 ? -19.669 -3.767 44.891 1.00 50.44 314 GLY A CA 1
ATOM 2488 C C . GLY A 1 314 ? -19.541 -2.239 44.750 1.00 50.44 314 GLY A C 1
ATOM 2489 O O . GLY A 1 314 ? -19.678 -1.501 45.722 1.00 50.44 314 GLY A O 1
ATOM 2490 N N . GLU A 1 315 ? -19.288 -1.757 43.534 1.00 51.47 315 GLU A N 1
ATOM 2491 C CA . GLU A 1 315 ? -19.120 -0.364 43.187 1.00 51.47 315 GLU A CA 1
ATOM 2492 C C . GLU A 1 315 ? -20.376 0.052 42.437 1.00 51.47 315 GLU A C 1
ATOM 2494 O O . GLU A 1 315 ? -20.545 -0.241 41.259 1.00 51.47 315 GLU A O 1
ATOM 2499 N N . ASP A 1 316 ? -21.236 0.807 43.111 1.00 53.66 316 ASP A N 1
ATOM 2500 C CA . ASP A 1 316 ? -22.395 1.491 42.528 1.00 53.66 316 ASP A CA 1
ATOM 2501 C C . ASP A 1 316 ? -21.966 2.661 41.599 1.00 53.66 316 ASP A C 1
ATOM 2503 O O . ASP A 1 316 ? -22.605 3.711 41.503 1.00 53.66 316 ASP A O 1
ATOM 2507 N N . LYS A 1 317 ? -20.799 2.511 40.962 1.00 60.56 317 LYS A N 1
ATOM 2508 C CA . LYS A 1 317 ? -20.154 3.437 40.035 1.00 60.56 317 LYS A CA 1
ATOM 2509 C C . LYS A 1 317 ? -20.505 2.971 38.629 1.00 60.56 317 LYS A C 1
ATOM 2511 O O . LYS A 1 317 ? -20.430 1.782 38.333 1.00 60.56 317 LYS A O 1
ATOM 2516 N N . GLY A 1 318 ? -20.898 3.890 37.752 1.00 68.94 318 GLY A N 1
ATOM 2517 C CA . GLY A 1 318 ? -21.151 3.491 36.372 1.00 68.94 318 GLY A CA 1
ATOM 2518 C C . GLY A 1 318 ? -19.866 3.055 35.673 1.00 68.94 318 GLY A C 1
ATOM 2519 O O . GLY A 1 318 ? -18.776 3.481 36.041 1.00 68.94 318 GLY A O 1
ATOM 2520 N N . ILE A 1 319 ? -19.986 2.188 34.679 1.00 75.31 319 ILE A N 1
ATOM 2521 C CA . ILE A 1 319 ? -18.849 1.671 33.918 1.00 75.31 319 ILE A CA 1
ATOM 2522 C C . ILE A 1 319 ? -19.064 2.075 32.466 1.00 75.31 319 ILE A C 1
ATOM 2524 O O . ILE A 1 319 ? -20.149 1.867 31.928 1.00 75.31 319 ILE A O 1
ATOM 2528 N N . SER A 1 320 ? -18.042 2.667 31.843 1.00 79.06 320 SER A N 1
ATOM 2529 C CA . SER A 1 320 ? -18.037 2.909 30.396 1.00 79.06 320 SER A CA 1
ATOM 2530 C C . SER A 1 320 ? -17.206 1.825 29.725 1.00 79.06 320 SER A C 1
ATOM 2532 O O . SER A 1 320 ? -15.975 1.806 29.834 1.00 79.06 320 SER A O 1
ATOM 2534 N N . LEU A 1 321 ? -17.879 0.875 29.071 1.00 83.25 321 LEU A N 1
ATOM 2535 C CA . LEU A 1 321 ? -17.220 -0.112 28.221 1.00 83.25 321 LEU A CA 1
ATOM 2536 C C . LEU A 1 321 ? -16.843 0.558 26.901 1.00 83.25 321 LEU A C 1
ATOM 2538 O O . LEU A 1 321 ? -17.681 1.145 26.229 1.00 83.25 321 LEU A O 1
ATOM 2542 N N . SER A 1 322 ? -15.573 0.451 26.526 1.00 83.56 322 SER A N 1
ATOM 2543 C CA . SER A 1 322 ? -15.023 1.130 25.346 1.00 83.56 322 SER A CA 1
ATOM 2544 C C . SER A 1 322 ? -14.441 0.167 24.320 1.00 83.56 322 SER A C 1
ATOM 2546 O O . SER A 1 322 ? -14.168 0.565 23.188 1.00 83.56 322 SER A O 1
ATOM 2548 N N . ARG A 1 323 ? -14.191 -1.096 24.692 1.00 87.94 323 ARG A N 1
ATOM 2549 C CA . ARG A 1 323 ? -13.605 -2.094 23.791 1.00 87.94 323 ARG A CA 1
ATOM 2550 C C . ARG A 1 323 ? -14.100 -3.497 24.086 1.00 87.94 323 ARG A C 1
ATOM 2552 O O . ARG A 1 323 ? -14.324 -3.847 25.241 1.00 87.94 323 ARG A O 1
ATOM 2559 N N . VAL A 1 324 ? -14.139 -4.309 23.040 1.00 88.25 324 VAL A N 1
ATOM 2560 C CA . VAL A 1 324 ? -14.334 -5.758 23.114 1.00 88.25 324 VAL A CA 1
ATOM 2561 C C . VAL A 1 324 ? -13.110 -6.433 22.522 1.00 88.25 324 VAL A C 1
ATOM 2563 O O . VAL A 1 324 ? -12.659 -6.064 21.438 1.00 88.25 324 VAL A O 1
ATOM 2566 N N . TYR A 1 325 ? -12.563 -7.409 23.233 1.00 85.00 325 TYR A N 1
ATOM 2567 C CA . TYR A 1 325 ? -11.442 -8.227 22.796 1.00 85.00 325 TYR A CA 1
ATOM 2568 C C . TYR A 1 325 ? -11.900 -9.670 22.627 1.00 85.00 325 TYR A C 1
ATOM 2570 O O . TYR A 1 325 ? -12.551 -10.215 23.515 1.00 85.00 325 TYR A O 1
ATOM 2578 N N . ALA A 1 326 ? -11.505 -10.289 21.518 1.00 81.50 326 ALA A N 1
ATOM 2579 C CA . ALA A 1 326 ? -11.704 -11.708 21.253 1.00 81.50 326 ALA A CA 1
ATOM 2580 C C . ALA A 1 326 ? -10.346 -12.414 21.252 1.00 81.50 326 ALA A C 1
ATOM 2582 O O . ALA A 1 326 ? -9.419 -11.998 20.548 1.00 81.50 326 ALA A O 1
ATOM 2583 N N . TRP A 1 327 ? -10.228 -13.467 22.057 1.00 73.56 327 TRP A N 1
ATOM 2584 C CA . TRP A 1 327 ? -9.011 -14.257 22.222 1.00 73.56 327 TRP A CA 1
ATOM 2585 C C . TRP A 1 327 ? -9.361 -15.737 22.295 1.00 73.56 327 TRP A C 1
ATOM 2587 O O . TRP A 1 327 ? -9.995 -16.163 23.255 1.00 73.56 327 TRP A O 1
ATOM 2597 N N . ASN A 1 328 ? -8.897 -16.516 21.314 1.00 67.31 328 ASN A N 1
ATOM 2598 C CA . ASN A 1 328 ? -9.196 -17.944 21.170 1.00 67.31 328 ASN A CA 1
ATOM 2599 C C . ASN A 1 328 ? -10.709 -18.202 21.302 1.00 67.31 328 ASN A C 1
ATOM 2601 O O . ASN A 1 328 ? -11.459 -17.841 20.398 1.00 67.31 328 ASN A O 1
ATOM 2605 N N . ASP A 1 329 ? -11.145 -18.725 22.452 1.00 65.31 329 ASP A N 1
ATOM 2606 C CA . ASP A 1 329 ? -12.536 -19.061 22.758 1.00 65.31 329 ASP A CA 1
ATOM 2607 C C . ASP A 1 329 ? -13.211 -18.113 23.761 1.00 65.31 329 ASP A C 1
ATOM 2609 O O . ASP A 1 329 ? -14.374 -18.322 24.099 1.00 65.31 329 ASP A O 1
ATOM 2613 N N . ASN A 1 330 ? -12.539 -17.044 24.191 1.00 75.38 330 ASN A N 1
ATOM 2614 C CA . ASN A 1 330 ? -13.055 -16.106 25.185 1.00 75.38 330 ASN A CA 1
ATOM 2615 C C . ASN A 1 330 ? -13.223 -14.690 24.632 1.00 75.38 330 ASN A C 1
ATOM 2617 O O . ASN A 1 330 ? -12.537 -14.248 23.705 1.00 75.38 330 ASN A O 1
ATOM 2621 N N . ILE A 1 331 ? -14.138 -13.960 25.264 1.00 86.00 331 ILE A N 1
ATOM 2622 C CA . ILE A 1 331 ? -14.360 -12.533 25.050 1.00 86.00 331 ILE A CA 1
ATOM 2623 C C . ILE A 1 331 ? -14.017 -11.801 26.343 1.00 86.00 331 ILE A C 1
ATOM 2625 O O . ILE A 1 331 ? -14.224 -12.322 27.434 1.00 86.00 331 ILE A O 1
ATOM 2629 N N . SER A 1 332 ? -13.492 -10.584 26.234 1.00 88.19 332 SER A N 1
ATOM 2630 C CA . SER A 1 332 ? -13.397 -9.666 27.369 1.00 88.19 332 SER A CA 1
ATOM 2631 C C . SER A 1 332 ? -13.786 -8.254 26.961 1.00 88.19 332 SER A C 1
ATOM 2633 O O . SER A 1 332 ? -13.475 -7.792 25.862 1.00 88.19 332 SER A O 1
ATOM 2635 N N . PHE A 1 333 ? -14.461 -7.560 27.866 1.00 87.88 333 PHE A N 1
ATOM 2636 C CA . PHE A 1 333 ? -14.848 -6.168 27.703 1.00 87.88 333 PHE A CA 1
ATOM 2637 C C . PHE A 1 333 ? -13.882 -5.294 28.488 1.00 87.88 333 PHE A C 1
ATOM 2639 O O . PHE A 1 333 ? -13.604 -5.579 29.648 1.00 87.88 333 PHE A O 1
ATOM 2646 N N . ALA A 1 334 ? -13.361 -4.232 27.880 1.00 85.19 334 ALA A N 1
ATOM 2647 C CA . ALA A 1 334 ? -12.510 -3.274 28.574 1.00 85.19 334 ALA A CA 1
ATOM 2648 C C . ALA A 1 334 ? -13.220 -1.934 28.736 1.00 85.19 334 ALA A C 1
ATOM 2650 O O . ALA A 1 334 ? -13.827 -1.416 27.794 1.00 85.19 334 ALA A O 1
ATOM 2651 N N . GLY A 1 335 ? -13.097 -1.350 29.923 1.00 81.50 335 GLY A N 1
ATOM 2652 C CA . GLY A 1 335 ? -13.762 -0.102 30.264 1.00 81.50 335 GLY A CA 1
ATOM 2653 C C . GLY A 1 335 ? -13.043 0.708 31.330 1.00 81.50 335 GLY A C 1
ATOM 2654 O O . GLY A 1 335 ? -12.035 0.277 31.899 1.00 81.50 335 GLY A O 1
ATOM 2655 N N . SER A 1 336 ? -13.578 1.897 31.578 1.00 78.00 336 SER A N 1
ATOM 2656 C CA . SER A 1 336 ? -13.156 2.794 32.651 1.00 78.00 336 SER A CA 1
ATOM 2657 C C . SER A 1 336 ? -14.257 2.936 33.699 1.00 78.00 336 SER A C 1
ATOM 2659 O O . SER A 1 336 ? -15.449 2.781 33.417 1.00 78.00 336 SER A O 1
ATOM 2661 N N . VAL A 1 337 ? -13.829 3.225 34.925 1.00 74.00 337 VAL A N 1
ATOM 2662 C CA . VAL A 1 337 ? -14.702 3.560 36.052 1.00 74.00 337 VAL A CA 1
ATOM 2663 C C . VAL A 1 337 ? -14.442 5.028 36.406 1.00 74.00 337 VAL A C 1
ATOM 2665 O O . VAL A 1 337 ? -13.279 5.432 36.480 1.00 74.00 337 VAL A O 1
ATOM 2668 N N . PRO A 1 338 ? -15.471 5.860 36.624 1.00 67.88 338 PRO A N 1
ATOM 2669 C CA . PRO A 1 338 ? -15.293 7.236 37.062 1.00 67.88 338 PRO A CA 1
ATOM 2670 C C . PRO A 1 338 ? -14.477 7.318 38.348 1.00 67.88 338 PRO A C 1
ATOM 2672 O O . PRO A 1 338 ? -14.773 6.639 39.333 1.00 67.88 338 PRO A O 1
ATOM 2675 N N . GLY A 1 339 ? -13.481 8.201 38.345 1.00 64.62 339 GLY A N 1
ATOM 2676 C CA . GLY A 1 339 ? -12.598 8.424 39.490 1.00 64.62 339 GLY A CA 1
ATOM 2677 C C . GLY A 1 339 ? -11.420 7.453 39.584 1.00 64.62 339 GLY A C 1
ATOM 2678 O O . GLY A 1 339 ? -10.567 7.660 40.441 1.00 64.62 339 GLY A O 1
ATOM 2679 N N . ASP A 1 340 ? -11.342 6.446 38.711 1.00 66.88 340 ASP A N 1
ATOM 2680 C CA . ASP A 1 340 ? -10.125 5.656 38.522 1.00 66.88 340 ASP A CA 1
ATOM 2681 C C . ASP A 1 340 ? -9.135 6.406 37.614 1.00 66.88 340 ASP A C 1
ATOM 2683 O O . ASP A 1 340 ? -9.516 7.292 36.841 1.00 66.88 340 ASP A O 1
ATOM 2687 N N . ASP A 1 341 ? -7.850 6.053 37.697 1.00 62.06 341 ASP A N 1
ATOM 2688 C CA . ASP A 1 341 ? -6.829 6.586 36.791 1.00 62.06 341 ASP A CA 1
ATOM 2689 C C . ASP A 1 341 ? -7.235 6.312 35.332 1.00 62.06 341 ASP A C 1
ATOM 2691 O O . ASP A 1 341 ? -7.432 5.163 34.941 1.00 62.06 341 ASP A O 1
ATOM 2695 N N . SER A 1 342 ? -7.317 7.364 34.511 1.00 54.19 342 SER A N 1
ATOM 2696 C CA . SER A 1 342 ? -7.623 7.295 33.071 1.00 54.19 342 SER A CA 1
ATOM 2697 C C . SER A 1 342 ? -6.729 6.329 32.273 1.00 54.19 342 SER A C 1
ATOM 2699 O O . SER A 1 342 ? -7.068 5.945 31.152 1.00 54.19 342 SER A O 1
ATOM 2701 N N . GLN A 1 343 ? -5.586 5.929 32.837 1.00 54.28 343 GLN A N 1
ATOM 2702 C CA . GLN A 1 343 ? -4.636 4.990 32.242 1.00 54.28 343 GLN A CA 1
ATOM 2703 C C . GLN A 1 343 ? -4.854 3.539 32.700 1.00 54.28 343 GLN A C 1
ATOM 2705 O O . GLN A 1 343 ? -4.352 2.614 32.058 1.00 54.28 343 GLN A O 1
ATOM 2710 N N . LYS A 1 344 ? -5.639 3.308 33.761 1.00 64.62 344 LYS A N 1
ATOM 2711 C CA . LYS A 1 344 ? -6.032 1.971 34.218 1.00 64.62 344 LYS A CA 1
ATOM 2712 C C . LYS A 1 344 ? -7.300 1.525 33.496 1.00 64.62 344 LYS A C 1
ATOM 2714 O O . LYS A 1 344 ? -8.405 1.973 33.785 1.00 64.62 344 LYS A O 1
ATOM 2719 N N . ARG A 1 345 ? -7.138 0.593 32.556 1.00 73.50 345 ARG A N 1
ATOM 2720 C CA . ARG A 1 345 ? -8.263 -0.127 31.945 1.00 73.50 345 ARG A CA 1
ATOM 2721 C C . ARG A 1 345 ? -8.619 -1.330 32.802 1.00 73.50 345 ARG A C 1
ATOM 2723 O O . ARG A 1 345 ? -7.736 -2.119 33.138 1.00 73.50 345 ARG A O 1
ATOM 2730 N N . ARG A 1 346 ? -9.904 -1.488 33.109 1.00 80.25 346 ARG A N 1
ATOM 2731 C CA . ARG A 1 346 ? -10.430 -2.700 33.744 1.00 80.25 346 ARG A CA 1
ATOM 2732 C C . ARG A 1 346 ? -10.985 -3.634 32.680 1.00 80.25 346 ARG A C 1
ATOM 2734 O O . ARG A 1 346 ? -11.544 -3.165 31.690 1.00 80.25 346 ARG A O 1
ATOM 2741 N N . TYR A 1 347 ? -10.809 -4.933 32.895 1.00 84.88 347 TYR A N 1
ATOM 2742 C CA . TYR A 1 347 ? -11.293 -5.985 32.009 1.00 84.88 347 TYR A CA 1
ATOM 2743 C C . TYR A 1 347 ? -12.387 -6.777 32.714 1.00 84.88 347 TYR A C 1
ATOM 2745 O O . TYR A 1 347 ? -12.231 -7.156 33.872 1.00 84.88 347 TYR A O 1
ATOM 2753 N N . TYR A 1 348 ? -13.471 -7.032 31.998 1.00 84.62 348 TYR A N 1
ATOM 2754 C CA . TYR A 1 348 ? -14.657 -7.707 32.492 1.00 84.62 348 TYR A CA 1
ATOM 2755 C C . TYR A 1 348 ? -14.942 -8.921 31.614 1.00 84.62 348 TYR A C 1
ATOM 2757 O O . TYR A 1 348 ? -15.015 -8.820 30.385 1.00 84.62 348 TYR A O 1
ATOM 2765 N N . HIS A 1 349 ? -15.077 -10.080 32.252 1.00 84.50 349 HIS A N 1
ATOM 2766 C CA . HIS A 1 349 ? -15.556 -11.291 31.590 1.00 84.50 349 HIS A CA 1
ATOM 2767 C C . HIS A 1 349 ? -17.059 -11.150 31.254 1.00 84.50 349 HIS A C 1
ATOM 2769 O O . HIS A 1 349 ? -17.751 -10.481 32.025 1.00 84.50 349 HIS A O 1
ATOM 2775 N N . PRO A 1 350 ? -17.577 -11.765 30.169 1.00 83.62 350 PRO A N 1
ATOM 2776 C CA . PRO A 1 350 ? -18.996 -11.743 29.798 1.00 83.62 350 PRO A CA 1
ATOM 2777 C C . PRO A 1 350 ? -19.951 -12.139 30.932 1.00 83.62 350 PRO A C 1
ATOM 2779 O O . PRO A 1 350 ? -21.035 -11.579 31.028 1.00 83.62 350 PRO A O 1
ATOM 2782 N N . GLU A 1 351 ? -19.514 -13.033 31.825 1.00 79.81 351 GLU A N 1
ATOM 2783 C CA . GLU A 1 351 ? -20.218 -13.435 33.062 1.00 79.81 351 GLU A CA 1
ATOM 2784 C C . GLU A 1 351 ? -20.541 -12.270 33.989 1.00 79.81 351 GLU A C 1
ATOM 2786 O O . GLU A 1 351 ? -21.537 -12.286 34.703 1.00 79.81 351 GLU A O 1
ATOM 2791 N N . ASN A 1 352 ? -19.684 -11.253 33.984 1.00 82.12 352 ASN A N 1
ATOM 2792 C CA . ASN A 1 352 ? -19.884 -10.079 34.808 1.00 82.12 352 ASN A CA 1
ATOM 2793 C C . ASN A 1 352 ? -20.764 -9.053 34.104 1.00 82.12 352 ASN A C 1
ATOM 2795 O O . ASN A 1 352 ? -21.015 -8.026 34.698 1.00 82.12 352 ASN A O 1
ATOM 2799 N N . ILE A 1 353 ? -21.192 -9.245 32.856 1.00 85.00 353 ILE A N 1
ATOM 2800 C CA . ILE A 1 353 ? -22.055 -8.276 32.173 1.00 85.00 353 ILE A CA 1
ATOM 2801 C C . ILE A 1 353 ? -23.513 -8.601 32.490 1.00 85.00 353 ILE A C 1
ATOM 2803 O O . ILE A 1 353 ? -23.941 -9.748 32.358 1.00 85.00 353 ILE A O 1
ATOM 2807 N N . CYS A 1 354 ? -24.276 -7.588 32.893 1.00 84.88 354 CYS A N 1
ATOM 2808 C CA . CYS A 1 354 ? -25.690 -7.750 33.203 1.00 84.88 354 CYS A CA 1
ATOM 2809 C C . CYS A 1 354 ? -26.501 -8.065 31.923 1.00 84.88 354 CYS A C 1
ATOM 2811 O O . CYS A 1 354 ? -26.295 -7.391 30.902 1.00 84.88 354 CYS A O 1
ATOM 2813 N N . PRO A 1 355 ? -27.406 -9.067 31.939 1.00 85.25 355 PRO A N 1
ATOM 2814 C CA . PRO A 1 355 ? -28.127 -9.532 30.747 1.00 85.25 355 PRO A CA 1
ATOM 2815 C C . PRO A 1 355 ? -28.911 -8.453 30.002 1.00 85.25 355 PRO A C 1
ATOM 2817 O O . PRO A 1 355 ? -29.048 -8.527 28.783 1.00 85.25 355 PRO A O 1
ATOM 2820 N N . GLU A 1 356 ? -29.385 -7.425 30.706 1.00 85.06 356 GLU A N 1
ATOM 2821 C CA . GLU A 1 356 ? -30.133 -6.304 30.132 1.00 85.06 356 GLU A CA 1
ATOM 2822 C C . GLU A 1 356 ? -29.314 -5.524 29.088 1.00 85.06 356 GLU A C 1
ATOM 2824 O O . GLU A 1 356 ? -29.881 -4.854 28.225 1.00 85.06 356 GLU A O 1
ATOM 2829 N N . PHE A 1 357 ? -27.980 -5.630 29.130 1.00 86.38 357 PHE A N 1
ATOM 2830 C CA . PHE A 1 357 ? -27.068 -4.961 28.200 1.00 86.38 357 PHE A CA 1
ATOM 2831 C C . PHE A 1 357 ? -26.584 -5.858 27.051 1.00 86.38 357 PHE A C 1
ATOM 2833 O O . PHE A 1 357 ? -25.897 -5.360 26.156 1.00 86.38 357 PHE A O 1
ATOM 2840 N N . TYR A 1 358 ? -26.930 -7.152 27.030 1.00 89.56 358 TYR A N 1
ATOM 2841 C CA . TYR A 1 358 ? -26.433 -8.095 26.018 1.00 89.56 358 TYR A CA 1
ATOM 2842 C C . TYR A 1 358 ? -26.814 -7.673 24.598 1.00 89.56 358 TYR A C 1
ATOM 2844 O O . TYR A 1 358 ? -25.934 -7.490 23.755 1.00 89.56 358 TYR A O 1
ATOM 2852 N N . ASP A 1 359 ? -28.102 -7.435 24.345 1.00 88.44 359 ASP A N 1
ATOM 2853 C CA . ASP A 1 359 ? -28.591 -7.055 23.014 1.00 88.44 359 ASP A CA 1
ATOM 2854 C C . ASP A 1 359 ? -28.005 -5.719 22.544 1.00 88.44 359 ASP A C 1
ATOM 2856 O O . ASP A 1 359 ? -27.649 -5.559 21.373 1.00 88.44 359 ASP A O 1
ATOM 2860 N N . TYR A 1 360 ? -27.859 -4.759 23.461 1.00 88.12 360 TYR A N 1
ATOM 2861 C CA . TYR A 1 360 ? -27.239 -3.472 23.166 1.00 88.12 360 TYR A CA 1
ATOM 2862 C C . TYR A 1 360 ? -25.781 -3.647 22.723 1.00 88.12 360 TYR A C 1
ATOM 2864 O O . TYR A 1 360 ? -25.401 -3.188 21.644 1.00 88.12 360 TYR A O 1
ATOM 2872 N N . LEU A 1 361 ? -24.975 -4.357 23.518 1.00 88.00 361 LEU A N 1
ATOM 2873 C CA . LEU A 1 361 ? -23.558 -4.570 23.226 1.00 88.00 361 LEU A CA 1
ATOM 2874 C C . LEU A 1 361 ? -23.362 -5.376 21.940 1.00 88.00 361 LEU A C 1
ATOM 2876 O O . LEU A 1 361 ? -22.509 -5.017 21.130 1.00 88.00 361 LEU A O 1
ATOM 2880 N N . VAL A 1 362 ? -24.176 -6.410 21.702 1.00 89.94 362 VAL A N 1
ATOM 2881 C CA . VAL A 1 362 ? -24.164 -7.162 20.436 1.00 89.94 362 VAL A CA 1
ATOM 2882 C C . VAL A 1 362 ? -24.437 -6.231 19.255 1.00 89.94 362 VAL A C 1
ATOM 2884 O O . VAL A 1 362 ? -23.728 -6.294 18.249 1.00 89.94 362 VAL A O 1
ATOM 2887 N N . ASN A 1 363 ? -25.428 -5.345 19.361 1.00 88.19 363 ASN A N 1
ATOM 2888 C CA . ASN A 1 363 ? -25.762 -4.409 18.291 1.00 88.19 363 ASN A CA 1
ATOM 2889 C C . ASN A 1 363 ? -24.657 -3.376 18.040 1.00 88.19 363 ASN A C 1
ATOM 2891 O O . ASN A 1 363 ? -24.344 -3.102 16.882 1.00 88.19 363 ASN A O 1
ATOM 2895 N N . GLU A 1 364 ? -24.024 -2.839 19.081 1.00 86.62 364 GLU A N 1
ATOM 2896 C CA . GLU A 1 364 ? -22.897 -1.915 18.912 1.00 86.62 364 GLU A CA 1
ATOM 2897 C C . GLU A 1 364 ? -21.664 -2.602 18.324 1.00 86.62 364 GLU A C 1
ATOM 2899 O O . GLU A 1 364 ? -21.021 -2.048 17.432 1.00 86.62 364 GLU A O 1
ATOM 2904 N N . VAL A 1 365 ? -21.376 -3.847 18.720 1.00 87.06 365 VAL A N 1
ATOM 2905 C CA . VAL A 1 365 ? -20.324 -4.642 18.073 1.00 87.06 365 VAL A CA 1
ATOM 2906 C C . VAL A 1 365 ? -20.663 -4.883 16.603 1.00 87.06 365 VAL A C 1
ATOM 2908 O O . VAL A 1 365 ? -19.796 -4.681 15.756 1.00 87.06 365 VAL A O 1
ATOM 2911 N N . LYS A 1 366 ? -21.907 -5.248 16.259 1.00 87.25 366 LYS A N 1
ATOM 2912 C CA . LYS A 1 366 ? -22.346 -5.428 14.860 1.00 87.25 366 LYS A CA 1
ATOM 2913 C C . LYS A 1 366 ? -22.188 -4.152 14.034 1.00 87.25 366 LYS A C 1
ATOM 2915 O O . LYS A 1 366 ? -21.716 -4.221 12.905 1.00 87.25 366 LYS A O 1
ATOM 2920 N N . LYS A 1 367 ? -22.536 -2.987 14.587 1.00 84.12 367 LYS A N 1
ATOM 2921 C CA . LYS A 1 367 ? -22.332 -1.691 13.919 1.00 84.12 367 LYS A CA 1
ATOM 2922 C C . LYS A 1 367 ? -20.849 -1.390 13.718 1.00 84.12 367 LYS A C 1
ATOM 2924 O O . LYS A 1 367 ? -20.450 -1.005 12.626 1.00 84.12 367 LYS A O 1
ATOM 2929 N N . ALA A 1 368 ? -20.031 -1.601 14.747 1.00 79.69 368 ALA A N 1
ATOM 2930 C CA . ALA A 1 368 ? -18.599 -1.314 14.704 1.00 79.69 368 ALA A CA 1
ATOM 2931 C C . ALA A 1 368 ? -17.799 -2.296 13.825 1.00 79.69 368 ALA A C 1
ATOM 2933 O O . ALA A 1 368 ? -16.708 -1.967 13.366 1.00 79.69 368 ALA A O 1
ATOM 2934 N N . THR A 1 369 ? -18.332 -3.495 13.585 1.00 79.50 369 THR A N 1
ATOM 2935 C CA . THR A 1 369 ? -17.740 -4.537 12.721 1.00 79.50 369 THR A CA 1
ATOM 2936 C C . THR A 1 369 ? -18.367 -4.590 11.331 1.00 79.50 369 THR A C 1
ATOM 2938 O O . THR A 1 369 ? -17.915 -5.367 10.484 1.00 79.50 369 THR A O 1
ATOM 2941 N N . ALA A 1 370 ? -19.390 -3.768 11.076 1.00 82.06 370 ALA A N 1
ATOM 2942 C CA . ALA A 1 370 ? -20.020 -3.679 9.773 1.00 82.06 370 ALA A CA 1
ATOM 2943 C C . ALA A 1 370 ? -18.967 -3.299 8.716 1.00 82.06 370 ALA A C 1
ATOM 2945 O O . ALA A 1 370 ? -18.172 -2.379 8.933 1.00 82.06 370 ALA A O 1
ATOM 2946 N N . PRO A 1 371 ? -18.926 -4.005 7.573 1.00 85.75 371 PRO A N 1
ATOM 2947 C CA . PRO A 1 371 ? -17.944 -3.718 6.545 1.00 85.75 371 PRO A CA 1
ATOM 2948 C C . PRO A 1 371 ? -18.160 -2.314 5.983 1.00 85.75 371 PRO A C 1
ATOM 2950 O O . PRO A 1 371 ? -19.280 -1.933 5.652 1.00 85.75 371 PRO A O 1
ATOM 2953 N N . GLN A 1 372 ? -17.069 -1.571 5.813 1.00 85.50 372 GLN A N 1
ATOM 2954 C CA . GLN A 1 372 ? -17.083 -0.264 5.152 1.00 85.50 372 GLN A CA 1
ATOM 2955 C C . GLN A 1 372 ? -17.430 -0.389 3.662 1.00 85.50 372 GLN A C 1
ATOM 2957 O O . GLN A 1 372 ? -17.953 0.541 3.057 1.00 85.50 372 GLN A O 1
ATOM 2962 N N . LEU A 1 373 ? -17.111 -1.541 3.068 1.00 89.50 373 LEU A N 1
ATOM 2963 C CA . LEU A 1 373 ? -17.369 -1.881 1.675 1.00 89.50 373 LEU A CA 1
ATOM 2964 C C . LEU A 1 373 ? -17.402 -3.408 1.525 1.00 89.50 373 LEU A C 1
ATOM 2966 O O . LEU A 1 373 ? -16.697 -4.121 2.240 1.00 89.50 373 LEU A O 1
ATOM 2970 N N . ILE A 1 374 ? -18.186 -3.909 0.575 1.00 89.12 374 ILE A N 1
ATOM 2971 C CA . ILE A 1 374 ? -18.108 -5.295 0.103 1.00 89.12 374 ILE A CA 1
ATOM 2972 C C . ILE A 1 374 ? -17.592 -5.251 -1.335 1.00 89.12 374 ILE A C 1
ATOM 2974 O O . ILE A 1 374 ? -18.122 -4.498 -2.152 1.00 89.12 374 ILE A O 1
ATOM 2978 N N . THR A 1 375 ? -16.528 -5.999 -1.631 1.00 88.56 375 THR A N 1
ATOM 2979 C CA . THR A 1 375 ? -15.952 -6.052 -2.983 1.00 88.56 375 THR A CA 1
ATOM 2980 C C . THR A 1 375 ? -16.862 -6.835 -3.930 1.00 88.56 375 THR A C 1
ATOM 2982 O O . THR A 1 375 ? -17.720 -7.599 -3.488 1.00 88.56 375 THR A O 1
ATOM 2985 N N . GLU A 1 376 ? -16.655 -6.710 -5.245 1.00 85.94 376 GLU A N 1
ATOM 2986 C CA . GLU A 1 376 ? -17.406 -7.505 -6.236 1.00 85.94 376 GLU A CA 1
ATOM 2987 C C . GLU A 1 376 ? -17.241 -9.019 -6.033 1.00 85.94 376 GLU A C 1
ATOM 2989 O O . GLU A 1 376 ? -18.138 -9.796 -6.350 1.00 85.94 376 GLU A O 1
ATOM 2994 N N . ASN A 1 377 ? -16.116 -9.437 -5.446 1.00 85.88 377 ASN A N 1
ATOM 2995 C CA . ASN A 1 377 ? -15.826 -10.832 -5.121 1.00 85.88 377 ASN A CA 1
ATOM 2996 C C . ASN A 1 377 ? -16.401 -11.258 -3.750 1.00 85.88 377 ASN A C 1
ATOM 2998 O O . ASN A 1 377 ? -16.083 -12.339 -3.260 1.00 85.88 377 ASN A O 1
ATOM 3002 N N . GLY A 1 378 ? -17.217 -10.415 -3.105 1.00 86.44 378 GLY A N 1
ATOM 3003 C CA . GLY A 1 378 ? -17.892 -10.705 -1.835 1.00 86.44 378 GLY A CA 1
ATOM 3004 C C . GLY A 1 378 ? -17.032 -10.527 -0.579 1.00 86.44 378 GLY A C 1
ATOM 3005 O O . GLY A 1 378 ? -17.482 -10.868 0.515 1.00 86.44 378 GLY A O 1
ATOM 3006 N N . GLN A 1 379 ? -15.815 -9.990 -0.706 1.00 89.06 379 GLN A N 1
ATOM 3007 C CA . GLN A 1 379 ? -14.914 -9.789 0.432 1.00 89.06 379 GLN A CA 1
ATOM 3008 C C . GLN A 1 379 ? -15.315 -8.551 1.229 1.00 89.06 379 GLN A C 1
ATOM 3010 O O . GLN A 1 379 ? -15.664 -7.514 0.662 1.00 89.06 379 GLN A O 1
ATOM 3015 N N . LYS A 1 380 ? -15.228 -8.634 2.555 1.00 88.81 380 LYS A N 1
ATOM 3016 C CA . LYS A 1 380 ? -15.623 -7.556 3.465 1.00 88.81 380 LYS A CA 1
ATOM 3017 C C . LYS A 1 380 ? -14.435 -6.659 3.787 1.00 88.81 380 LYS A C 1
ATOM 3019 O O . LYS A 1 380 ? -13.472 -7.097 4.411 1.00 88.81 380 LYS A O 1
ATOM 3024 N N . VAL A 1 381 ? -14.514 -5.380 3.438 1.00 89.62 381 VAL A N 1
ATOM 3025 C CA . VAL A 1 381 ? -13.563 -4.360 3.898 1.00 89.62 381 VAL A CA 1
ATOM 3026 C C . VAL A 1 381 ? -13.899 -4.005 5.342 1.00 89.62 381 VAL A C 1
ATOM 3028 O O . VAL A 1 381 ? -14.784 -3.196 5.606 1.00 89.62 381 VAL A O 1
ATOM 3031 N N . THR A 1 382 ? -13.206 -4.622 6.297 1.00 81.44 382 THR A N 1
ATOM 3032 C CA . THR A 1 382 ? -13.484 -4.437 7.733 1.00 81.44 382 THR A CA 1
ATOM 3033 C C . THR A 1 382 ? -12.898 -3.138 8.282 1.00 81.44 382 THR A C 1
ATOM 3035 O O . THR A 1 382 ? -13.350 -2.627 9.298 1.00 81.44 382 THR A O 1
ATOM 3038 N N . SER A 1 383 ? -11.859 -2.604 7.641 1.00 83.19 383 SER A N 1
ATOM 3039 C CA . SER A 1 383 ? -11.284 -1.303 7.987 1.00 83.19 383 SER A CA 1
ATOM 3040 C C . SER A 1 383 ? -10.464 -0.778 6.821 1.00 83.19 383 SER A C 1
ATOM 3042 O O . SER A 1 383 ? -9.668 -1.544 6.277 1.00 83.19 383 SER A O 1
ATOM 3044 N N . ALA A 1 384 ? -10.571 0.504 6.499 1.00 88.19 384 ALA A N 1
ATOM 3045 C CA . ALA A 1 384 ? -9.724 1.164 5.520 1.00 88.19 384 ALA A CA 1
ATOM 3046 C C . ALA A 1 384 ? -9.488 2.612 5.933 1.00 88.19 384 ALA A C 1
ATOM 3048 O O . ALA A 1 384 ? -10.434 3.379 6.064 1.00 88.19 384 ALA A O 1
ATOM 3049 N N . ASN A 1 385 ? -8.233 2.975 6.183 1.00 87.38 385 ASN A N 1
ATOM 3050 C CA . ASN A 1 385 ? -7.894 4.287 6.720 1.00 87.38 385 ASN A CA 1
ATOM 3051 C C . ASN A 1 385 ? -6.570 4.798 6.149 1.00 87.38 385 ASN A C 1
ATOM 3053 O O . ASN A 1 385 ? -5.695 4.023 5.748 1.00 87.38 385 ASN A O 1
ATOM 3057 N N . LEU A 1 386 ? -6.419 6.120 6.172 1.00 90.88 386 LEU A N 1
ATOM 3058 C CA . LEU A 1 386 ? -5.131 6.775 6.007 1.00 90.88 386 LEU A CA 1
ATOM 3059 C C . LEU A 1 386 ? -4.382 6.804 7.333 1.00 90.88 386 LEU A C 1
ATOM 3061 O O . LEU A 1 386 ? -4.965 7.052 8.387 1.00 90.88 386 LEU A O 1
ATOM 3065 N N . TYR A 1 387 ? -3.075 6.605 7.266 1.00 89.44 387 TYR A N 1
ATOM 3066 C CA . TYR A 1 387 ? -2.186 6.871 8.384 1.00 89.44 387 TYR A CA 1
ATOM 3067 C C . TYR A 1 387 ? -0.918 7.561 7.891 1.00 89.44 387 TYR A C 1
ATOM 3069 O O . TYR A 1 387 ? -0.417 7.287 6.797 1.00 89.44 387 TYR A O 1
ATOM 3077 N N . GLU A 1 388 ? -0.403 8.475 8.703 1.00 88.75 388 GLU A N 1
ATOM 3078 C CA . GLU A 1 388 ? 0.862 9.139 8.428 1.00 88.75 388 GLU A CA 1
ATOM 3079 C C . GLU A 1 388 ? 2.033 8.226 8.810 1.00 88.75 388 GLU A C 1
ATOM 3081 O O . GLU A 1 388 ? 2.003 7.496 9.804 1.00 88.75 388 GLU A O 1
ATOM 3086 N N . SER A 1 389 ? 3.082 8.245 7.997 1.00 87.06 389 SER A N 1
ATOM 3087 C CA . SER A 1 389 ? 4.302 7.497 8.247 1.00 87.06 389 SER A CA 1
ATOM 3088 C C . SER A 1 389 ? 4.994 7.995 9.518 1.00 87.06 389 SER A C 1
ATOM 3090 O O . SER A 1 389 ? 5.414 9.152 9.563 1.00 87.06 389 SER A O 1
ATOM 3092 N N . PRO A 1 390 ? 5.289 7.121 10.497 1.00 79.50 390 PRO A N 1
ATOM 3093 C CA . PRO A 1 390 ? 6.044 7.525 11.684 1.00 79.50 390 PRO A CA 1
ATOM 3094 C C . PRO A 1 390 ? 7.506 7.880 11.363 1.00 79.50 390 PRO A C 1
ATOM 3096 O O . PRO A 1 390 ? 8.205 8.465 12.185 1.00 79.50 390 PRO A O 1
ATOM 3099 N N . LYS A 1 391 ? 7.993 7.503 10.171 1.00 84.88 391 LYS A N 1
ATOM 3100 C CA 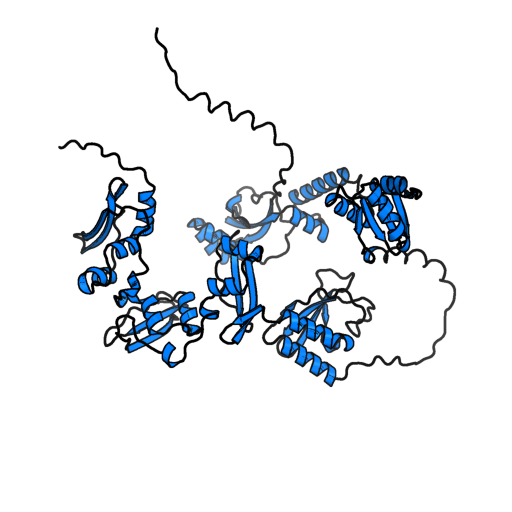. LYS A 1 391 ? 9.379 7.720 9.726 1.00 84.88 391 LYS A CA 1
ATOM 3101 C C . LYS A 1 391 ? 9.535 8.918 8.787 1.00 84.88 391 LYS A C 1
ATOM 3103 O O . LYS A 1 391 ? 10.659 9.362 8.575 1.00 84.88 391 LYS A O 1
ATOM 3108 N N . GLN A 1 392 ? 8.454 9.370 8.147 1.00 81.19 392 GLN A N 1
ATOM 3109 C CA . GLN A 1 392 ? 8.495 10.359 7.063 1.00 81.19 392 GLN A CA 1
ATOM 3110 C C . GLN A 1 392 ? 7.280 11.287 7.158 1.00 81.19 392 GLN A C 1
ATOM 3112 O O . GLN A 1 392 ? 6.195 10.930 6.713 1.00 81.19 392 GLN A O 1
ATOM 3117 N N . GLU A 1 393 ? 7.482 12.473 7.724 1.00 82.50 393 GLU A N 1
ATOM 3118 C CA . GLU A 1 393 ? 6.441 13.499 7.849 1.00 82.50 393 GLU A CA 1
ATOM 3119 C C . GLU A 1 393 ? 5.865 13.891 6.482 1.00 82.50 393 GLU A C 1
ATOM 3121 O O . GLU A 1 393 ? 6.589 13.977 5.487 1.00 82.50 393 GLU A O 1
ATOM 3126 N N . GLY A 1 394 ? 4.547 14.078 6.430 1.00 83.56 394 GLY A N 1
ATOM 3127 C CA . GLY A 1 394 ? 3.810 14.389 5.207 1.00 83.56 394 GLY A CA 1
ATOM 3128 C C . GLY A 1 394 ? 3.624 13.202 4.258 1.00 83.56 394 GLY A C 1
ATOM 3129 O O . GLY A 1 394 ? 2.956 13.342 3.232 1.00 83.56 394 GLY A O 1
ATOM 3130 N N . LYS A 1 395 ? 4.174 12.020 4.574 1.00 90.69 395 LYS A N 1
ATOM 3131 C CA . LYS A 1 395 ? 3.944 10.808 3.787 1.00 90.69 395 LYS A CA 1
ATOM 3132 C C . LYS A 1 395 ? 2.828 9.984 4.397 1.00 90.69 395 LYS A C 1
ATOM 3134 O 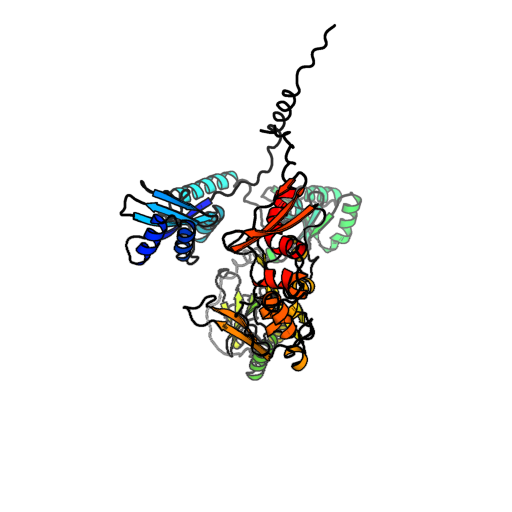O . LYS A 1 395 ? 2.979 9.427 5.480 1.00 90.69 395 LYS A O 1
ATOM 3139 N N . TYR A 1 396 ? 1.754 9.827 3.643 1.00 92.62 396 TYR A N 1
ATOM 3140 C CA . TYR A 1 396 ? 0.608 9.033 4.050 1.00 92.62 396 TYR A CA 1
ATOM 3141 C C . TYR A 1 396 ? 0.582 7.692 3.339 1.00 92.62 396 TYR A C 1
ATOM 3143 O O . TYR A 1 396 ? 1.028 7.543 2.196 1.00 92.62 396 TYR A O 1
ATOM 3151 N N . PHE A 1 397 ? 0.025 6.719 4.037 1.00 94.31 397 PHE A N 1
ATOM 3152 C CA . PHE A 1 397 ? -0.241 5.396 3.524 1.00 94.31 397 PHE A CA 1
ATOM 3153 C C . PHE A 1 397 ? -1.720 5.078 3.701 1.00 94.31 397 PHE A C 1
ATOM 3155 O O . PHE A 1 397 ? -2.310 5.351 4.745 1.00 94.31 397 PHE A O 1
ATOM 3162 N N . PHE A 1 398 ? -2.307 4.477 2.677 1.00 94.94 398 PHE A N 1
ATOM 3163 C CA . PHE A 1 398 ? -3.615 3.863 2.753 1.00 94.94 398 PHE A CA 1
ATOM 3164 C C . PHE A 1 398 ? -3.414 2.414 3.166 1.00 94.94 398 PHE A C 1
ATOM 3166 O O . PHE A 1 398 ? -2.614 1.697 2.560 1.00 94.94 398 PHE A O 1
ATOM 3173 N N . TYR A 1 399 ? -4.101 2.003 4.224 1.00 91.50 399 TYR A N 1
ATOM 3174 C CA . TYR A 1 399 ? -4.084 0.635 4.714 1.00 91.50 399 TYR A CA 1
ATOM 3175 C C . TYR A 1 399 ? -5.501 0.150 4.917 1.00 91.50 399 TYR A C 1
ATOM 3177 O O . TYR A 1 399 ? -6.335 0.843 5.503 1.00 91.50 399 TYR A O 1
ATOM 3185 N N . ALA A 1 400 ? -5.743 -1.072 4.462 1.00 90.62 400 ALA A N 1
ATOM 3186 C CA . ALA A 1 400 ? -7.028 -1.708 4.609 1.00 90.62 400 ALA A CA 1
ATOM 3187 C C . ALA A 1 400 ? -6.911 -3.163 5.057 1.00 90.62 400 ALA A C 1
ATOM 3189 O O . ALA A 1 400 ? -5.857 -3.796 4.959 1.00 90.62 400 ALA A O 1
ATOM 3190 N N . ARG A 1 401 ? -8.026 -3.686 5.560 1.00 87.44 401 ARG A N 1
ATOM 3191 C CA . ARG A 1 401 ? -8.202 -5.082 5.944 1.00 87.44 401 ARG A CA 1
ATOM 3192 C C . ARG A 1 401 ? -9.386 -5.664 5.182 1.00 87.44 401 ARG A C 1
ATOM 3194 O O . ARG A 1 401 ? -10.461 -5.067 5.188 1.00 87.44 401 ARG A O 1
ATOM 3201 N N . LEU A 1 402 ? -9.175 -6.816 4.556 1.00 86.56 402 LEU A N 1
ATOM 3202 C CA . LEU A 1 402 ? -10.194 -7.600 3.859 1.00 86.56 402 LEU A CA 1
ATOM 3203 C C . LEU A 1 402 ? -10.424 -8.900 4.616 1.00 86.56 402 LEU A C 1
ATOM 3205 O O . LEU A 1 402 ? -9.467 -9.625 4.876 1.00 86.56 402 LEU A O 1
ATOM 3209 N N . ASP A 1 403 ? -11.665 -9.164 5.015 1.00 82.12 403 ASP A N 1
ATOM 3210 C CA . ASP A 1 403 ? -12.051 -10.320 5.837 1.00 82.12 403 ASP A CA 1
ATOM 3211 C C . ASP A 1 403 ? -11.191 -10.446 7.113 1.00 82.12 403 ASP A C 1
ATOM 3213 O O . ASP A 1 403 ? -10.845 -11.529 7.589 1.00 82.12 403 ASP A O 1
ATOM 3217 N N . GLY A 1 404 ? -10.792 -9.292 7.659 1.00 73.19 404 GLY A N 1
ATOM 3218 C CA . GLY A 1 404 ? -9.893 -9.187 8.803 1.00 73.19 404 GLY A CA 1
ATOM 3219 C C . GLY A 1 404 ? -8.409 -9.418 8.491 1.00 73.19 404 GLY A C 1
ATOM 3220 O O . GLY A 1 404 ? -7.596 -9.278 9.402 1.00 73.19 404 GLY A O 1
ATOM 3221 N N . VAL A 1 405 ? -8.010 -9.699 7.248 1.00 79.81 405 VAL A N 1
ATOM 3222 C CA . VAL A 1 405 ? -6.607 -9.822 6.815 1.00 79.81 405 VAL A CA 1
ATOM 3223 C C . VAL A 1 405 ? -6.072 -8.468 6.358 1.00 79.81 405 VAL A C 1
ATOM 3225 O O . VAL A 1 405 ? -6.639 -7.824 5.480 1.00 79.81 405 VAL A O 1
ATOM 3228 N N . GLY A 1 406 ? -4.962 -8.024 6.950 1.00 84.56 406 GLY A N 1
ATOM 3229 C CA . GLY A 1 406 ? -4.320 -6.759 6.587 1.00 84.56 406 GLY A CA 1
ATOM 3230 C C . GLY A 1 406 ? -3.636 -6.804 5.225 1.00 84.56 406 GLY A C 1
ATOM 3231 O O . GLY A 1 406 ? -2.856 -7.715 4.956 1.00 84.56 406 GLY A O 1
ATOM 3232 N N . LEU A 1 407 ? -3.891 -5.791 4.399 1.00 87.81 407 LEU A N 1
ATOM 3233 C CA . LEU A 1 407 ? -3.223 -5.596 3.116 1.00 87.81 407 LEU A CA 1
ATOM 3234 C C . LEU A 1 407 ? -1.887 -4.874 3.282 1.00 87.81 407 LEU A C 1
ATOM 3236 O O . LEU A 1 407 ? -1.629 -4.215 4.289 1.00 87.81 407 LEU A O 1
ATOM 3240 N N . HIS A 1 408 ? -1.030 -4.966 2.267 1.00 85.38 408 HIS A N 1
ATOM 3241 C CA . HIS A 1 408 ? 0.193 -4.174 2.242 1.00 85.38 408 HIS A CA 1
ATOM 3242 C C . HIS A 1 408 ? -0.155 -2.679 2.125 1.00 85.38 408 HIS A C 1
ATOM 3244 O O . HIS A 1 408 ? -0.888 -2.316 1.202 1.00 85.38 408 HIS A O 1
ATOM 3250 N N . PRO A 1 409 ? 0.346 -1.798 3.006 1.00 91.25 409 PRO A N 1
ATOM 3251 C CA . PRO A 1 409 ? 0.059 -0.371 2.912 1.00 91.25 409 PRO A CA 1
ATOM 3252 C C . PRO A 1 409 ? 0.566 0.252 1.608 1.00 91.25 409 PRO A C 1
ATOM 3254 O O . PRO A 1 409 ? 1.689 -0.018 1.182 1.00 91.25 409 PRO A O 1
ATOM 3257 N N . LYS A 1 410 ? -0.231 1.121 0.984 1.00 91.81 410 LYS A N 1
ATOM 3258 C CA . LYS A 1 410 ? 0.133 1.795 -0.274 1.00 91.81 410 LYS A CA 1
ATOM 3259 C C . LYS A 1 410 ? 0.380 3.272 -0.014 1.00 91.81 410 LYS A C 1
ATOM 3261 O O . LYS A 1 410 ? -0.415 3.918 0.657 1.00 91.81 410 LYS A O 1
ATOM 3266 N N . ALA A 1 411 ? 1.493 3.805 -0.514 1.00 93.19 411 ALA A N 1
ATOM 3267 C CA . ALA A 1 411 ? 1.793 5.228 -0.381 1.00 93.19 411 ALA A CA 1
ATOM 3268 C C . ALA A 1 411 ? 0.779 6.056 -1.182 1.00 93.19 411 ALA A C 1
ATOM 3270 O O . ALA A 1 411 ? 0.498 5.738 -2.337 1.00 93.19 411 ALA A O 1
ATOM 3271 N N . VAL A 1 412 ? 0.260 7.116 -0.568 1.00 94.69 412 VAL A N 1
ATOM 3272 C CA . VAL A 1 412 ? -0.840 7.927 -1.104 1.00 94.69 412 VAL A CA 1
ATOM 3273 C C . VAL A 1 412 ? -0.306 9.261 -1.588 1.00 94.69 412 VAL A C 1
ATOM 3275 O O . VAL A 1 412 ? 0.560 9.869 -0.955 1.00 94.69 412 VAL A O 1
ATOM 3278 N N . LYS A 1 413 ? -0.814 9.719 -2.731 1.00 94.50 413 LYS A N 1
ATOM 3279 C CA . LYS A 1 413 ? -0.477 11.035 -3.274 1.00 94.50 413 LYS A CA 1
ATOM 3280 C C . LYS A 1 413 ? -1.062 12.135 -2.378 1.00 94.50 413 LYS A C 1
ATOM 3282 O O . LYS A 1 413 ? -2.210 11.993 -1.964 1.00 94.50 413 LYS A O 1
ATOM 3287 N N . PRO A 1 414 ? -0.348 13.248 -2.132 1.00 93.19 414 PRO A N 1
ATOM 3288 C CA . PRO A 1 414 ? -0.838 14.323 -1.264 1.00 93.19 414 PRO A CA 1
ATOM 3289 C C . PRO A 1 414 ? -2.238 14.841 -1.627 1.00 93.19 414 PRO A C 1
ATOM 3291 O O . PRO A 1 414 ? -3.042 15.080 -0.733 1.00 93.19 414 PRO A O 1
ATOM 3294 N N . GLN A 1 415 ? -2.560 14.937 -2.922 1.00 93.50 415 GLN A N 1
ATOM 3295 C CA . GLN A 1 415 ? -3.884 15.375 -3.382 1.00 93.50 415 GLN A CA 1
ATOM 3296 C C . GLN A 1 415 ? -5.005 14.430 -2.927 1.00 93.50 415 GLN A C 1
ATOM 3298 O O . GLN A 1 415 ? -6.077 14.879 -2.539 1.00 93.50 415 GLN A O 1
ATOM 3303 N N . ASP A 1 416 ? -4.748 13.121 -2.936 1.00 95.50 416 ASP A N 1
ATOM 3304 C CA . ASP A 1 416 ? -5.742 12.123 -2.531 1.00 95.50 416 ASP A CA 1
ATOM 3305 C C . ASP A 1 416 ? -5.881 12.047 -1.011 1.00 95.50 416 ASP A C 1
ATOM 3307 O O . ASP A 1 416 ? -6.961 11.750 -0.512 1.00 95.50 416 ASP A O 1
ATOM 3311 N N . VAL A 1 417 ? -4.805 12.343 -0.269 1.00 92.81 417 VAL A N 1
ATOM 3312 C CA . VAL A 1 417 ? -4.871 12.507 1.191 1.00 92.81 417 VAL A CA 1
ATOM 3313 C C . VAL A 1 417 ? -5.824 13.640 1.534 1.00 92.81 417 VAL A C 1
ATOM 3315 O O . VAL A 1 417 ? -6.726 13.455 2.345 1.00 92.81 417 VAL A O 1
ATOM 3318 N N . GLU A 1 418 ? -5.637 14.801 0.906 1.00 92.25 418 GLU A N 1
ATOM 3319 C CA . GLU A 1 418 ? -6.468 15.976 1.148 1.00 92.25 418 GLU A CA 1
ATOM 3320 C C . GLU A 1 418 ? -7.933 15.715 0.777 1.00 92.25 418 GLU A C 1
ATOM 3322 O O . GLU A 1 418 ? -8.818 15.966 1.595 1.00 92.25 418 GLU A O 1
ATOM 3327 N N . ALA A 1 419 ? -8.185 15.138 -0.403 1.00 93.94 419 ALA A N 1
ATOM 3328 C CA . ALA A 1 419 ? -9.531 14.792 -0.856 1.00 93.94 419 ALA A CA 1
ATOM 3329 C C . ALA A 1 419 ? -10.216 13.773 0.074 1.00 93.94 419 ALA A C 1
ATOM 3331 O O . ALA A 1 419 ? -11.388 13.928 0.412 1.00 93.94 419 ALA A O 1
ATOM 3332 N N . PHE A 1 420 ? -9.494 12.754 0.550 1.00 91.50 420 PHE A N 1
ATOM 3333 C CA . PHE A 1 420 ? -10.047 11.773 1.488 1.00 91.50 420 PHE A CA 1
ATOM 3334 C C . PHE A 1 420 ? -10.342 12.388 2.865 1.00 91.50 420 PHE A C 1
ATOM 3336 O O . PHE A 1 420 ? -11.396 12.131 3.441 1.00 91.50 420 PHE A O 1
ATOM 3343 N N . MET A 1 421 ? -9.455 13.247 3.385 1.00 87.38 421 MET A N 1
ATOM 3344 C CA . MET A 1 421 ? -9.673 13.952 4.659 1.00 87.38 421 MET A CA 1
ATOM 3345 C C . MET A 1 421 ? -10.861 14.922 4.591 1.00 87.38 421 MET A C 1
ATOM 3347 O O . MET A 1 421 ? -11.576 15.086 5.578 1.00 87.38 421 MET A O 1
ATOM 3351 N N . LYS A 1 422 ? -11.101 15.532 3.424 1.00 91.81 422 LYS A N 1
ATOM 3352 C CA . LYS A 1 422 ? -12.277 16.369 3.137 1.00 91.81 422 LYS A CA 1
ATOM 3353 C C . LYS A 1 422 ? -13.544 15.569 2.815 1.00 91.81 422 LYS A C 1
ATOM 3355 O O . LYS A 1 422 ? -14.579 16.176 2.571 1.00 91.81 422 LYS A O 1
ATOM 3360 N N . GLN A 1 423 ? -13.472 14.235 2.820 1.00 89.44 423 GLN A N 1
ATOM 3361 C CA . GLN A 1 423 ? -14.560 13.331 2.421 1.00 89.44 423 GLN A CA 1
ATOM 3362 C C . GLN A 1 423 ? -15.030 13.514 0.964 1.00 89.44 423 GLN A C 1
ATOM 3364 O O . GLN A 1 423 ? -16.116 13.072 0.601 1.00 89.44 423 GLN A O 1
ATOM 3369 N N . GLU A 1 424 ? -14.207 14.130 0.113 1.00 93.44 424 GLU A N 1
ATOM 3370 C CA . GLU A 1 424 ? -14.433 14.225 -1.335 1.00 93.44 424 GLU A CA 1
ATOM 3371 C C . GLU A 1 424 ? -14.101 12.899 -2.035 1.00 93.44 424 GLU A C 1
ATOM 3373 O O . GLU A 1 424 ? -14.700 12.569 -3.056 1.00 93.44 424 GLU A O 1
ATOM 3378 N N . LEU A 1 425 ? -13.157 12.132 -1.475 1.00 92.62 425 LEU A N 1
ATOM 3379 C CA . LEU A 1 425 ? -12.836 10.776 -1.911 1.00 92.62 425 LEU A CA 1
ATOM 3380 C C . LEU A 1 425 ? -13.415 9.754 -0.931 1.00 92.62 425 LEU A C 1
ATOM 3382 O O . LEU A 1 425 ? -13.124 9.800 0.266 1.00 92.62 425 LEU A O 1
ATOM 3386 N N . SER A 1 426 ? -14.193 8.796 -1.433 1.00 93.06 426 SER A N 1
ATOM 3387 C CA . SER A 1 426 ? -14.733 7.715 -0.608 1.00 93.06 426 SER A CA 1
ATOM 3388 C C . SER A 1 426 ? -13.711 6.591 -0.385 1.00 93.06 426 SER A C 1
ATOM 3390 O O . SER A 1 426 ? -12.692 6.477 -1.071 1.00 93.06 426 SER A O 1
ATOM 3392 N N . VAL A 1 427 ? -14.006 5.688 0.559 1.00 90.69 427 VAL A N 1
ATOM 3393 C CA . VAL A 1 427 ? -13.225 4.450 0.753 1.00 90.69 427 VAL A CA 1
ATOM 3394 C C . VAL A 1 427 ? -13.198 3.608 -0.525 1.00 90.69 427 VAL A C 1
ATOM 3396 O O . VAL A 1 427 ? -12.164 3.022 -0.844 1.00 90.69 427 VAL A O 1
ATOM 3399 N N . LYS A 1 428 ? -14.305 3.572 -1.277 1.00 93.44 428 LYS A N 1
ATOM 3400 C CA . LYS A 1 428 ? -14.394 2.842 -2.544 1.00 93.44 428 LYS A CA 1
ATOM 3401 C C . LYS A 1 428 ? -13.424 3.417 -3.579 1.00 93.44 428 LYS A C 1
ATOM 3403 O O . LYS A 1 428 ? -12.642 2.662 -4.148 1.00 93.44 428 LYS A O 1
ATOM 3408 N N . ASP A 1 429 ? -13.401 4.738 -3.735 1.00 94.31 429 ASP A N 1
ATOM 3409 C CA . ASP A 1 429 ? -12.499 5.424 -4.671 1.00 94.31 429 ASP A CA 1
ATOM 3410 C C . ASP A 1 429 ? -11.023 5.199 -4.300 1.00 94.31 429 ASP A C 1
ATOM 3412 O O . ASP A 1 429 ? -10.176 4.936 -5.157 1.00 94.31 429 ASP A O 1
ATOM 3416 N N . MET A 1 430 ? -10.705 5.231 -2.999 1.00 94.62 430 MET A N 1
ATOM 3417 C CA . MET A 1 430 ? -9.365 4.894 -2.510 1.00 94.62 430 MET A CA 1
ATOM 3418 C C . MET A 1 430 ? -8.981 3.449 -2.850 1.00 94.62 430 MET A C 1
ATOM 3420 O O . MET A 1 430 ? -7.845 3.188 -3.251 1.00 94.62 430 MET A O 1
ATOM 3424 N N . PHE A 1 431 ? -9.912 2.503 -2.720 1.00 94.06 431 PHE A N 1
ATOM 3425 C CA . PHE A 1 431 ? -9.691 1.108 -3.098 1.00 94.06 431 PHE A CA 1
ATOM 3426 C C . PHE A 1 431 ? -9.454 0.942 -4.596 1.00 94.06 431 PHE A C 1
ATOM 3428 O O . PHE A 1 431 ? -8.492 0.282 -4.979 1.00 94.06 431 PHE A O 1
ATOM 3435 N N . GLU A 1 432 ? -10.269 1.568 -5.441 1.00 93.12 432 GLU A N 1
ATOM 3436 C CA . GLU A 1 432 ? -10.100 1.520 -6.897 1.00 93.12 432 GLU A CA 1
ATOM 3437 C C . GLU A 1 432 ? -8.734 2.071 -7.329 1.00 93.12 432 GLU A C 1
ATOM 3439 O O . GLU A 1 432 ? -8.106 1.543 -8.247 1.00 93.12 432 GLU A O 1
ATOM 3444 N N . LYS A 1 433 ? -8.227 3.089 -6.626 1.00 94.56 433 LYS A N 1
ATOM 3445 C CA . LYS A 1 433 ? -6.953 3.734 -6.953 1.00 94.56 433 LYS A CA 1
ATOM 3446 C C . LYS A 1 433 ? -5.721 3.006 -6.412 1.00 94.56 433 LYS A C 1
ATOM 3448 O O . LYS A 1 433 ? -4.713 2.916 -7.112 1.00 94.56 433 LYS A O 1
ATOM 3453 N N . TYR A 1 434 ? -5.776 2.515 -5.174 1.00 94.00 434 TYR A N 1
ATOM 3454 C CA . TYR A 1 434 ? -4.607 1.987 -4.456 1.00 94.00 434 TYR A CA 1
ATOM 3455 C C . TYR A 1 434 ? -4.612 0.461 -4.290 1.00 94.00 434 TYR A C 1
ATOM 3457 O O . TYR A 1 434 ? -3.547 -0.142 -4.161 1.00 94.00 434 TYR A O 1
ATOM 3465 N N . TYR A 1 435 ? -5.781 -0.177 -4.354 1.00 93.25 435 TYR A N 1
ATOM 3466 C CA . TYR A 1 435 ? -5.958 -1.631 -4.321 1.00 93.25 435 TYR A CA 1
ATOM 3467 C C . TYR A 1 435 ? -6.830 -2.126 -5.491 1.00 93.25 435 TYR A C 1
ATOM 3469 O O . TYR A 1 435 ? -7.791 -2.867 -5.267 1.00 93.25 435 TYR A O 1
ATOM 3477 N N . PRO A 1 436 ? -6.510 -1.765 -6.749 1.00 93.31 436 PRO A N 1
ATOM 3478 C CA . PRO A 1 436 ? -7.389 -2.018 -7.893 1.00 93.31 436 PRO A CA 1
ATOM 3479 C C . PRO A 1 436 ? -7.727 -3.503 -8.072 1.00 93.31 436 PRO A C 1
ATOM 3481 O O . PRO A 1 436 ? -8.845 -3.851 -8.438 1.00 93.31 436 PRO A O 1
ATOM 3484 N N . THR A 1 437 ? -6.794 -4.405 -7.758 1.00 93.31 437 THR A N 1
ATOM 3485 C CA . THR A 1 437 ? -7.008 -5.855 -7.883 1.00 93.31 437 THR A CA 1
ATOM 3486 C C . THR A 1 437 ? -8.005 -6.401 -6.864 1.00 93.31 437 THR A C 1
ATOM 3488 O O . THR A 1 437 ? -8.634 -7.420 -7.119 1.00 93.31 437 THR A O 1
ATOM 3491 N N . LYS A 1 438 ? -8.203 -5.720 -5.730 1.00 91.12 438 LYS A N 1
ATOM 3492 C CA . LYS A 1 438 ? -9.219 -6.100 -4.739 1.00 91.12 438 LYS A CA 1
ATOM 3493 C C . LYS A 1 438 ? -10.629 -5.699 -5.171 1.00 91.12 438 LYS A C 1
ATOM 3495 O O . LYS A 1 438 ? -11.596 -6.281 -4.690 1.00 91.12 438 LYS A O 1
ATOM 3500 N N . MET A 1 439 ? -10.729 -4.719 -6.068 1.00 91.81 439 MET A N 1
ATOM 3501 C CA . MET A 1 439 ? -11.987 -4.263 -6.663 1.00 91.81 439 MET A CA 1
ATOM 3502 C C . MET A 1 439 ? -12.303 -4.966 -7.982 1.00 91.81 439 MET A C 1
ATOM 3504 O O . MET A 1 439 ? -13.460 -5.018 -8.377 1.00 91.81 439 MET A O 1
ATOM 3508 N N . ALA A 1 440 ? -11.293 -5.513 -8.658 1.00 91.69 440 ALA A N 1
ATOM 3509 C CA . ALA A 1 440 ? -11.470 -6.191 -9.929 1.00 91.69 440 ALA A CA 1
ATOM 3510 C C . ALA A 1 440 ? -12.116 -7.574 -9.765 1.00 91.69 440 ALA A C 1
ATOM 3512 O O . ALA A 1 440 ? -11.790 -8.343 -8.854 1.00 91.69 440 ALA A O 1
ATOM 3513 N N . LYS A 1 441 ? -12.979 -7.917 -10.721 1.00 91.88 441 LYS A N 1
ATOM 3514 C CA . LYS A 1 441 ? -13.561 -9.251 -10.840 1.00 91.88 441 LYS A CA 1
ATOM 3515 C C . LYS A 1 441 ? -12.471 -10.317 -10.950 1.00 91.88 441 LYS A C 1
ATOM 3517 O O . LYS A 1 441 ? -11.578 -10.234 -11.798 1.00 91.88 441 LYS A O 1
ATOM 3522 N N . GLN A 1 442 ? -12.579 -11.342 -10.113 1.00 94.12 442 GLN A N 1
ATOM 3523 C CA . GLN A 1 442 ? -11.699 -12.497 -10.174 1.00 94.12 442 GLN A CA 1
ATOM 3524 C C . GLN A 1 442 ? -11.959 -13.315 -11.450 1.00 94.12 442 GLN A C 1
ATOM 3526 O O . GLN A 1 442 ? -13.104 -13.624 -11.789 1.00 94.12 442 GLN A O 1
ATOM 3531 N N . LEU A 1 443 ? -10.887 -13.684 -12.151 1.00 95.88 443 LEU A N 1
ATOM 3532 C CA . LEU A 1 443 ? -10.958 -14.551 -13.322 1.00 95.88 443 LEU A CA 1
ATOM 3533 C C . LEU A 1 443 ? -11.288 -15.991 -12.922 1.00 95.88 443 LEU A C 1
ATOM 3535 O O . LEU A 1 443 ? -10.862 -16.489 -11.872 1.00 95.88 443 LEU A O 1
ATOM 3539 N N . GLY A 1 444 ? -12.003 -16.685 -13.809 1.00 96.44 444 GLY A N 1
ATOM 3540 C CA . GLY A 1 444 ? -12.163 -18.131 -13.722 1.00 96.44 444 GLY A CA 1
ATOM 3541 C C . GLY A 1 444 ? -10.807 -18.837 -13.782 1.00 96.44 444 GLY A C 1
ATOM 3542 O O . GLY A 1 444 ? -9.818 -18.285 -14.265 1.00 96.44 444 GLY A O 1
ATOM 3543 N N . LYS A 1 445 ? -10.742 -20.078 -13.285 1.00 96.06 445 LYS A N 1
ATOM 3544 C CA . LYS A 1 445 ? -9.482 -20.837 -13.232 1.00 96.06 445 LYS A CA 1
ATOM 3545 C C . LYS A 1 445 ? -8.820 -20.959 -14.610 1.00 96.06 445 LYS A C 1
ATOM 3547 O O . LYS A 1 445 ? -7.617 -20.757 -14.707 1.00 96.06 445 LYS A O 1
ATOM 3552 N N . GLU A 1 446 ? -9.598 -21.249 -15.651 1.00 96.56 446 GLU A N 1
ATOM 3553 C CA . GLU A 1 446 ? -9.095 -21.402 -17.023 1.00 96.56 446 GLU A CA 1
ATOM 3554 C C . GLU A 1 446 ? -8.550 -20.084 -17.587 1.00 96.56 446 GLU A C 1
ATOM 3556 O O . GLU A 1 446 ? -7.425 -20.046 -18.085 1.00 96.56 446 GLU A O 1
ATOM 3561 N N . ASP A 1 447 ? -9.293 -18.987 -17.422 1.00 97.25 447 ASP A N 1
ATOM 3562 C CA . ASP A 1 447 ? -8.869 -17.654 -17.865 1.00 97.25 447 ASP A CA 1
ATOM 3563 C C . ASP A 1 447 ? -7.600 -17.189 -17.141 1.00 97.25 447 ASP A C 1
ATOM 3565 O O . ASP A 1 447 ? -6.693 -16.621 -17.751 1.00 97.25 447 ASP A O 1
ATOM 3569 N N . PHE A 1 448 ? -7.509 -17.461 -15.836 1.00 97.81 448 PHE A N 1
ATOM 3570 C CA . PHE A 1 448 ? -6.319 -17.173 -15.044 1.00 97.81 448 PHE A CA 1
ATOM 3571 C C . PHE A 1 448 ? -5.117 -18.018 -15.486 1.00 97.81 448 PHE A C 1
ATOM 3573 O O . PHE A 1 448 ? -4.007 -17.498 -15.620 1.00 97.81 448 PHE A O 1
ATOM 3580 N N . ASP A 1 449 ? -5.328 -19.317 -15.713 1.00 97.62 449 ASP A N 1
ATOM 3581 C CA . ASP A 1 449 ? -4.269 -20.256 -16.080 1.00 97.62 449 ASP A CA 1
ATOM 3582 C C . ASP A 1 449 ? -3.783 -20.087 -17.530 1.00 97.62 449 ASP A C 1
ATOM 3584 O O . ASP A 1 449 ? -2.706 -20.590 -17.853 1.00 97.62 449 ASP A O 1
ATOM 3588 N N . SER A 1 450 ? -4.511 -19.337 -18.366 1.00 97.94 450 SER A N 1
ATOM 3589 C CA . SER A 1 450 ? -4.132 -19.023 -19.745 1.00 97.94 450 SER A CA 1
ATOM 3590 C C . SER A 1 450 ? -2.712 -18.454 -19.849 1.00 97.94 450 SER A C 1
ATOM 3592 O O . SER A 1 450 ? -2.359 -17.450 -19.218 1.00 97.94 450 SER A O 1
ATOM 3594 N N . LEU A 1 451 ? -1.899 -19.102 -20.686 1.00 97.44 451 LEU A N 1
ATOM 3595 C CA . LEU A 1 451 ? -0.503 -18.754 -20.965 1.00 97.44 451 LEU A CA 1
ATOM 3596 C C . LEU A 1 451 ? -0.329 -17.982 -22.280 1.00 97.44 451 LEU A C 1
ATOM 3598 O O . LEU A 1 451 ? 0.804 -17.714 -22.690 1.00 97.44 451 LEU A O 1
ATOM 3602 N N . LYS A 1 452 ? -1.442 -17.624 -22.928 1.00 96.94 452 LYS A N 1
ATOM 3603 C CA . LYS A 1 452 ? -1.464 -16.883 -24.189 1.00 96.94 452 LYS A CA 1
ATOM 3604 C C . LYS A 1 452 ? -0.978 -15.451 -24.002 1.00 96.94 452 LYS A C 1
ATOM 3606 O O . LYS A 1 452 ? -1.354 -14.775 -23.043 1.00 96.94 452 LYS A O 1
ATOM 3611 N N . LEU A 1 453 ? -0.169 -15.011 -24.953 1.00 96.19 453 LEU A N 1
ATOM 3612 C CA . LEU A 1 453 ? 0.405 -13.679 -25.047 1.00 96.19 453 LEU A CA 1
ATOM 3613 C C . LEU A 1 453 ? -0.309 -12.864 -26.137 1.00 96.19 453 LEU A C 1
ATOM 3615 O O . LEU A 1 453 ? -1.009 -13.398 -27.001 1.00 96.19 453 LEU A O 1
ATOM 3619 N N . SER A 1 454 ? -0.112 -11.552 -26.110 1.00 92.62 454 SER A N 1
ATOM 3620 C CA . SER A 1 454 ? -0.729 -10.568 -27.000 1.00 92.62 454 SER A CA 1
ATOM 3621 C C . SER A 1 454 ? -0.276 -10.673 -28.454 1.00 92.62 454 SER A C 1
ATOM 3623 O O . SER A 1 454 ? -0.992 -10.229 -29.348 1.00 92.62 454 SER A O 1
ATOM 3625 N N . ASP A 1 455 ? 0.878 -11.285 -28.713 1.00 91.06 455 ASP A N 1
ATOM 3626 C CA . ASP A 1 455 ? 1.376 -11.587 -30.057 1.00 91.06 455 ASP A CA 1
ATOM 3627 C C . ASP A 1 455 ? 0.832 -12.915 -30.619 1.00 91.06 455 ASP A C 1
ATOM 3629 O O . ASP A 1 455 ? 1.207 -13.321 -31.719 1.00 91.06 455 ASP A O 1
ATOM 3633 N N . GLY A 1 456 ? -0.053 -13.588 -29.876 1.00 91.75 456 GLY A N 1
ATOM 3634 C CA . GLY A 1 456 ? -0.644 -14.875 -30.234 1.00 91.75 456 GLY A CA 1
ATOM 3635 C C . GLY A 1 456 ? 0.212 -16.087 -29.861 1.00 91.75 456 GLY A C 1
ATOM 3636 O O . GLY A 1 456 ? -0.269 -17.212 -29.992 1.00 91.75 456 GLY A O 1
ATOM 3637 N N . ASN A 1 457 ? 1.441 -15.888 -29.373 1.00 93.25 457 ASN A N 1
ATOM 3638 C CA . ASN A 1 457 ? 2.265 -16.978 -28.862 1.00 93.25 457 ASN A CA 1
ATOM 3639 C C . ASN A 1 457 ? 1.784 -17.431 -27.478 1.00 93.25 457 ASN A C 1
ATOM 3641 O O . ASN A 1 457 ? 1.017 -16.751 -26.797 1.00 93.25 457 ASN A O 1
ATOM 3645 N N . GLU A 1 458 ? 2.252 -18.596 -27.041 1.00 95.94 458 GLU A N 1
ATOM 3646 C CA . GLU A 1 458 ? 1.878 -19.173 -25.754 1.00 95.94 458 GLU A CA 1
ATOM 3647 C C . GLU A 1 458 ? 3.114 -19.671 -25.004 1.00 95.94 458 GLU A C 1
ATOM 3649 O O . GLU A 1 458 ? 4.011 -20.299 -25.575 1.00 95.94 458 GLU A O 1
ATOM 3654 N N . LEU A 1 459 ? 3.172 -19.372 -23.705 1.00 97.19 459 LEU A N 1
ATOM 3655 C CA . LEU A 1 459 ? 4.222 -19.903 -22.843 1.00 97.19 459 LEU A CA 1
ATOM 3656 C C . LEU A 1 459 ? 3.999 -21.398 -22.619 1.00 97.19 459 LEU A C 1
ATOM 3658 O O . LEU A 1 459 ? 2.881 -21.857 -22.418 1.00 97.19 459 LEU A O 1
ATOM 3662 N N . THR A 1 460 ? 5.084 -22.163 -22.561 1.00 97.31 460 THR A N 1
ATOM 3663 C CA . THR A 1 460 ? 5.025 -23.585 -22.195 1.00 97.31 460 THR A CA 1
ATOM 3664 C C . THR A 1 460 ? 5.062 -23.782 -20.686 1.00 97.31 460 THR A C 1
ATOM 3666 O O . THR A 1 460 ? 4.621 -24.811 -20.174 1.00 97.31 460 THR A O 1
ATOM 3669 N N . LYS A 1 461 ? 5.599 -22.804 -19.947 1.00 97.25 461 LYS A N 1
ATOM 3670 C CA . LYS A 1 461 ? 5.683 -22.861 -18.490 1.00 97.25 461 LYS A CA 1
ATOM 3671 C C . LYS A 1 461 ? 5.627 -21.478 -17.880 1.00 97.25 461 LYS A C 1
ATOM 3673 O O . LYS A 1 461 ? 6.251 -20.545 -18.375 1.00 97.25 461 LYS A O 1
ATOM 3678 N N . PHE A 1 462 ? 4.954 -21.396 -16.742 1.00 97.62 462 PHE A N 1
ATOM 3679 C CA . PHE A 1 462 ? 4.886 -20.212 -15.902 1.00 97.62 462 PHE A CA 1
ATOM 3680 C C . PHE A 1 462 ? 4.957 -20.641 -14.440 1.00 97.62 462 PHE A C 1
ATOM 3682 O O . PHE A 1 462 ? 4.212 -21.523 -14.004 1.00 97.62 462 PHE A O 1
ATOM 3689 N N . ARG A 1 463 ? 5.843 -20.020 -13.661 1.00 96.94 463 ARG A N 1
ATOM 3690 C CA . ARG A 1 463 ? 5.967 -20.274 -12.227 1.00 96.94 463 ARG A CA 1
ATOM 3691 C C . ARG A 1 463 ? 6.329 -19.001 -11.481 1.00 96.94 463 ARG A C 1
ATOM 3693 O O . ARG A 1 463 ? 7.343 -18.382 -11.776 1.00 96.94 463 ARG A O 1
ATOM 3700 N N . VAL A 1 464 ? 5.559 -18.698 -10.442 1.00 97.12 464 VAL A N 1
ATOM 3701 C CA . VAL A 1 464 ? 5.922 -17.710 -9.420 1.00 97.12 464 VAL A CA 1
ATOM 3702 C C . VAL A 1 464 ? 6.431 -18.456 -8.190 1.00 97.12 464 VAL A C 1
ATOM 3704 O O . VAL A 1 464 ? 5.798 -19.409 -7.731 1.00 97.12 464 VAL A O 1
ATOM 3707 N N . TYR A 1 465 ? 7.595 -18.072 -7.671 1.00 95.12 465 TYR A N 1
ATOM 3708 C CA . TYR A 1 465 ? 8.175 -18.675 -6.469 1.00 95.12 465 TYR A CA 1
ATOM 3709 C C . TYR A 1 465 ? 8.977 -17.654 -5.664 1.00 95.12 465 TYR A C 1
ATOM 3711 O O . TYR A 1 465 ? 9.532 -16.716 -6.222 1.00 95.12 465 TYR A O 1
ATOM 3719 N N . LYS A 1 466 ? 9.068 -17.850 -4.346 1.00 95.06 466 LYS A N 1
ATOM 3720 C CA . LYS A 1 466 ? 9.912 -17.026 -3.471 1.00 95.06 466 LYS A CA 1
ATOM 3721 C C . LYS A 1 466 ? 11.350 -17.548 -3.488 1.00 95.06 466 LYS A C 1
ATOM 3723 O O . LYS A 1 466 ? 11.551 -18.741 -3.249 1.00 95.06 466 LYS A O 1
ATOM 3728 N N . GLN A 1 467 ? 12.338 -16.693 -3.745 1.00 94.69 467 GLN A N 1
ATOM 3729 C CA . GLN A 1 467 ? 13.751 -17.054 -3.632 1.00 94.69 467 GLN A CA 1
ATOM 3730 C C . GLN A 1 467 ? 14.100 -17.280 -2.159 1.00 94.69 467 GLN A C 1
ATOM 3732 O O . GLN A 1 467 ? 13.958 -16.380 -1.335 1.00 94.69 467 GLN A O 1
ATOM 3737 N N . ARG A 1 468 ? 14.543 -18.494 -1.827 1.00 94.19 468 ARG A N 1
ATOM 3738 C CA . ARG A 1 468 ? 14.889 -18.892 -0.451 1.00 94.19 468 ARG A CA 1
ATOM 3739 C C . ARG A 1 468 ? 16.377 -19.153 -0.247 1.00 94.19 468 ARG A C 1
ATOM 3741 O O . ARG A 1 468 ? 16.7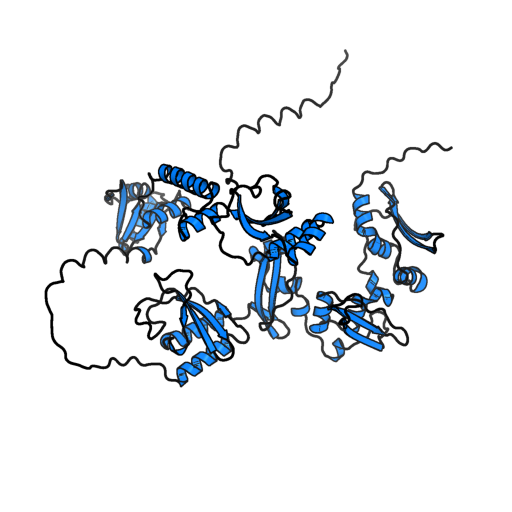74 -19.435 0.872 1.00 94.19 468 ARG A O 1
ATOM 3748 N N . ASN A 1 469 ? 17.180 -19.103 -1.306 1.00 91.94 469 ASN A N 1
ATOM 3749 C CA . ASN A 1 469 ? 18.624 -19.243 -1.186 1.00 91.94 469 ASN A CA 1
ATOM 3750 C C . ASN A 1 469 ? 19.249 -17.858 -0.957 1.00 91.94 469 ASN A C 1
ATOM 3752 O O . ASN A 1 469 ? 19.127 -16.997 -1.828 1.00 91.94 469 ASN A O 1
ATOM 3756 N N . GLU A 1 470 ? 19.883 -17.671 0.202 1.00 93.81 470 GLU A N 1
ATOM 3757 C CA . GLU A 1 470 ? 20.547 -16.428 0.631 1.00 93.81 470 GLU A CA 1
ATOM 3758 C C . GLU A 1 470 ? 21.724 -16.023 -0.264 1.00 93.81 470 GLU A C 1
ATOM 3760 O O . GLU A 1 470 ? 22.010 -14.838 -0.404 1.00 93.81 470 GLU A O 1
ATOM 3765 N N . GLU A 1 471 ? 22.365 -16.982 -0.932 1.00 93.19 471 GLU A N 1
ATOM 3766 C CA . GLU A 1 471 ? 23.501 -16.739 -1.829 1.00 93.19 471 GLU A CA 1
ATOM 3767 C C . GLU A 1 471 ? 23.070 -16.222 -3.208 1.00 93.19 471 GLU A C 1
ATOM 3769 O O . GLU A 1 471 ? 23.892 -15.754 -3.998 1.00 93.19 471 GLU A O 1
ATOM 3774 N N . LYS A 1 472 ? 21.778 -16.331 -3.543 1.00 89.19 472 LYS A N 1
ATOM 3775 C CA . LYS A 1 472 ? 21.250 -15.881 -4.834 1.00 89.19 472 LYS A CA 1
ATOM 3776 C C . LYS A 1 472 ? 20.769 -14.440 -4.749 1.00 89.19 472 LYS A C 1
ATOM 3778 O O . LYS A 1 472 ? 20.206 -14.007 -3.745 1.00 89.19 472 LYS A O 1
ATOM 3783 N N . SER A 1 473 ? 20.911 -13.716 -5.860 1.00 88.00 473 SER A N 1
ATOM 3784 C CA . SER A 1 473 ? 20.273 -12.409 -6.014 1.00 88.00 473 SER A CA 1
ATOM 3785 C C . SER A 1 473 ? 18.765 -12.511 -5.765 1.00 88.00 473 SER A C 1
ATOM 3787 O O . SER A 1 473 ? 18.144 -13.552 -6.014 1.00 88.00 473 SER A O 1
ATOM 3789 N N . HIS A 1 474 ? 18.185 -11.415 -5.272 1.00 91.31 474 HIS A N 1
ATOM 3790 C CA . HIS A 1 474 ? 16.760 -11.324 -4.945 1.00 91.31 474 HIS A CA 1
ATOM 3791 C C . HIS A 1 474 ? 16.308 -12.294 -3.837 1.00 91.31 474 HIS A C 1
ATOM 3793 O O . HIS A 1 474 ? 15.162 -12.743 -3.841 1.00 91.31 474 HIS A O 1
ATOM 3799 N N . PHE A 1 475 ? 17.187 -12.645 -2.885 1.00 92.00 475 PHE A N 1
ATOM 3800 C CA . PHE A 1 475 ? 16.801 -13.426 -1.705 1.00 92.00 475 PHE A CA 1
ATOM 3801 C C . PHE A 1 475 ? 15.587 -12.808 -0.995 1.00 92.00 475 PHE A C 1
ATOM 3803 O O . PHE A 1 475 ? 15.544 -11.612 -0.717 1.00 92.00 475 PHE A O 1
ATOM 3810 N N . GLY A 1 476 ? 14.584 -13.639 -0.706 1.00 90.94 476 GLY A N 1
ATOM 3811 C CA . GLY A 1 476 ? 13.342 -13.223 -0.062 1.00 90.94 476 GLY A CA 1
ATOM 3812 C C . GLY A 1 476 ? 12.291 -12.625 -1.005 1.00 90.94 476 GLY A C 1
ATOM 3813 O O . GLY A 1 476 ? 11.138 -12.497 -0.590 1.00 90.94 476 GLY A O 1
ATOM 3814 N N . GLU A 1 477 ? 12.626 -12.323 -2.260 1.00 93.62 477 GLU A N 1
ATOM 3815 C CA . GLU A 1 477 ? 11.686 -11.778 -3.246 1.00 93.62 477 GLU A CA 1
ATOM 3816 C C . GLU A 1 477 ? 10.945 -12.890 -4.003 1.00 93.62 477 GLU A C 1
ATOM 3818 O O . GLU A 1 477 ? 11.406 -14.033 -4.105 1.00 93.62 477 GLU A O 1
ATOM 3823 N N . TYR A 1 478 ? 9.769 -12.566 -4.545 1.00 95.81 478 TYR A N 1
ATOM 3824 C CA . TYR A 1 478 ? 9.066 -13.447 -5.475 1.00 95.81 478 TYR A CA 1
ATOM 3825 C C . TYR A 1 478 ? 9.572 -13.215 -6.895 1.00 95.81 478 TYR A C 1
ATOM 3827 O O . TYR A 1 478 ? 9.590 -12.083 -7.369 1.00 95.81 478 TYR A O 1
ATOM 3835 N N . LEU A 1 479 ? 9.938 -14.299 -7.573 1.00 96.94 479 LEU A N 1
ATOM 3836 C CA . LEU A 1 479 ? 10.449 -14.316 -8.936 1.00 96.94 479 LEU A CA 1
ATOM 3837 C C . LEU A 1 479 ? 9.454 -15.007 -9.872 1.00 96.94 479 LEU A C 1
ATOM 3839 O O . LEU A 1 479 ? 8.859 -16.031 -9.520 1.00 96.94 479 LEU A O 1
ATOM 3843 N N . LEU A 1 480 ? 9.325 -14.469 -11.084 1.00 98.00 480 LEU A N 1
ATOM 3844 C CA . LEU A 1 480 ? 8.625 -15.087 -12.200 1.00 98.00 480 LEU A CA 1
ATOM 3845 C C . LEU A 1 480 ? 9.633 -15.836 -13.056 1.00 98.00 480 LEU A C 1
ATOM 3847 O O . LEU A 1 480 ? 10.602 -15.256 -13.542 1.00 98.00 480 LEU A O 1
ATOM 3851 N N . TYR A 1 481 ? 9.362 -17.113 -13.280 1.00 96.56 481 TYR A N 1
ATOM 3852 C CA . TYR A 1 481 ? 10.064 -17.959 -14.228 1.00 96.56 481 TYR A CA 1
ATOM 3853 C C . TYR A 1 481 ? 9.111 -18.405 -15.330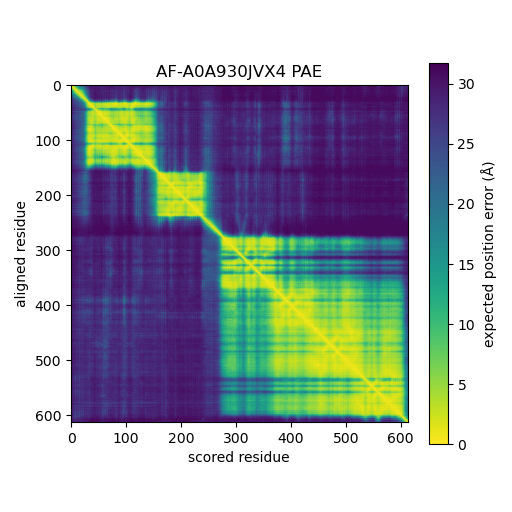 1.00 96.56 481 TYR A C 1
ATOM 3855 O O . TYR A 1 481 ? 7.996 -18.850 -15.044 1.00 96.56 481 TYR A O 1
ATOM 3863 N N . ALA A 1 482 ? 9.569 -18.329 -16.576 1.00 97.56 482 ALA A N 1
ATOM 3864 C CA . ALA A 1 482 ? 8.798 -18.767 -17.726 1.00 97.56 482 ALA A CA 1
ATOM 3865 C C . ALA A 1 482 ? 9.665 -19.479 -18.767 1.00 97.56 482 ALA A C 1
ATOM 3867 O O . ALA A 1 482 ? 10.875 -19.252 -18.867 1.00 97.56 482 ALA A O 1
ATOM 3868 N N . GLU A 1 483 ? 9.012 -20.321 -19.562 1.00 97.31 483 GLU A N 1
ATOM 3869 C CA . GLU A 1 483 ? 9.588 -20.995 -20.725 1.00 97.31 483 GLU A CA 1
ATOM 3870 C C . GLU A 1 483 ? 8.649 -20.817 -21.925 1.00 97.31 483 GLU A C 1
ATOM 3872 O O . GLU A 1 483 ? 7.430 -20.733 -21.757 1.00 97.31 483 GLU A O 1
ATOM 3877 N N . MET A 1 484 ? 9.217 -20.759 -23.130 1.00 94.94 484 MET A N 1
ATOM 3878 C CA . MET A 1 484 ? 8.478 -20.769 -24.395 1.00 94.94 484 MET A CA 1
ATOM 3879 C C . MET A 1 484 ? 9.195 -21.710 -25.362 1.00 94.94 484 MET A C 1
ATOM 3881 O O . MET A 1 484 ? 10.296 -21.420 -25.843 1.00 94.94 484 MET A O 1
ATOM 3885 N N . GLY A 1 485 ? 8.604 -22.884 -25.586 1.00 92.25 485 GLY A N 1
ATOM 3886 C CA . GLY A 1 485 ? 9.272 -23.993 -26.265 1.00 92.25 485 GLY A CA 1
ATOM 3887 C C . GLY A 1 485 ? 10.546 -24.394 -25.517 1.00 92.25 485 GLY A C 1
ATOM 3888 O O . GLY A 1 485 ? 10.504 -24.681 -24.324 1.00 92.25 485 GLY A O 1
ATOM 3889 N N . ASN A 1 486 ? 11.688 -24.350 -26.207 1.00 91.50 486 ASN A N 1
ATOM 3890 C CA . ASN A 1 486 ? 13.004 -24.667 -25.635 1.00 91.50 486 ASN A CA 1
ATOM 3891 C C . ASN A 1 486 ? 13.727 -23.448 -25.028 1.00 91.50 486 ASN A C 1
ATOM 3893 O O . ASN A 1 486 ? 14.820 -23.590 -24.476 1.00 91.50 486 ASN A O 1
ATOM 3897 N N . LYS A 1 487 ? 13.160 -22.238 -25.142 1.00 93.38 487 LYS A N 1
ATOM 3898 C CA . LYS A 1 487 ? 13.770 -21.011 -24.618 1.00 93.38 487 LYS A CA 1
ATOM 3899 C C . LYS A 1 487 ? 13.341 -20.799 -23.167 1.00 93.38 487 LYS A C 1
ATOM 3901 O O . LYS A 1 487 ? 12.151 -20.742 -22.866 1.00 93.38 487 LYS A O 1
ATOM 3906 N N . ARG A 1 488 ? 14.322 -20.634 -22.279 1.00 95.75 488 ARG A N 1
ATOM 3907 C CA . ARG A 1 488 ? 14.113 -20.250 -20.875 1.00 95.75 488 ARG A CA 1
ATOM 3908 C C . ARG A 1 488 ? 14.359 -18.757 -20.709 1.00 95.75 488 ARG A C 1
ATOM 3910 O O . ARG A 1 488 ? 15.344 -18.241 -21.237 1.00 95.75 488 ARG A O 1
ATOM 3917 N N . PHE A 1 489 ? 13.492 -18.087 -19.962 1.00 95.12 489 PHE A N 1
ATOM 3918 C CA . PHE A 1 489 ? 13.647 -16.668 -19.645 1.00 95.12 489 PHE A CA 1
ATOM 3919 C C . PHE A 1 489 ? 14.308 -16.482 -18.283 1.00 95.12 489 PHE A C 1
ATOM 3921 O O . PHE A 1 489 ? 14.200 -17.333 -17.394 1.00 95.12 489 PHE A O 1
ATOM 3928 N N . HIS A 1 490 ? 15.017 -15.368 -18.125 1.00 93.00 490 HIS A N 1
ATOM 3929 C CA . HIS A 1 490 ? 15.652 -15.036 -16.862 1.00 93.00 490 HIS A CA 1
ATOM 3930 C C . HIS A 1 490 ? 14.590 -14.766 -15.795 1.00 93.00 490 HIS A C 1
ATOM 3932 O O . HIS A 1 490 ? 13.635 -14.016 -16.027 1.00 93.00 490 HIS A O 1
ATOM 3938 N N . ALA A 1 491 ? 14.774 -15.368 -14.619 1.00 93.94 491 ALA A N 1
ATOM 3939 C CA . ALA A 1 491 ? 13.847 -15.214 -13.511 1.00 93.94 491 ALA A CA 1
ATOM 3940 C C . ALA A 1 491 ? 13.843 -13.756 -13.031 1.00 93.94 491 ALA A C 1
ATOM 3942 O O . ALA A 1 491 ? 14.892 -13.222 -12.690 1.00 93.94 491 ALA A O 1
ATOM 3943 N N . THR A 1 492 ? 12.675 -13.114 -13.029 1.00 95.69 492 THR A N 1
ATOM 3944 C CA . THR A 1 492 ? 12.559 -11.662 -12.803 1.00 95.69 492 THR A CA 1
ATOM 3945 C C . THR A 1 492 ? 11.696 -11.379 -11.575 1.00 95.69 492 THR A C 1
ATOM 3947 O O . THR A 1 492 ? 10.635 -11.998 -11.450 1.00 95.69 492 THR A O 1
ATOM 3950 N N . PRO A 1 493 ? 12.117 -10.492 -10.656 1.00 95.81 493 PRO A N 1
ATOM 3951 C CA . PRO A 1 493 ? 11.332 -10.155 -9.473 1.00 95.81 493 PRO A CA 1
ATOM 3952 C C . PRO A 1 493 ? 10.013 -9.474 -9.832 1.00 95.81 493 PRO A C 1
ATOM 3954 O O . PRO A 1 493 ? 9.955 -8.651 -10.744 1.00 95.81 493 PRO A O 1
ATOM 3957 N N . LEU A 1 494 ? 8.951 -9.828 -9.105 1.00 94.88 494 LEU A N 1
ATOM 3958 C CA . LEU A 1 494 ? 7.640 -9.201 -9.247 1.00 94.88 494 LEU A CA 1
ATOM 3959 C C . LEU A 1 494 ? 7.489 -8.040 -8.263 1.00 94.88 494 LEU A C 1
ATOM 3961 O O . LEU A 1 494 ? 7.860 -8.142 -7.091 1.00 94.88 494 LEU A O 1
ATOM 3965 N N . SER A 1 495 ? 6.862 -6.957 -8.718 1.00 91.88 495 SER A N 1
ATOM 3966 C CA . SER A 1 495 ? 6.385 -5.899 -7.830 1.00 91.88 495 SER A CA 1
ATOM 3967 C C . SER A 1 495 ? 5.192 -6.375 -6.990 1.00 91.88 495 SER A C 1
ATOM 3969 O O . SER A 1 495 ? 4.524 -7.356 -7.324 1.00 91.88 495 SER A O 1
ATOM 3971 N N . HIS A 1 496 ? 4.875 -5.647 -5.915 1.00 88.56 496 HIS A N 1
ATOM 3972 C CA . HIS A 1 496 ? 3.697 -5.952 -5.095 1.00 88.56 496 HIS A CA 1
ATOM 3973 C C . HIS A 1 496 ? 2.401 -5.909 -5.914 1.00 88.56 496 HIS A C 1
ATOM 3975 O O . HIS A 1 496 ? 1.586 -6.806 -5.770 1.00 88.56 496 HIS A O 1
ATOM 3981 N N . ASP A 1 497 ? 2.242 -4.949 -6.831 1.00 89.19 497 ASP A N 1
ATOM 3982 C CA . ASP A 1 497 ? 1.038 -4.856 -7.673 1.00 89.19 497 ASP A CA 1
ATOM 3983 C C . ASP A 1 497 ? 0.900 -6.053 -8.630 1.00 89.19 497 ASP A C 1
ATOM 3985 O O . ASP A 1 497 ? -0.203 -6.521 -8.907 1.00 89.19 497 ASP A O 1
ATOM 3989 N N . GLN A 1 498 ? 2.022 -6.578 -9.133 1.00 93.88 498 GLN A N 1
ATOM 3990 C CA . GLN A 1 498 ? 2.034 -7.771 -9.985 1.00 93.88 498 GLN A CA 1
ATOM 3991 C C . GLN A 1 498 ? 1.728 -9.042 -9.181 1.00 93.88 498 GLN A C 1
ATOM 3993 O O . GLN A 1 498 ? 1.040 -9.933 -9.679 1.00 93.88 498 GLN A O 1
ATOM 3998 N N . LEU A 1 499 ? 2.208 -9.122 -7.936 1.00 93.88 499 LEU A N 1
ATOM 3999 C CA . LEU A 1 499 ? 1.862 -10.207 -7.017 1.00 93.88 499 LEU A CA 1
ATOM 4000 C C . LEU A 1 499 ? 0.394 -10.149 -6.610 1.00 93.88 499 LEU A C 1
ATOM 4002 O O . LEU A 1 499 ? -0.261 -11.185 -6.622 1.00 93.88 499 LEU A O 1
ATOM 4006 N N . ASP A 1 500 ? -0.121 -8.959 -6.305 1.00 91.75 500 ASP A N 1
ATOM 4007 C CA . ASP A 1 500 ? -1.533 -8.737 -6.009 1.00 91.75 500 ASP A CA 1
ATOM 4008 C C . ASP A 1 500 ? -2.383 -9.247 -7.188 1.00 91.75 500 ASP A C 1
ATOM 4010 O O . ASP A 1 500 ? -3.252 -10.094 -6.999 1.00 91.75 500 ASP A O 1
ATOM 4014 N N . ALA A 1 501 ? -2.048 -8.868 -8.429 1.00 94.38 501 ALA A N 1
ATOM 4015 C CA . ALA A 1 501 ? -2.759 -9.347 -9.619 1.00 94.38 501 ALA A CA 1
ATOM 4016 C C . ALA A 1 501 ? -2.714 -10.879 -9.790 1.00 94.38 501 ALA A C 1
ATOM 4018 O O . ALA A 1 501 ? -3.715 -11.486 -10.181 1.00 94.38 501 ALA A O 1
ATOM 4019 N N . TYR A 1 502 ? -1.574 -11.503 -9.474 1.00 96.06 502 TYR A N 1
ATOM 4020 C CA . TYR A 1 502 ? -1.393 -12.954 -9.528 1.00 96.06 502 TYR A CA 1
ATOM 4021 C C . TYR A 1 502 ? -2.201 -13.692 -8.453 1.00 96.06 502 TYR A C 1
ATOM 4023 O O . TYR A 1 502 ? -2.916 -14.643 -8.764 1.00 96.06 502 TYR A O 1
ATOM 4031 N N . PHE A 1 503 ? -2.091 -13.278 -7.189 1.00 93.19 503 PHE A N 1
ATOM 4032 C CA . PHE A 1 503 ? -2.753 -13.955 -6.073 1.00 93.19 503 PHE A CA 1
ATOM 4033 C C . PHE A 1 503 ? -4.263 -13.710 -6.060 1.00 93.19 503 PHE A C 1
ATOM 4035 O O . PHE A 1 503 ? -5.014 -14.628 -5.731 1.00 93.19 503 PHE A O 1
ATOM 4042 N N . ASP A 1 504 ? -4.706 -12.529 -6.495 1.00 93.00 504 ASP A N 1
ATOM 4043 C CA . ASP A 1 504 ? -6.129 -12.207 -6.633 1.00 93.00 504 ASP A CA 1
ATOM 4044 C C . ASP A 1 504 ? -6.744 -12.803 -7.907 1.00 93.00 504 ASP A C 1
ATOM 4046 O O . ASP A 1 504 ? -7.964 -12.889 -8.023 1.00 93.00 504 ASP A O 1
ATOM 4050 N N . ARG A 1 505 ? -5.910 -13.270 -8.848 1.00 96.06 505 ARG A N 1
ATOM 4051 C CA . ARG A 1 505 ? -6.312 -13.826 -10.150 1.00 96.06 505 ARG A CA 1
ATOM 4052 C C . ARG A 1 505 ? -7.124 -12.843 -10.989 1.00 96.06 505 ARG A C 1
ATOM 4054 O O . ARG A 1 505 ? -8.150 -13.194 -11.558 1.00 96.06 505 ARG A O 1
ATOM 4061 N N . THR A 1 506 ? -6.663 -11.602 -11.067 1.00 95.75 506 THR A N 1
ATOM 4062 C CA . THR A 1 506 ? -7.337 -10.542 -11.844 1.00 95.75 506 THR A CA 1
ATOM 4063 C C . THR A 1 506 ? -6.778 -10.393 -13.256 1.00 95.75 506 THR A C 1
ATOM 4065 O O . THR A 1 506 ? -7.344 -9.683 -14.081 1.00 95.75 506 THR A O 1
ATOM 4068 N N . GLN A 1 507 ? -5.656 -11.054 -13.542 1.00 96.12 507 GLN A N 1
ATOM 4069 C CA . GLN A 1 507 ? -4.999 -11.097 -14.848 1.00 96.12 507 GLN A CA 1
ATOM 4070 C C . GLN A 1 507 ? -4.553 -12.525 -15.135 1.00 96.12 507 GLN A C 1
ATOM 4072 O O . GLN A 1 507 ? -4.200 -13.255 -14.205 1.00 96.12 507 GLN A O 1
ATOM 4077 N N . SER A 1 508 ? -4.544 -12.917 -16.409 1.00 97.62 508 SER A N 1
ATOM 4078 C CA . SER A 1 508 ? -4.030 -14.230 -16.795 1.00 97.62 508 SER A CA 1
ATOM 4079 C C . SER A 1 508 ? -2.524 -14.324 -16.552 1.00 97.62 508 SER A C 1
ATOM 4081 O O . SER A 1 508 ? -1.799 -13.321 -16.547 1.00 97.62 508 SER A O 1
ATOM 4083 N N . LYS A 1 509 ? -2.016 -15.546 -16.387 1.00 97.94 509 LYS A N 1
ATOM 4084 C CA . LYS A 1 509 ? -0.573 -15.802 -16.289 1.00 97.94 509 LYS A CA 1
ATOM 4085 C C . LYS A 1 509 ? 0.188 -15.257 -17.499 1.00 97.94 509 LYS A C 1
ATOM 4087 O O . LYS A 1 509 ? 1.258 -14.679 -17.318 1.00 97.94 509 LYS A O 1
ATOM 4092 N N . GLY A 1 510 ? -0.377 -15.376 -18.702 1.00 97.31 510 GLY A N 1
ATOM 4093 C CA . GLY A 1 510 ? 0.157 -14.755 -19.916 1.00 97.31 510 GLY A CA 1
ATOM 4094 C C . GLY A 1 510 ? 0.303 -13.238 -19.774 1.00 97.31 510 GLY A C 1
ATOM 4095 O O . GLY A 1 510 ? 1.412 -12.719 -19.875 1.00 97.31 510 GLY A O 1
ATOM 4096 N N . GLN A 1 511 ? -0.772 -12.533 -19.403 1.00 96.38 511 GLN A N 1
ATOM 4097 C CA . GLN A 1 511 ? -0.754 -11.076 -19.202 1.00 96.38 511 GLN A CA 1
ATOM 4098 C C . GLN A 1 511 ? 0.252 -10.630 -18.128 1.00 96.38 511 GLN A C 1
ATOM 4100 O O . GLN A 1 511 ? 0.935 -9.615 -18.289 1.00 96.38 511 GLN A O 1
ATOM 4105 N N . ILE A 1 512 ? 0.366 -11.382 -17.030 1.00 97.00 512 ILE A N 1
ATOM 4106 C CA . ILE A 1 512 ? 1.352 -11.105 -15.976 1.00 97.00 512 ILE A CA 1
ATOM 4107 C C . ILE A 1 512 ? 2.772 -11.291 -16.524 1.00 97.00 512 ILE A C 1
ATOM 4109 O O . ILE A 1 512 ? 3.636 -10.447 -16.281 1.00 97.00 512 ILE A O 1
ATOM 4113 N N . ALA A 1 513 ? 3.020 -12.348 -17.302 1.00 96.88 513 ALA A N 1
ATOM 4114 C CA . ALA A 1 513 ? 4.316 -12.568 -17.933 1.00 96.88 513 ALA A CA 1
ATOM 4115 C C . ALA A 1 513 ? 4.693 -11.428 -18.887 1.00 96.88 513 ALA A C 1
ATOM 4117 O O . ALA A 1 513 ? 5.829 -10.966 -18.838 1.00 96.88 513 ALA A O 1
ATOM 4118 N N . GLU A 1 514 ? 3.764 -10.897 -19.683 1.00 95.38 514 GLU A N 1
ATOM 4119 C CA . GLU A 1 514 ? 4.051 -9.739 -20.545 1.00 95.38 514 GLU A CA 1
ATOM 4120 C C . GLU A 1 514 ? 4.507 -8.517 -19.749 1.00 95.38 514 GLU A C 1
ATOM 4122 O O . GLU A 1 514 ? 5.458 -7.833 -20.125 1.00 95.38 514 GLU A O 1
ATOM 4127 N N . LYS A 1 515 ? 3.867 -8.251 -18.609 1.00 94.19 515 LYS A N 1
ATOM 4128 C CA . LYS A 1 515 ? 4.217 -7.101 -17.768 1.00 94.19 515 LYS A CA 1
ATOM 4129 C C . LYS A 1 515 ? 5.577 -7.249 -17.096 1.00 94.19 515 LYS A C 1
ATOM 4131 O O . LYS A 1 515 ? 6.253 -6.243 -16.885 1.00 94.19 515 LYS A O 1
ATOM 4136 N N . VAL A 1 516 ? 5.955 -8.473 -16.728 1.00 95.44 516 VAL A N 1
ATOM 4137 C CA . VAL A 1 516 ? 7.182 -8.750 -15.965 1.00 95.44 516 VAL A CA 1
ATOM 4138 C C . VAL A 1 516 ? 8.374 -9.012 -16.888 1.00 95.44 516 VAL A C 1
ATOM 4140 O O . VAL A 1 516 ? 9.450 -8.465 -16.671 1.00 95.44 516 VAL A O 1
ATOM 4143 N N . ILE A 1 517 ? 8.194 -9.833 -17.923 1.00 95.81 517 ILE A N 1
ATOM 4144 C CA . ILE A 1 517 ? 9.261 -10.301 -18.822 1.00 95.81 517 ILE A CA 1
ATOM 4145 C C . ILE A 1 517 ? 9.009 -9.970 -20.299 1.00 95.81 517 ILE A C 1
ATOM 4147 O O . ILE A 1 517 ? 9.718 -10.486 -21.162 1.00 95.81 517 ILE A O 1
ATOM 4151 N N . GLY A 1 518 ? 8.056 -9.088 -20.617 1.00 94.62 518 GLY A N 1
ATOM 4152 C CA . GLY A 1 518 ? 7.723 -8.712 -21.996 1.00 94.62 518 GLY A CA 1
ATOM 4153 C C . GLY A 1 518 ? 8.909 -8.208 -22.819 1.00 94.62 518 GLY A C 1
ATOM 4154 O O . GLY A 1 518 ? 8.977 -8.474 -24.014 1.00 94.62 518 GLY A O 1
ATOM 4155 N N . GLU A 1 519 ? 9.892 -7.559 -22.190 1.00 94.25 519 GLU A N 1
ATOM 4156 C CA . GLU A 1 519 ? 11.131 -7.138 -22.861 1.00 94.25 519 GLU A CA 1
ATOM 4157 C C . GLU A 1 519 ? 12.010 -8.332 -23.263 1.00 94.25 519 GLU A C 1
ATOM 4159 O O . GLU A 1 519 ? 12.601 -8.328 -24.339 1.00 94.25 519 GLU A O 1
ATOM 4164 N N . GLN A 1 520 ? 12.072 -9.382 -22.433 1.00 95.38 520 GLN A N 1
ATOM 4165 C CA . GLN A 1 520 ? 12.792 -10.622 -22.762 1.00 95.38 520 GLN A CA 1
ATOM 4166 C C . GLN A 1 520 ? 12.054 -11.454 -23.822 1.00 95.38 520 GLN A C 1
ATOM 4168 O O . GLN A 1 520 ? 12.671 -12.218 -24.571 1.00 95.38 520 GLN A O 1
ATOM 4173 N N . LEU A 1 521 ? 10.725 -11.318 -23.856 1.00 94.31 521 LEU A N 1
ATOM 4174 C CA . LEU A 1 521 ? 9.845 -11.878 -24.881 1.00 94.31 521 LEU A CA 1
ATOM 4175 C C . LEU A 1 521 ? 9.859 -11.046 -26.174 1.00 94.31 521 LEU A C 1
ATOM 4177 O O . LEU A 1 521 ? 9.396 -11.522 -27.203 1.00 94.31 521 LEU A O 1
ATOM 4181 N N . HIS A 1 522 ? 10.436 -9.840 -26.140 1.00 94.38 522 HIS A N 1
ATOM 4182 C CA . HIS A 1 522 ? 10.449 -8.872 -27.237 1.00 94.38 522 HIS A CA 1
ATOM 4183 C C . HIS A 1 522 ? 9.046 -8.489 -27.724 1.00 94.38 522 HIS A C 1
ATOM 4185 O O . HIS A 1 522 ? 8.842 -8.288 -28.919 1.00 94.38 522 HIS A O 1
ATOM 4191 N N . LEU A 1 523 ? 8.078 -8.368 -26.816 1.00 95.00 523 LEU A N 1
ATOM 4192 C CA . LEU A 1 523 ? 6.697 -8.023 -27.154 1.00 95.00 523 LEU A CA 1
ATOM 4193 C C . LEU A 1 523 ? 6.531 -6.527 -27.398 1.00 95.00 523 LEU A C 1
ATOM 4195 O O . LEU A 1 523 ? 7.113 -5.705 -26.692 1.00 95.00 523 LEU A O 1
ATOM 4199 N N . LYS A 1 524 ? 5.662 -6.168 -28.348 1.00 94.00 524 LYS A N 1
ATOM 4200 C CA . LYS A 1 524 ? 5.308 -4.765 -28.607 1.00 94.00 524 LYS A CA 1
ATOM 4201 C C . LYS A 1 524 ? 4.676 -4.105 -27.373 1.00 94.00 524 LYS A C 1
ATOM 4203 O O . LYS A 1 524 ? 5.057 -2.989 -27.025 1.00 94.00 524 LYS A O 1
ATOM 4208 N N . SER A 1 525 ? 3.807 -4.831 -26.664 1.00 92.69 525 SER A N 1
ATOM 4209 C CA . SER A 1 525 ? 3.137 -4.377 -25.434 1.00 92.69 525 SER A CA 1
ATOM 4210 C C . SER A 1 525 ? 4.118 -3.932 -24.339 1.00 92.69 525 SER A C 1
ATOM 4212 O O . SER A 1 525 ? 3.831 -3.006 -23.581 1.00 92.69 525 SER A O 1
ATOM 4214 N N . ALA A 1 526 ? 5.324 -4.512 -24.289 1.00 93.81 526 ALA A N 1
ATOM 4215 C CA . ALA A 1 526 ? 6.352 -4.141 -23.317 1.00 93.81 526 ALA A CA 1
ATOM 4216 C C . ALA A 1 526 ? 6.872 -2.704 -23.507 1.00 93.81 526 ALA A C 1
ATOM 4218 O O . ALA A 1 526 ? 7.303 -2.072 -22.537 1.00 93.81 526 ALA A O 1
ATOM 4219 N N . TYR A 1 527 ? 6.810 -2.184 -24.739 1.00 94.69 527 TYR A N 1
ATOM 4220 C CA . TYR A 1 527 ? 7.366 -0.885 -25.116 1.00 94.69 527 TYR A CA 1
ATOM 4221 C C . TYR A 1 527 ? 6.325 0.236 -25.224 1.00 94.69 527 TYR A C 1
ATOM 4223 O O . TYR A 1 527 ? 6.689 1.411 -25.231 1.00 94.69 527 TYR A O 1
ATOM 4231 N N . GLU A 1 528 ? 5.030 -0.087 -25.261 1.00 92.50 528 GLU A N 1
ATOM 4232 C CA . GLU A 1 528 ? 3.933 0.888 -25.411 1.00 92.50 528 GLU A CA 1
ATOM 4233 C C . GLU A 1 528 ? 3.846 1.904 -24.264 1.00 92.50 528 GLU A C 1
ATOM 4235 O O . GLU A 1 528 ? 3.401 3.037 -24.462 1.00 92.50 528 GLU A O 1
ATOM 4240 N N . LYS A 1 529 ? 4.321 1.521 -23.074 1.00 91.06 529 LYS A N 1
ATOM 4241 C CA . LYS A 1 529 ? 4.392 2.396 -21.895 1.00 91.06 529 LYS A CA 1
ATOM 4242 C C . LYS A 1 529 ? 5.452 3.499 -22.009 1.00 91.06 529 LYS A C 1
ATOM 4244 O O . LYS A 1 529 ? 5.385 4.473 -21.265 1.00 91.06 529 LYS A O 1
ATOM 4249 N N . TYR A 1 530 ? 6.435 3.356 -22.901 1.00 93.94 530 TYR A N 1
ATOM 4250 C CA . TYR A 1 530 ? 7.520 4.321 -23.054 1.00 93.94 530 TYR A CA 1
ATOM 4251 C C . TYR A 1 530 ? 7.162 5.356 -24.115 1.00 93.94 530 TYR A C 1
ATOM 4253 O O . TYR A 1 530 ? 7.223 5.089 -25.313 1.00 93.94 530 TYR A O 1
ATOM 4261 N N . LYS A 1 531 ? 6.798 6.556 -23.666 1.00 91.94 531 LYS A N 1
ATOM 4262 C CA . LYS A 1 531 ? 6.503 7.700 -24.531 1.00 91.94 531 LYS A CA 1
ATOM 4263 C C . LYS A 1 531 ? 7.383 8.875 -24.142 1.00 91.94 531 LYS A C 1
ATOM 4265 O O . LYS A 1 531 ? 7.625 9.104 -22.957 1.00 91.94 531 LYS A O 1
ATOM 4270 N N . LEU A 1 532 ? 7.871 9.593 -25.147 1.00 88.62 532 LEU A N 1
ATOM 4271 C CA . LEU A 1 532 ? 8.615 10.827 -24.926 1.00 88.62 532 LEU A CA 1
ATOM 4272 C C . LEU A 1 532 ? 7.686 11.882 -24.300 1.00 88.62 532 LEU A C 1
ATOM 4274 O O . LEU A 1 532 ? 6.482 11.852 -24.570 1.00 88.62 532 LEU A O 1
ATOM 4278 N N . PRO A 1 533 ? 8.207 12.801 -23.467 1.00 84.00 533 PRO A N 1
ATOM 4279 C CA . PRO A 1 533 ? 7.392 13.859 -22.886 1.00 84.00 533 PRO A CA 1
ATOM 4280 C C . PRO A 1 533 ? 6.740 14.721 -23.974 1.00 84.00 533 PRO A C 1
ATOM 4282 O O . PRO A 1 533 ? 7.403 15.151 -24.920 1.00 84.00 533 PRO A O 1
ATOM 4285 N N . GLU A 1 534 ? 5.445 14.985 -23.823 1.00 77.31 534 GLU A N 1
ATOM 4286 C CA . GLU A 1 534 ? 4.700 15.851 -24.737 1.00 77.31 534 GLU A CA 1
ATOM 4287 C C . GLU A 1 534 ? 5.260 17.284 -24.685 1.00 77.31 534 GLU A C 1
ATOM 4289 O O . GLU A 1 534 ? 5.633 17.780 -23.621 1.00 77.31 534 GLU A O 1
ATOM 4294 N N . ASN A 1 535 ? 5.315 17.951 -25.843 1.00 77.00 535 ASN A N 1
ATOM 4295 C CA . ASN A 1 535 ? 5.832 19.317 -26.033 1.00 77.00 535 ASN A CA 1
ATOM 4296 C C . ASN A 1 535 ? 7.358 19.505 -25.931 1.00 77.00 535 ASN A C 1
ATOM 4298 O O . ASN A 1 535 ? 7.819 20.644 -25.865 1.00 77.00 535 ASN A O 1
ATOM 4302 N N . ILE A 1 536 ? 8.157 18.433 -25.971 1.00 76.88 536 ILE A N 1
ATOM 4303 C CA . ILE A 1 536 ? 9.617 18.548 -26.118 1.00 76.88 536 ILE A CA 1
ATOM 4304 C C . ILE A 1 536 ? 10.009 18.205 -27.565 1.00 76.88 536 ILE A C 1
ATOM 4306 O O . ILE A 1 536 ? 9.783 17.071 -27.991 1.00 76.88 536 ILE A O 1
ATOM 4310 N N . PRO A 1 537 ? 10.595 19.144 -28.339 1.00 73.44 537 PRO A N 1
ATOM 4311 C CA . PRO A 1 537 ? 10.971 18.900 -29.728 1.00 73.44 537 PRO A CA 1
ATOM 4312 C C . PRO A 1 537 ? 12.202 17.990 -29.795 1.00 73.44 537 PRO A C 1
ATOM 4314 O O . PRO A 1 537 ? 13.347 18.441 -29.795 1.00 73.44 537 PRO A O 1
ATOM 4317 N N . VAL A 1 538 ? 11.962 16.683 -29.850 1.00 78.69 538 VAL A N 1
ATOM 4318 C CA . VAL A 1 538 ? 13.001 15.691 -30.131 1.00 78.69 538 VAL A CA 1
ATOM 4319 C C . VAL A 1 538 ? 13.304 15.718 -31.627 1.00 78.69 538 VAL A C 1
ATOM 4321 O O . VAL A 1 538 ? 12.447 15.372 -32.435 1.00 78.69 538 VAL A O 1
ATOM 4324 N N . GLN A 1 539 ? 14.513 16.154 -31.995 1.00 80.88 539 GLN A N 1
ATOM 4325 C CA . GLN A 1 539 ? 14.931 16.237 -33.399 1.00 80.88 539 GLN A CA 1
ATOM 4326 C C . GLN A 1 539 ? 15.459 14.902 -33.917 1.00 80.88 539 GLN A C 1
ATOM 4328 O O . GLN A 1 539 ? 15.087 14.464 -35.001 1.00 80.88 539 GLN A O 1
ATOM 4333 N N . GLU A 1 540 ? 16.338 14.261 -33.147 1.00 90.38 540 GLU A N 1
ATOM 4334 C CA . GLU A 1 540 ? 16.969 13.008 -33.550 1.00 90.38 540 GLU A CA 1
ATOM 4335 C C . GLU A 1 540 ? 17.206 12.113 -32.337 1.00 90.38 540 GLU A C 1
ATOM 4337 O O . GLU A 1 540 ? 17.748 12.552 -31.320 1.00 90.38 540 GLU A O 1
ATOM 4342 N N . VAL A 1 541 ? 16.846 10.835 -32.470 1.00 94.19 541 VAL A N 1
ATOM 4343 C CA . VAL A 1 541 ? 17.259 9.779 -31.545 1.00 94.19 541 VAL A CA 1
ATOM 4344 C C . VAL A 1 541 ? 18.323 8.923 -32.214 1.00 94.19 541 VAL A C 1
ATOM 4346 O O . VAL A 1 541 ? 18.051 8.195 -33.174 1.00 94.19 541 VAL A O 1
ATOM 4349 N N . ARG A 1 542 ? 19.539 8.962 -31.672 1.00 94.94 542 ARG A N 1
ATOM 4350 C CA . ARG A 1 542 ? 20.685 8.233 -32.209 1.00 94.94 542 ARG A CA 1
ATOM 4351 C C . ARG A 1 542 ? 20.950 6.981 -31.388 1.00 94.94 542 ARG A C 1
ATOM 4353 O O . ARG A 1 542 ? 21.094 7.050 -30.174 1.00 94.94 542 ARG A O 1
ATOM 4360 N N . VAL A 1 543 ? 21.073 5.842 -32.069 1.00 96.25 543 VAL A N 1
ATOM 4361 C CA . VAL A 1 543 ? 21.530 4.570 -31.490 1.00 96.25 543 VAL A CA 1
ATOM 4362 C C . VAL A 1 543 ? 22.765 4.128 -32.264 1.00 96.25 543 VAL A C 1
ATOM 4364 O O . VAL A 1 543 ? 22.674 3.888 -33.469 1.00 96.25 543 VAL A O 1
ATOM 4367 N N . ARG A 1 544 ? 23.922 4.055 -31.602 1.00 95.50 544 ARG A N 1
ATOM 4368 C CA . ARG A 1 544 ? 25.211 3.765 -32.250 1.00 95.50 544 ARG A CA 1
ATOM 4369 C C . ARG A 1 544 ? 26.025 2.742 -31.468 1.00 95.50 544 ARG A C 1
ATOM 4371 O O . ARG A 1 544 ? 25.970 2.716 -30.243 1.00 95.50 544 ARG A O 1
ATOM 4378 N N . LYS A 1 545 ? 26.809 1.934 -32.179 1.00 95.94 545 LYS A N 1
ATOM 4379 C CA . LYS A 1 545 ? 27.786 1.019 -31.583 1.00 95.94 545 LYS A CA 1
ATOM 4380 C C . LYS A 1 545 ? 29.129 1.732 -31.436 1.00 95.94 545 LYS A C 1
ATOM 4382 O O . LYS A 1 545 ? 29.594 2.339 -32.401 1.00 95.94 545 LYS A O 1
ATOM 4387 N N . VAL A 1 546 ? 29.731 1.676 -30.255 1.00 94.88 546 VAL A N 1
ATOM 4388 C CA . VAL A 1 546 ? 31.085 2.188 -30.006 1.00 94.88 546 VAL A CA 1
ATOM 4389 C C . VAL A 1 546 ? 32.139 1.098 -30.264 1.00 94.88 546 VAL A C 1
ATOM 4391 O O . VAL A 1 546 ? 31.782 -0.086 -30.269 1.00 94.88 546 VAL A O 1
ATOM 4394 N N . PRO A 1 547 ? 33.414 1.455 -30.523 1.00 93.00 547 PRO A N 1
ATOM 4395 C CA . PRO A 1 547 ? 34.485 0.487 -30.792 1.00 93.00 547 PRO A CA 1
ATOM 4396 C C . PRO A 1 547 ? 34.637 -0.592 -29.714 1.00 93.00 547 PRO A C 1
ATOM 4398 O O . PRO A 1 547 ? 34.933 -1.740 -30.032 1.00 93.00 547 PRO A O 1
ATOM 4401 N N . GLU A 1 548 ? 34.338 -0.253 -28.460 1.00 89.19 548 GLU A N 1
ATOM 4402 C CA . GLU A 1 548 ? 34.360 -1.151 -27.300 1.00 89.19 548 GLU A CA 1
ATOM 4403 C C . GLU A 1 548 ? 33.254 -2.226 -27.352 1.00 89.19 548 GLU A C 1
ATOM 4405 O O . GLU A 1 548 ? 33.204 -3.121 -26.513 1.00 89.19 548 GLU A O 1
ATOM 4410 N N . GLY A 1 549 ? 32.359 -2.163 -28.342 1.00 89.69 549 GLY A N 1
ATOM 4411 C CA . GLY A 1 549 ? 31.313 -3.152 -28.598 1.00 89.69 549 GLY A CA 1
ATOM 4412 C C . GLY A 1 549 ? 29.947 -2.790 -28.019 1.00 89.69 549 GLY A C 1
ATOM 4413 O O . GLY A 1 549 ? 28.942 -3.375 -28.436 1.00 89.69 549 GLY A O 1
ATOM 4414 N N . ASP A 1 550 ? 29.900 -1.805 -27.126 1.00 94.19 550 ASP A N 1
ATOM 4415 C CA . ASP A 1 550 ? 28.675 -1.330 -26.496 1.00 94.19 550 ASP A CA 1
ATOM 4416 C C . ASP A 1 550 ? 27.799 -0.533 -27.465 1.00 94.19 550 ASP A C 1
ATOM 4418 O O . ASP A 1 550 ? 28.274 0.147 -28.374 1.00 94.19 550 ASP A O 1
ATOM 4422 N N . TRP A 1 551 ? 26.485 -0.610 -27.266 1.00 97.25 551 TRP A N 1
ATOM 4423 C CA . TRP A 1 551 ? 25.531 0.229 -27.980 1.00 97.25 551 TRP A CA 1
ATOM 4424 C C . TRP A 1 551 ? 25.033 1.331 -27.068 1.00 97.25 551 TRP A C 1
ATOM 4426 O O . TRP A 1 551 ? 24.566 1.061 -25.961 1.00 97.25 551 TRP A O 1
ATOM 4436 N N . LEU A 1 552 ? 25.112 2.561 -27.560 1.00 97.31 552 LEU A N 1
ATOM 4437 C CA . LEU A 1 552 ? 24.733 3.760 -26.838 1.00 97.31 552 LEU A CA 1
ATOM 4438 C C . LEU A 1 552 ? 23.554 4.452 -27.523 1.00 97.31 552 LEU A C 1
ATOM 4440 O O . LEU A 1 552 ? 23.468 4.469 -28.755 1.00 97.31 552 LEU A O 1
ATOM 4444 N N . ILE A 1 553 ? 22.665 5.029 -26.717 1.00 97.19 553 ILE A N 1
ATOM 4445 C CA . ILE A 1 553 ? 21.542 5.861 -27.148 1.00 97.19 553 ILE A CA 1
ATOM 4446 C C . ILE A 1 553 ? 21.699 7.293 -26.634 1.00 97.19 553 ILE A C 1
ATOM 4448 O O . ILE A 1 553 ? 22.119 7.503 -25.495 1.00 97.19 553 ILE A O 1
ATOM 4452 N N . SER A 1 554 ? 21.350 8.268 -27.470 1.00 96.12 554 SER A N 1
ATOM 4453 C CA . SER A 1 554 ? 21.275 9.691 -27.119 1.00 96.12 554 SER A CA 1
ATOM 4454 C C . SER A 1 554 ? 20.194 10.408 -27.926 1.00 96.12 554 SER A C 1
ATOM 4456 O O . SER A 1 554 ? 19.798 9.951 -29.001 1.00 96.12 554 SER A O 1
ATOM 4458 N N . VAL A 1 555 ? 19.712 11.536 -27.401 1.00 95.12 555 VAL A N 1
ATOM 4459 C CA . VAL A 1 555 ? 18.712 12.389 -28.051 1.00 95.12 555 VAL A CA 1
ATOM 4460 C C . VAL A 1 555 ? 19.273 13.786 -28.281 1.00 95.12 555 VAL A C 1
ATOM 4462 O O . VAL A 1 555 ? 19.873 14.367 -27.380 1.00 95.12 555 VAL A O 1
ATOM 4465 N N . SER A 1 556 ? 19.047 14.333 -29.476 1.00 92.38 556 SER A N 1
ATOM 4466 C CA . SER A 1 556 ? 19.286 15.741 -29.798 1.00 92.38 556 SER A CA 1
ATOM 4467 C C . SER A 1 556 ? 17.995 16.551 -29.656 1.00 92.38 556 SER A C 1
ATOM 4469 O O . SER A 1 556 ? 16.973 16.220 -30.265 1.00 92.38 556 SER A O 1
ATOM 4471 N N . LEU A 1 557 ? 18.057 17.625 -28.866 1.00 89.38 557 LEU A N 1
ATOM 4472 C CA . LEU A 1 557 ? 16.976 18.592 -28.648 1.00 89.38 557 LEU A CA 1
ATOM 4473 C C . LEU A 1 557 ? 17.235 19.904 -29.420 1.00 89.38 557 LEU A C 1
ATOM 4475 O O . LEU A 1 557 ? 16.791 20.977 -29.019 1.00 89.38 557 LEU A O 1
ATOM 4479 N N . GLY A 1 558 ? 17.982 19.839 -30.526 1.00 83.69 558 GLY A N 1
ATOM 4480 C CA . GLY A 1 558 ? 18.249 20.997 -31.376 1.00 83.69 558 GLY A CA 1
ATOM 4481 C C . GLY A 1 558 ? 19.188 22.019 -30.745 1.00 83.69 558 GLY A C 1
ATOM 4482 O O . GLY A 1 558 ? 20.344 21.716 -30.457 1.00 83.69 558 GLY A O 1
ATOM 4483 N N . ASP A 1 559 ? 18.700 23.244 -30.552 1.00 80.50 559 ASP A N 1
ATOM 4484 C CA . ASP A 1 559 ? 19.440 24.356 -29.937 1.00 80.50 559 ASP A CA 1
ATOM 4485 C C . ASP A 1 559 ? 19.741 24.129 -28.445 1.00 80.50 559 ASP A C 1
ATOM 4487 O O . ASP A 1 559 ? 20.617 24.780 -27.881 1.00 80.50 559 ASP A O 1
ATOM 4491 N N . LYS A 1 560 ? 19.062 23.169 -27.809 1.00 82.38 560 LYS A N 1
ATOM 4492 C CA . LYS A 1 560 ? 19.325 22.741 -26.426 1.00 82.38 560 LYS A CA 1
ATOM 4493 C C . LYS A 1 560 ? 20.487 21.753 -26.292 1.00 82.38 560 LYS A C 1
ATOM 4495 O O . LYS A 1 560 ? 20.918 21.486 -25.175 1.00 82.38 560 LYS A O 1
ATOM 4500 N N . GLY A 1 561 ? 21.012 21.225 -27.399 1.00 86.88 561 GLY A N 1
ATOM 4501 C CA . GLY A 1 561 ? 22.116 20.264 -27.396 1.00 86.88 561 GLY A CA 1
ATOM 4502 C C . GLY A 1 561 ? 21.666 18.803 -27.293 1.00 86.88 561 GLY A C 1
ATOM 4503 O O . GLY A 1 561 ? 20.549 18.451 -27.674 1.00 86.88 561 GLY A O 1
ATOM 4504 N N . GLN A 1 562 ? 22.564 17.939 -26.811 1.00 92.06 562 GLN A N 1
ATOM 4505 C CA . GLN A 1 562 ? 22.399 16.482 -26.798 1.00 92.06 562 GLN A CA 1
ATOM 4506 C C . GLN A 1 562 ? 22.394 15.931 -25.367 1.00 92.06 562 GLN A C 1
ATOM 4508 O O . GLN A 1 562 ? 23.146 16.399 -24.512 1.00 92.06 562 GLN A O 1
ATOM 4513 N N . THR A 1 563 ? 21.570 14.915 -25.108 1.00 94.38 563 THR A N 1
ATOM 4514 C CA . THR A 1 563 ? 21.584 14.197 -23.827 1.00 94.38 563 THR A CA 1
ATOM 4515 C C . THR A 1 563 ? 22.887 13.410 -23.644 1.00 94.38 563 THR A C 1
ATOM 4517 O O . THR A 1 563 ? 23.503 13.002 -24.635 1.00 94.38 563 THR A O 1
ATOM 4520 N N . PRO 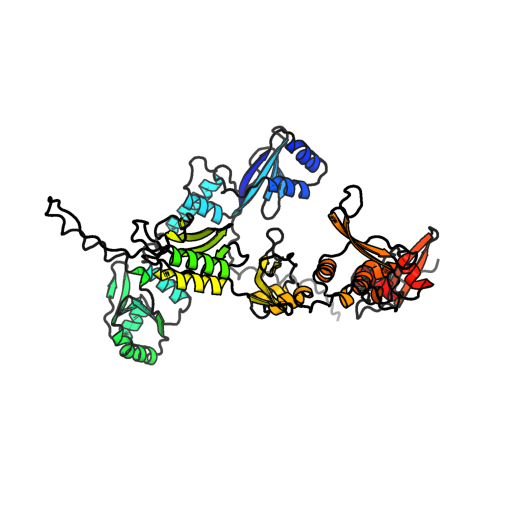A 1 564 ? 23.273 13.084 -22.396 1.00 94.31 564 PRO A N 1
ATOM 4521 C CA . PRO A 1 564 ? 24.297 12.080 -22.143 1.00 94.31 564 PRO A CA 1
ATOM 4522 C C . PRO A 1 564 ? 23.987 10.762 -22.862 1.00 94.31 564 PRO A C 1
ATOM 4524 O O . PRO A 1 564 ? 22.825 10.395 -23.061 1.00 94.31 564 PRO A O 1
ATOM 4527 N N . GLU A 1 565 ? 25.034 10.040 -23.250 1.00 95.56 565 GLU A N 1
ATOM 4528 C CA . GLU A 1 565 ? 24.892 8.726 -23.869 1.00 95.56 565 GLU A CA 1
ATOM 4529 C C . GLU A 1 565 ? 24.622 7.651 -22.805 1.00 95.56 565 GLU A C 1
ATOM 4531 O O . GLU A 1 565 ? 25.297 7.586 -21.775 1.00 95.56 565 GLU A O 1
ATOM 4536 N N . ARG A 1 566 ? 23.638 6.779 -23.054 1.00 96.75 566 ARG A N 1
ATOM 4537 C CA . ARG A 1 566 ? 23.284 5.659 -22.164 1.00 96.75 566 ARG A CA 1
ATOM 4538 C C . ARG A 1 566 ? 23.453 4.324 -22.874 1.00 96.75 566 ARG A C 1
ATOM 4540 O O . ARG A 1 566 ? 23.119 4.200 -24.048 1.00 96.75 566 ARG A O 1
ATOM 4547 N N . LYS A 1 567 ? 23.935 3.307 -22.159 1.00 97.12 567 LYS A N 1
ATOM 4548 C CA . LYS A 1 567 ? 24.083 1.945 -22.691 1.00 97.12 567 LYS A CA 1
ATOM 4549 C C . LYS A 1 567 ? 22.725 1.261 -22.866 1.00 97.12 567 LYS A C 1
ATOM 4551 O O . LYS A 1 567 ? 21.897 1.287 -21.959 1.00 97.12 567 LYS A O 1
ATOM 4556 N N . VAL A 1 568 ? 22.529 0.612 -24.012 1.00 96.25 568 VAL A N 1
ATOM 4557 C CA . VAL A 1 568 ? 21.296 -0.103 -24.377 1.00 96.25 568 VAL A CA 1
ATOM 4558 C C . VAL A 1 568 ? 21.447 -1.601 -24.105 1.00 96.25 568 VAL A C 1
ATOM 4560 O O . VAL A 1 568 ? 22.492 -2.191 -24.384 1.00 96.25 568 VAL A O 1
ATOM 4563 N N . SER A 1 569 ? 20.403 -2.229 -23.558 1.00 95.81 569 SER A N 1
ATOM 4564 C CA . SER A 1 569 ? 20.413 -3.662 -23.248 1.00 95.81 569 SER A CA 1
ATOM 4565 C C . SER A 1 569 ? 20.334 -4.532 -24.508 1.00 95.81 569 SER A C 1
ATOM 4567 O O . SER A 1 569 ? 19.735 -4.149 -25.513 1.00 95.81 569 SER A O 1
ATOM 4569 N N . SER A 1 570 ? 20.868 -5.756 -24.446 1.00 93.88 570 SER A N 1
ATOM 4570 C CA . SER A 1 570 ? 20.788 -6.713 -25.559 1.00 93.88 570 SER A CA 1
ATOM 4571 C C . SER A 1 570 ? 19.349 -7.047 -25.963 1.00 93.88 570 SER A C 1
ATOM 4573 O O . SER A 1 570 ? 19.080 -7.226 -27.150 1.00 93.88 570 SER A O 1
ATOM 4575 N N . ASN A 1 571 ? 18.419 -7.103 -24.999 1.00 94.62 571 ASN A N 1
ATOM 4576 C CA . ASN A 1 571 ? 17.008 -7.356 -25.290 1.00 94.62 571 ASN A CA 1
ATOM 4577 C C . ASN A 1 571 ? 16.394 -6.212 -26.095 1.00 94.62 571 ASN A C 1
ATOM 4579 O O . ASN A 1 571 ? 15.706 -6.463 -27.077 1.00 94.62 571 ASN A O 1
ATOM 4583 N N . ASP A 1 572 ? 16.702 -4.969 -25.730 1.00 96.19 572 ASP A N 1
ATOM 4584 C CA . ASP A 1 572 ? 16.191 -3.787 -26.425 1.00 96.19 572 ASP A CA 1
ATOM 4585 C C . ASP A 1 572 ? 16.806 -3.621 -27.815 1.00 96.19 572 ASP A C 1
ATOM 4587 O O . ASP A 1 572 ? 16.107 -3.251 -28.756 1.00 96.19 572 ASP A O 1
ATOM 4591 N N . LEU A 1 573 ? 18.086 -3.965 -27.984 1.00 96.25 573 LEU A N 1
ATOM 4592 C CA . LEU A 1 573 ? 18.726 -4.008 -29.301 1.00 96.25 573 LEU A CA 1
ATOM 4593 C C . LEU A 1 573 ? 18.088 -5.064 -30.204 1.00 96.25 573 LEU A C 1
ATOM 4595 O O . LEU A 1 573 ? 17.860 -4.802 -31.385 1.00 96.25 573 LEU A O 1
ATOM 4599 N N . TYR A 1 574 ? 17.776 -6.244 -29.661 1.00 95.81 574 TYR A N 1
ATOM 4600 C CA . TYR A 1 574 ? 17.039 -7.267 -30.397 1.00 95.81 574 TYR A CA 1
ATOM 4601 C C . TYR A 1 574 ? 15.641 -6.763 -30.777 1.00 95.81 574 TYR A C 1
ATOM 4603 O O . TYR A 1 574 ? 15.240 -6.899 -31.936 1.00 95.81 574 TYR A O 1
ATOM 4611 N N . SER A 1 575 ? 14.941 -6.124 -29.833 1.00 96.62 575 SER A N 1
ATOM 4612 C CA . SER A 1 575 ? 13.616 -5.542 -30.052 1.00 96.62 575 SER A CA 1
ATOM 4613 C C . SER A 1 575 ? 13.612 -4.443 -31.115 1.00 96.62 575 SER A C 1
ATOM 4615 O O . SER A 1 575 ? 12.680 -4.364 -31.913 1.00 96.62 575 SER A O 1
ATOM 4617 N N . LEU A 1 576 ? 14.668 -3.629 -31.171 1.00 96.75 576 LEU A N 1
ATOM 4618 C CA . LEU A 1 576 ? 14.827 -2.551 -32.145 1.00 96.75 576 LEU A CA 1
ATOM 4619 C C . LEU A 1 576 ? 15.205 -3.071 -33.537 1.00 96.75 576 LEU A C 1
ATOM 4621 O O . LEU A 1 576 ? 14.585 -2.703 -34.533 1.00 96.75 576 LEU A O 1
ATOM 4625 N N . PHE A 1 577 ? 16.245 -3.903 -33.627 1.00 96.31 577 PHE A N 1
ATOM 4626 C CA . PHE A 1 577 ? 16.845 -4.263 -34.914 1.00 96.31 577 PHE A CA 1
ATOM 4627 C C . PHE A 1 577 ? 16.271 -5.538 -35.528 1.00 96.31 577 PHE A C 1
ATOM 4629 O O . PHE A 1 577 ? 16.213 -5.640 -36.753 1.00 96.31 577 PHE A O 1
ATOM 4636 N N . LYS A 1 578 ? 15.867 -6.517 -34.707 1.00 95.25 578 LYS A N 1
ATOM 4637 C CA . LYS A 1 578 ? 15.496 -7.855 -35.182 1.00 95.25 578 LYS A CA 1
ATOM 4638 C C . LYS A 1 578 ? 13.993 -8.104 -35.153 1.00 95.25 578 LYS A C 1
ATOM 4640 O O . LYS A 1 578 ? 13.430 -8.357 -36.213 1.00 95.25 578 LYS A O 1
ATOM 4645 N N . SER A 1 579 ? 13.335 -8.021 -33.995 1.00 93.06 579 SER A N 1
ATOM 4646 C CA . SER A 1 579 ? 11.874 -8.223 -33.929 1.00 93.06 579 SER A CA 1
ATOM 4647 C C . SER A 1 579 ? 11.072 -6.983 -34.319 1.00 93.06 579 SER A C 1
ATOM 4649 O O . SER A 1 579 ? 9.890 -7.113 -34.619 1.00 93.06 579 SER A O 1
ATOM 4651 N N . LYS A 1 580 ? 11.699 -5.798 -34.349 1.00 95.56 580 LYS A N 1
ATOM 4652 C CA . LYS A 1 580 ? 11.058 -4.511 -34.684 1.00 95.56 580 LYS A CA 1
ATOM 4653 C C . LYS A 1 580 ? 9.827 -4.213 -33.817 1.00 95.56 580 LYS A C 1
ATOM 4655 O O . LYS A 1 580 ? 8.851 -3.625 -34.278 1.00 95.56 580 LYS A O 1
ATOM 4660 N N . THR A 1 581 ? 9.874 -4.633 -32.557 1.00 95.25 581 THR A N 1
ATOM 4661 C CA . THR A 1 581 ? 8.816 -4.419 -31.561 1.00 95.25 581 THR A CA 1
ATOM 4662 C C . THR A 1 581 ? 9.066 -3.198 -30.679 1.00 95.25 581 THR A C 1
ATOM 4664 O O . THR A 1 581 ? 8.148 -2.761 -29.989 1.00 95.25 581 THR A O 1
ATOM 4667 N N . ALA A 1 582 ? 10.266 -2.611 -30.754 1.00 96.44 582 ALA A N 1
ATOM 4668 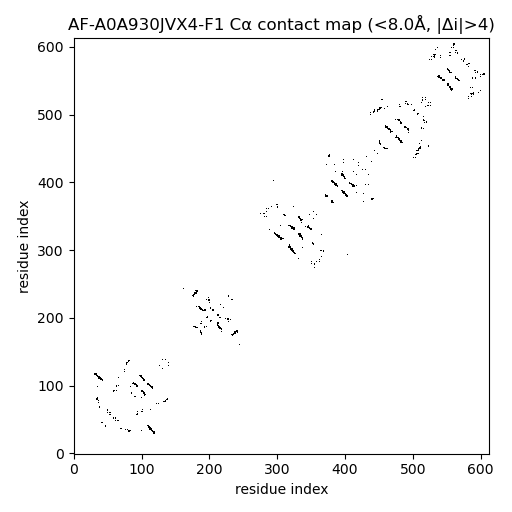C CA . ALA A 1 582 ? 10.610 -1.329 -30.150 1.00 96.44 582 ALA A CA 1
ATOM 4669 C C . ALA A 1 582 ? 11.053 -0.316 -31.217 1.00 96.44 582 ALA A C 1
ATOM 4671 O O . ALA A 1 582 ? 11.718 -0.668 -32.192 1.00 96.44 582 ALA A O 1
ATOM 4672 N N . THR A 1 583 ? 10.724 0.955 -31.001 1.00 95.81 583 THR A N 1
ATOM 4673 C CA . THR A 1 583 ? 11.193 2.099 -31.801 1.00 95.81 583 THR A CA 1
ATOM 4674 C C . THR A 1 583 ? 12.335 2.832 -31.098 1.00 95.81 583 THR A C 1
ATOM 4676 O O . THR A 1 583 ? 12.554 2.657 -29.896 1.00 95.81 583 THR A O 1
ATOM 4679 N N . ARG A 1 584 ? 13.077 3.677 -31.827 1.00 95.19 584 ARG A N 1
ATOM 4680 C CA . ARG A 1 584 ? 14.159 4.474 -31.221 1.00 95.19 584 ARG A CA 1
ATOM 4681 C C . ARG A 1 584 ? 13.598 5.433 -30.177 1.00 95.19 584 ARG A C 1
ATOM 4683 O O . ARG A 1 584 ? 14.170 5.563 -29.104 1.00 95.19 584 ARG A O 1
ATOM 4690 N N . GLU A 1 585 ? 12.451 6.029 -30.460 1.00 94.00 585 GLU A N 1
ATOM 4691 C CA . GLU A 1 585 ? 11.734 6.977 -29.613 1.00 94.00 585 GLU A CA 1
ATOM 4692 C C . GLU A 1 585 ? 11.281 6.322 -28.303 1.00 94.00 585 GLU A C 1
ATOM 4694 O O . GLU A 1 585 ? 11.468 6.893 -27.230 1.00 94.00 585 GLU A O 1
ATOM 4699 N N . GLN A 1 586 ? 10.765 5.088 -28.363 1.00 95.44 586 GLN A N 1
ATOM 4700 C CA . GLN A 1 586 ? 10.422 4.313 -27.164 1.00 95.44 586 GLN A CA 1
ATOM 4701 C C . GLN A 1 586 ? 11.658 3.988 -26.323 1.00 95.44 586 GLN A C 1
ATOM 4703 O O . GLN A 1 586 ? 11.614 4.087 -25.097 1.00 95.44 586 GLN A O 1
ATOM 4708 N N . LEU A 1 587 ? 12.782 3.632 -26.953 1.00 96.12 587 LEU A N 1
ATOM 4709 C CA . LEU A 1 587 ? 14.024 3.401 -26.215 1.00 96.12 587 LEU A CA 1
ATOM 4710 C C . LEU A 1 587 ? 14.589 4.703 -25.634 1.00 96.12 587 LEU A C 1
ATOM 4712 O O . LEU A 1 587 ? 15.055 4.704 -24.498 1.00 96.12 587 LEU A O 1
ATOM 4716 N N . ALA A 1 588 ? 14.490 5.825 -26.344 1.00 94.94 588 ALA A N 1
ATOM 4717 C CA . ALA A 1 588 ? 14.851 7.128 -25.796 1.00 94.94 588 ALA A CA 1
ATOM 4718 C C . ALA A 1 588 ? 13.992 7.469 -24.575 1.00 94.94 588 ALA A C 1
ATOM 4720 O O . ALA A 1 588 ? 14.530 7.846 -23.540 1.00 94.94 588 ALA A O 1
ATOM 4721 N N . ALA A 1 589 ? 12.679 7.251 -24.637 1.00 94.44 589 ALA A N 1
ATOM 4722 C CA . ALA A 1 589 ? 11.807 7.422 -23.480 1.00 94.44 589 ALA A CA 1
ATOM 4723 C C . ALA A 1 589 ? 12.190 6.483 -22.319 1.00 94.44 589 ALA A C 1
ATOM 4725 O O . ALA A 1 589 ? 12.225 6.904 -21.164 1.00 94.44 589 ALA A O 1
ATOM 4726 N N . LYS A 1 590 ? 12.553 5.228 -22.596 1.00 95.31 590 LYS A N 1
ATOM 4727 C CA . LYS A 1 590 ? 13.010 4.288 -21.560 1.00 95.31 590 LYS A CA 1
ATOM 4728 C C . LYS A 1 590 ? 14.290 4.752 -20.856 1.00 95.31 590 LYS A C 1
ATOM 4730 O O . LYS A 1 590 ? 14.373 4.656 -19.635 1.00 95.31 590 LYS A O 1
ATOM 4735 N N . TYR A 1 591 ? 15.281 5.224 -21.612 1.00 95.94 591 TYR A N 1
ATOM 4736 C CA . TYR A 1 591 ? 16.637 5.457 -21.099 1.00 95.94 591 TYR A CA 1
ATOM 4737 C C . TYR A 1 591 ? 16.955 6.911 -20.744 1.00 95.94 591 TYR A C 1
ATOM 4739 O O . TYR A 1 591 ? 17.841 7.145 -19.928 1.00 95.94 591 TYR A O 1
ATOM 4747 N N . LEU A 1 592 ? 16.277 7.873 -21.370 1.00 95.25 592 LEU A N 1
ATOM 4748 C CA . LEU A 1 592 ? 16.691 9.277 -21.400 1.00 95.25 592 LEU A CA 1
ATOM 4749 C C . LEU A 1 592 ? 15.585 10.238 -20.946 1.00 95.25 592 LEU A C 1
ATOM 4751 O O . LEU A 1 592 ? 15.771 11.440 -21.055 1.00 95.25 592 LEU A O 1
ATOM 4755 N N . THR A 1 593 ? 14.439 9.768 -20.434 1.00 92.75 593 THR A N 1
ATOM 4756 C CA . THR A 1 593 ? 13.310 10.665 -20.095 1.00 92.75 593 THR A CA 1
ATOM 4757 C C . THR A 1 593 ? 13.697 11.805 -19.151 1.00 92.75 593 THR A C 1
ATOM 4759 O O . THR A 1 593 ? 13.338 12.951 -19.413 1.00 92.75 593 THR A O 1
ATOM 4762 N N . GLU A 1 594 ? 14.421 11.519 -18.068 1.00 91.31 594 GLU A N 1
ATOM 4763 C CA . GLU A 1 594 ? 14.832 12.568 -17.125 1.00 91.31 594 GLU A CA 1
ATOM 4764 C C . GLU A 1 594 ? 15.915 13.470 -17.730 1.00 91.31 594 GLU A C 1
ATOM 4766 O O . GLU A 1 594 ? 15.782 14.688 -17.674 1.00 91.31 594 GLU A O 1
ATOM 4771 N N . ASP A 1 595 ? 16.890 12.892 -18.442 1.00 91.94 595 ASP A N 1
ATOM 4772 C CA . ASP A 1 595 ? 17.928 13.649 -19.155 1.00 91.94 595 ASP A CA 1
ATOM 4773 C C . ASP A 1 595 ? 17.306 14.623 -20.191 1.00 91.94 595 ASP A C 1
ATOM 4775 O O . ASP A 1 595 ? 17.735 15.769 -20.324 1.00 91.94 595 ASP A O 1
ATOM 4779 N N . ILE A 1 596 ? 16.248 14.200 -20.896 1.00 90.19 596 ILE A N 1
ATOM 4780 C CA . ILE A 1 596 ? 15.483 15.015 -21.855 1.00 90.19 596 ILE A CA 1
ATOM 4781 C C . ILE A 1 596 ? 14.744 16.153 -21.138 1.00 90.19 596 ILE A C 1
ATOM 4783 O O . ILE A 1 596 ? 14.774 17.294 -21.604 1.00 90.19 596 ILE A O 1
ATOM 4787 N N . LYS A 1 597 ? 14.078 15.872 -20.010 1.00 89.44 597 LYS A N 1
ATOM 4788 C CA . LYS A 1 597 ? 13.370 16.900 -19.228 1.00 89.44 597 LYS A CA 1
ATOM 4789 C C . LYS A 1 597 ? 14.338 17.941 -18.682 1.00 89.44 597 LYS A C 1
ATOM 4791 O O . LYS A 1 597 ? 14.063 19.136 -18.797 1.00 89.44 597 LYS A O 1
ATOM 4796 N N . ASP A 1 598 ? 15.461 17.507 -18.130 1.00 89.25 598 ASP A N 1
ATOM 4797 C CA . ASP A 1 598 ? 16.468 18.402 -17.569 1.00 89.25 598 ASP A CA 1
ATOM 4798 C C . ASP A 1 598 ? 17.093 19.273 -18.659 1.00 89.25 598 ASP A C 1
ATOM 4800 O O . ASP A 1 598 ? 17.169 20.495 -18.505 1.00 89.25 598 ASP A O 1
ATOM 4804 N N . LEU A 1 599 ? 17.428 18.686 -19.812 1.00 86.81 599 LEU A N 1
ATOM 4805 C CA . LEU A 1 599 ? 17.966 19.446 -20.937 1.00 86.81 599 LEU A CA 1
ATOM 4806 C C . LEU A 1 599 ? 16.937 20.413 -21.539 1.00 86.81 599 LEU A C 1
ATOM 4808 O O . LEU A 1 599 ? 17.299 21.515 -21.938 1.00 86.81 599 LEU A O 1
ATOM 4812 N N . SER A 1 600 ? 15.647 20.067 -21.553 1.00 84.19 600 SER A N 1
ATOM 4813 C CA . SER A 1 600 ? 14.599 20.972 -22.055 1.00 84.19 600 SER A CA 1
ATOM 4814 C C . SER A 1 600 ? 14.451 22.256 -21.221 1.00 84.19 600 SER A C 1
ATOM 4816 O O . SER A 1 600 ? 14.070 23.301 -21.752 1.00 84.19 600 SER A O 1
ATOM 4818 N N . ARG A 1 601 ? 14.797 22.199 -19.927 1.00 84.94 601 ARG A N 1
ATOM 4819 C CA . ARG A 1 601 ? 14.742 23.331 -18.986 1.00 84.94 601 ARG A CA 1
ATOM 4820 C C . ARG A 1 601 ? 15.992 24.212 -19.028 1.00 84.94 601 ARG A C 1
ATOM 4822 O O . ARG A 1 601 ? 15.984 25.299 -18.451 1.00 84.94 601 ARG A O 1
ATOM 4829 N N . SER A 1 602 ? 17.061 23.765 -19.683 1.00 77.50 602 SER A N 1
ATOM 4830 C CA . SER A 1 602 ? 18.312 24.517 -19.778 1.00 77.50 602 SER A CA 1
ATOM 4831 C C . SER A 1 602 ? 18.190 25.686 -20.768 1.00 77.50 602 SER A C 1
ATOM 4833 O O . SER A 1 602 ? 17.305 25.712 -21.633 1.00 77.50 602 SER A O 1
ATOM 4835 N N . ARG A 1 603 ? 19.049 26.708 -20.640 1.00 69.69 603 ARG A N 1
ATOM 4836 C CA . ARG A 1 603 ? 19.105 27.809 -21.620 1.00 69.69 603 ARG A CA 1
ATOM 4837 C C . ARG A 1 603 ? 19.600 27.268 -22.975 1.00 69.69 603 ARG A C 1
ATOM 4839 O O . ARG A 1 603 ? 20.450 26.383 -22.968 1.00 69.69 603 ARG A O 1
ATOM 4846 N N . PRO A 1 604 ? 19.088 27.774 -24.116 1.00 65.88 604 PRO A N 1
ATOM 4847 C CA . PRO A 1 604 ? 19.617 27.415 -25.433 1.00 65.88 604 PRO A CA 1
ATOM 4848 C C . PRO A 1 604 ? 21.131 27.621 -25.489 1.00 65.88 604 PRO A C 1
ATOM 4850 O O . PRO A 1 604 ? 21.634 28.610 -24.949 1.00 65.88 604 PRO A O 1
ATOM 4853 N N . LEU A 1 605 ? 21.851 26.708 -26.138 1.00 59.28 605 LEU A N 1
ATOM 4854 C CA . LEU A 1 605 ? 23.261 26.922 -26.434 1.00 59.28 605 LEU A CA 1
ATOM 4855 C C . LEU A 1 605 ? 23.357 28.052 -27.460 1.00 59.28 605 LEU A C 1
ATOM 4857 O O . LEU A 1 605 ? 22.871 27.923 -28.587 1.00 59.28 605 LEU A O 1
ATOM 4861 N N . GLU A 1 606 ? 23.996 29.161 -27.083 1.00 48.09 606 GLU A N 1
ATOM 4862 C CA . GLU A 1 606 ? 24.423 30.145 -28.070 1.00 48.09 606 GLU A CA 1
ATOM 4863 C C . GLU A 1 606 ? 25.369 29.442 -29.043 1.00 48.09 606 GLU A C 1
ATOM 4865 O O . GLU A 1 606 ? 26.413 28.913 -28.653 1.00 48.09 606 GLU A O 1
ATOM 4870 N N . ARG A 1 607 ? 24.990 29.412 -30.324 1.00 49.97 607 ARG A N 1
ATOM 4871 C CA . ARG A 1 607 ? 25.901 29.036 -31.402 1.00 49.97 607 ARG A CA 1
ATOM 4872 C C . ARG A 1 607 ? 26.996 30.096 -31.453 1.00 49.97 607 ARG A C 1
ATOM 4874 O O . ARG A 1 607 ? 26.885 31.057 -32.211 1.00 49.97 607 ARG A O 1
ATOM 4881 N N . SER A 1 608 ? 28.054 29.927 -30.664 1.00 44.44 608 SER A N 1
ATOM 4882 C CA . SER A 1 608 ? 29.308 30.599 -30.958 1.00 44.44 608 SER A CA 1
ATOM 4883 C C . SER A 1 608 ? 29.702 30.154 -32.362 1.00 44.44 608 SER A C 1
ATOM 4885 O O . SER A 1 608 ? 29.830 28.964 -32.659 1.00 44.44 608 SER A O 1
ATOM 4887 N N . GLN A 1 609 ? 29.770 31.122 -33.272 1.00 41.91 609 GLN A N 1
ATOM 4888 C CA . GLN A 1 609 ? 30.324 30.922 -34.598 1.00 41.91 609 GLN A CA 1
ATOM 4889 C C . GLN A 1 609 ? 31.761 30.440 -34.406 1.00 41.91 609 GLN A C 1
ATOM 4891 O O . GLN A 1 609 ? 32.668 31.224 -34.138 1.00 41.91 609 GLN A O 1
ATOM 4896 N N . GLY A 1 610 ? 31.943 29.123 -34.458 1.00 40.00 610 GLY A N 1
ATOM 4897 C CA . GLY A 1 610 ? 33.248 28.499 -34.408 1.00 40.00 610 GLY A CA 1
ATOM 4898 C C . GLY A 1 610 ? 34.043 28.936 -35.627 1.00 40.00 610 GLY A C 1
ATOM 4899 O O . GLY A 1 610 ? 33.674 28.625 -36.762 1.00 40.00 610 GLY A O 1
ATOM 4900 N N . LEU A 1 611 ? 35.131 29.657 -35.363 1.00 39.19 611 LEU A N 1
ATOM 4901 C CA . LEU A 1 611 ? 36.279 29.764 -36.248 1.00 39.19 611 LEU A CA 1
ATOM 4902 C C . LEU A 1 611 ? 36.599 28.364 -36.797 1.00 39.19 611 LEU A C 1
ATOM 4904 O O . LEU A 1 611 ? 36.805 27.425 -36.026 1.00 39.19 611 LEU A O 1
ATOM 4908 N N . LYS A 1 612 ? 36.649 28.233 -38.124 1.00 36.94 612 LYS A N 1
ATOM 4909 C CA . LYS A 1 612 ? 37.368 27.128 -38.761 1.00 36.94 612 LYS A CA 1
ATOM 4910 C C . LYS A 1 612 ? 38.852 27.315 -38.444 1.00 36.94 612 LYS A C 1
ATOM 4912 O O . LYS A 1 612 ? 39.383 28.389 -38.726 1.00 36.94 612 LYS A O 1
ATOM 4917 N N . ILE A 1 613 ? 39.481 26.293 -37.868 1.00 36.62 613 ILE A N 1
ATOM 4918 C CA . ILE A 1 613 ? 40.932 26.094 -37.962 1.00 36.62 613 ILE A CA 1
ATOM 4919 C C . ILE A 1 613 ? 41.165 25.126 -39.112 1.00 36.62 613 ILE A C 1
ATOM 4921 O O . ILE A 1 613 ? 40.425 24.113 -39.161 1.00 36.62 613 ILE A O 1
#

Secondary structure (DSSP, 8-state):
-------S-SSTTSTTSTTSSS--S----PPPEEEEEEEEE-SSHHHHHHHHHHHTT-HHHHHHHHHTT---PPP-GGGEESSS--STTEEEEEE-SSEEEEEETTTTSEEEEEEEEEHHHHHHHHHHH---TTS-HHHHHHHHHHHHHHTTTGGGTT--HHHHHHHHHHHH-TTEEEEEEETTEEEEEHHHHHHHHHHH-PPPEE-TTS-EEEEEEGGGHHHHHHHHHHTT-EEEEE---GGGGGGTTTSSSSSS------------------PPPHHHHHHHHHHHHHHHTT-SEEEPP----BTTSBTT-S----BEEEEEEEETTEEEEEEE-TTS-TT--EEE-GGGB-GGGHHHHHHHHHHHHS-SEE-TTS-EEEEEEEEE-TTSTT-EEEEEEETTEEPPPEEE-HHHHHHHHTTSS-HHHHHHHH-HHHHSPPPPHHHHH--B-TTS-B-SEEEEEE---TTSTTTTSEEEEEEETTEEPPPEEPPHHHHHHHHHT-S-HHHHHHHHHHHHHT-GGGTTT--PPTT----EEEEEE-TTS-EEEEEE-GGG-BPPPEEPPHHHHHHHHTS--S-HHHHHHHHHHHHHHHHHHSPPPP-------

Nearest PDB structures (foldseek):
  1nne-assembly1_B  TM=9.073E-01  e=1.111E-05  Thermus aquaticus
  8r7e-assembly2_F  TM=9.551E-01  e=7.103E-05  Homo sapiens
  8r7c-assembly1_B  TM=9.569E-01  e=1.749E-04  Homo sapiens
  8r7c-assembly2_F  TM=9.543E-01  e=1.659E-04  Homo sapiens
  3thy-assembly1_B  TM=9.462E-01  e=2.162E-04  Homo sapiens

pLDDT: mean 78.62, std 19.74, range [24.64, 98.0]

Radius of gyration: 37.04 Å; Cα contacts (8 Å, |Δi|>4): 893; chains: 1; bounding box: 83×94×107 Å

Solvent-accessible surface area (backbone atoms only — not comparable to full-atom values): 36275 Å² total; per-residue (Å²): 136,86,83,82,89,77,79,97,74,73,72,74,74,66,72,74,65,76,76,79,80,78,80,95,78,85,77,82,77,80,80,56,62,30,24,25,60,61,46,79,49,68,90,58,80,76,46,55,60,50,51,51,29,56,78,71,66,39,49,72,59,40,52,54,60,59,54,66,67,52,85,79,73,81,83,47,54,59,47,26,28,72,53,83,69,82,55,89,54,48,40,81,74,46,72,63,93,52,38,38,35,29,38,27,70,71,75,84,60,28,41,38,32,24,38,52,41,48,51,67,57,56,49,52,48,34,75,73,71,50,81,58,92,68,38,23,69,54,48,52,48,52,51,53,57,43,53,62,49,49,68,74,52,55,93,68,72,83,69,49,74,67,53,54,53,48,53,56,54,37,71,77,37,74,82,41,42,53,35,38,30,56,82,69,25,33,36,22,52,47,72,41,8,54,54,46,18,70,73,69,71,46,76,72,43,70,47,100,88,70,50,30,33,27,74,48,51,52,87,48,44,83,66,48,50,61,51,43,48,72,70,70,48,45,75,43,81,44,84,82,51,71,91,68,58,83,76,66,71,76,75,82,76,78,85,86,85,90,80,88,83,84,88,83,93,84,82,91,78,86,79,84,74,84,69,74,51,72,66,60,51,51,50,47,54,50,51,40,46,65,38,43,62,75,45,50,67,46,68,44,69,87,67,47,69,37,64,68,51,55,54,87,72,92,57,95,55,26,43,23,54,39,32,42,36,49,52,98,93,46,62,36,38,31,27,44,50,85,91,54,60,94,83,58,74,48,78,40,51,68,89,31,43,32,68,90,48,46,67,58,52,38,50,50,44,35,62,62,46,45,52,83,42,68,34,80,78,69,45,34,28,50,44,74,47,79,45,72,42,95,88,39,85,93,39,34,28,42,36,39,19,49,68,60,44,76,52,84,66,35,81,49,56,70,70,58,52,53,32,38,76,70,63,75,39,49,74,66,56,50,34,54,73,71,41,42,52,67,55,41,65,60,50,54,70,66,60,24,66,34,35,55,40,96,88,72,49,59,48,74,40,80,45,78,46,68,37,80,51,81,91,42,86,61,50,74,37,44,28,40,37,42,28,43,80,91,48,74,53,80,69,39,75,58,54,71,70,56,47,45,25,56,78,54,23,54,45,24,49,14,58,51,43,40,75,71,44,10,53,81,70,41,38,47,79,51,38,70,81,31,61,64,70,84,94,60,71,73,73,45,68,49,77,47,75,46,95,91,69,51,37,33,36,36,41,31,44,63,60,49,40,66,42,78,76,41,80,59,53,71,48,56,51,40,14,42,75,70,70,59,31,36,53,62,60,29,51,43,23,66,76,35,50,66,52,50,54,57,42,69,72,48,76,65,58,76,80,71,83,74,78,85,127

Mean predicted aligned error: 21.09 Å